Protein 2FNA (pdb70)

InterPro domains:
  IPR011579 ATPase domain [PF01637] (14-247)
  IPR027417 P-loop containing nucleoside triphosphate hydrolase [G3DSA:3.40.50.300] (1-207)
  IPR027417 P-loop containing nucleoside triphosphate hydrolase [SSF52540] (1-280)
  IPR036388 Winged helix-like DNA-binding domain superfamily [G3DSA:1.10.10.10] (284-356)
  IPR036390 Winged helix DNA-binding domain superfamily [SSF46785] (285-355)
  IPR048907 MCM, C-terminal domain [PF21100] (285-347)

Solvent-accessible surface area: 32063 Å² total

B-factor: mean 40.16, std 9.61, range [18.45, 91.67]

Foldseek 3Di:
DCLPQDQAQACVNHADPPVLLVLVLPLVALEAEEEEAPQLRRVNSVNNSCVVNVAAEFAQPLVVCLLDLADEPVNVQVSSQVRVLVRCVVQVCLQVLCPPFDQWDDPSGIDGVPGDVLSNLVSSLVRDPAAYEYEDEQVLSCVRHPVDDCQQSSLCCRVPVPSYHYYYHNFLSVCVSNVCVDPVTSCHPPDHSYRYRYFDDLVSLLVSLVVLCVVVVHDDDPSNVLCVQQNRRNSLSSQLSVVCSVPVDNVVSSVVSLVVLLVVLVVSVVSVCVVVVVCNVLLLQCLQCLVKDALVSSQVSSCVVVVDHDDPVVSVVSVVSCRRGQQWDCDDRIIHGNTNSSSVSSD/DQLPLDQAQACVNYADPVVLLVLVLPLVALEEEEEEAPQLRRVNSVNNSCVVNVAAEFAQALVVCLLPLADEPVNVQVSRQVRVLVSCVVQVCLQVLQVPFPQWDHVSGIHGDVGDPLSSQVSSLVSDPAAYEYEDEQVLSCVRHVVDQCQQSSLCCRPPPPRYHYYYHNFLSVCVSNVAVDPVTSCHPRDHHYRYRYFDDLVSQLVSLVVLCVVLVHDDDPSPVLCVLQNGRNSLSSQLSVVCSPPVDNVVSSVVSLVVLLVVLVVSVVSLCVVVVVCNVLLLQCLQQLVKDFLVSSQVRSCVVVVDHDDPVVSVVSVVSCRRGQQWDDDPGIIHGNTNSSSVSSD

Sequence (694 aa):
GLFDTSPKDNRKDFFDREKEIEKLKGLRAPITLVLGLRRTGKSSIIKIGINELNLPYIYLDLRKFEERNYISYKDFLLELQKEINKLVKRLPSLLKALKNIQGIVIGNEIKFNRLSFANLLESSFEQASKDNVIIVLDEAQELVKLRGVNLLPALAYAYDNLKRIKFISGSEGLLYDYLRRVEDPEESPLFGRAFSTVELKPFSREEAIEFLRRRGFQEADIDFKDYEVVYEKIGGIPGWLTYFGFIYLDNKNLDFAINNQTLEYAKKLILKEFENFLHGREIARKRYLNIRTLSKCGKWSDVKRALELEEGIEISDSEIYNYLTQLTKHSWIIKEGEKYCPSEPLISLAFSGLFDTSSPKDNRKDFFDREKEIEKLKGLRAPITLVLGLRRTGKSSIIKIGINELNLPYIYLDLRKFEERNYISYKDFLLELQKEINKLVKRLPSLLKALKNIQGIVIGNEIKFNRLSFANLLESFEQASKDNVIIVLDEAQELVKLRGVNLLPALAYAYDNLKRIKFISGSEGLLYDYLRVEDPESPLFGRAFSTVELKPFSREEAIEFLRRRGFQEADIDFKDYEVVYEKIGGIPGWLTYFGFIYLDNKNLDFAINQTLEYAKKLILKEFENFLHGREEIARKRYLNIRTLSKCGKWSDVKRALELEEGIEISDSEIYNYLTQLTKHSWIIKEGEKYCPSSEPLISLAFS

Structure (mmCIF, N/CA/C/O backbone):
data_2FNA
#
_entry.id   2FNA
#
_cell.length_a   55.360
_cell.length_b   108.350
_cell.length_c   70.570
_cell.angle_alpha   90.00
_cell.angle_beta   100.31
_cell.angle_gamma   90.00
#
_symmetry.space_group_name_H-M   'P 1 21 1'
#
loop_
_entity.id
_entity.type
_entity.pdbx_description
1 polymer 'Conserved hypothetical protein'
2 non-polymer 'MAGNESIUM ION'
3 non-polymer "ADENOSINE-5'-DIPHOSPHATE"
4 non-polymer 1,2-ETHANEDIOL
5 water water
#
loop_
_atom_site.group_PDB
_atom_site.id
_atom_site.type_symbol
_atom_site.label_atom_id
_atom_site.label_alt_id
_atom_site.label_comp_id
_atom_site.label_asym_id
_atom_site.label_entity_id
_atom_site.label_seq_id
_atom_site.pdbx_PDB_ins_code
_atom_site.Cartn_x
_atom_site.Cartn_y
_atom_site.Cartn_z
_atom_site.occupancy
_atom_site.B_iso_or_equiv
_atom_site.auth_seq_id
_atom_site.auth_comp_id
_atom_site.auth_asym_id
_atom_site.auth_atom_id
_atom_site.pdbx_PDB_model_num
ATOM 1 N N . GLY A 1 1 ? 17.721 61.174 59.112 1.00 42.74 0 GLY A N 1
ATOM 2 C CA . GLY A 1 1 ? 17.466 59.721 58.958 1.00 41.11 0 GLY A CA 1
ATOM 3 C C . GLY A 1 1 ? 18.624 59.029 58.291 1.00 39.74 0 GLY A C 1
ATOM 4 O O . GLY A 1 1 ? 19.682 59.611 58.113 1.00 36.36 0 GLY A O 1
ATOM 13 N N . LEU A 1 3 ? 19.443 55.289 55.490 1.00 33.75 2 LEU A N 1
ATOM 14 C CA . LEU A 1 3 ? 18.860 54.441 54.479 1.00 34.72 2 LEU A CA 1
ATOM 15 C C . LEU A 1 3 ? 18.002 53.294 55.052 1.00 32.14 2 LEU A C 1
ATOM 16 O O . LEU A 1 3 ? 17.026 52.878 54.452 1.00 34.77 2 LEU A O 1
ATOM 21 N N . PHE A 1 4 ? 18.379 52.793 56.215 1.00 31.36 3 PHE A N 1
ATOM 22 C CA . PHE A 1 4 ? 17.687 51.659 56.817 1.00 32.89 3 PHE A CA 1
ATOM 23 C C . PHE A 1 4 ? 16.650 52.011 57.893 1.00 34.35 3 PHE A C 1
ATOM 24 O O . PHE A 1 4 ? 16.211 51.126 58.608 1.00 32.61 3 PHE A O 1
ATOM 32 N N . ASP A 1 5 ? 16.237 53.277 58.023 1.00 33.60 4 ASP A N 1
ATOM 33 C CA . ASP A 1 5 ? 15.125 53.589 58.925 1.00 34.93 4 ASP A CA 1
ATOM 34 C C . ASP A 1 5 ? 13.875 52.728 58.579 1.00 34.94 4 ASP A C 1
ATOM 35 O O . ASP A 1 5 ? 13.443 52.636 57.417 1.00 35.13 4 ASP A O 1
ATOM 40 N N . THR A 1 6 ? 13.348 52.061 59.588 1.00 36.36 5 THR A N 1
ATOM 41 C CA . THR A 1 6 ? 12.193 51.207 59.449 1.00 40.96 5 THR A CA 1
ATOM 42 C C . THR A 1 6 ? 10.924 52.035 59.723 1.00 44.03 5 THR A C 1
ATOM 43 O O . THR A 1 6 ? 10.310 51.947 60.827 1.00 49.87 5 THR A O 1
ATOM 47 N N . SER A 1 7 ? 10.623 52.883 58.760 1.00 40.63 6 SER A N 1
ATOM 48 C CA . SER A 1 7 ? 9.368 53.621 58.617 1.00 41.70 6 SER A CA 1
ATOM 49 C C . SER A 1 7 ? 9.427 54.195 57.178 1.00 40.04 6 SER A C 1
ATOM 50 O O . SER A 1 7 ? 10.509 54.206 56.544 1.00 38.73 6 SER A O 1
ATOM 53 N N . PRO A 1 8 ? 8.274 54.583 56.609 1.00 37.21 7 PRO A N 1
ATOM 54 C CA . PRO A 1 8 ? 8.356 55.193 55.295 1.00 33.97 7 PRO A CA 1
ATOM 55 C C . PRO A 1 8 ? 9.257 56.440 55.260 1.00 33.49 7 PRO A C 1
ATOM 56 O O . PRO A 1 8 ? 9.199 57.277 56.148 1.00 30.40 7 PRO A O 1
ATOM 60 N N . LYS A 1 9 ? 10.091 56.546 54.227 1.00 33.53 8 LYS A N 1
ATOM 61 C CA . LYS A 1 9 ? 11.036 57.650 54.126 1.00 34.21 8 LYS A CA 1
ATOM 62 C C . LYS A 1 9 ? 10.256 58.868 53.706 1.00 35.71 8 LYS A C 1
ATOM 63 O O . LYS A 1 9 ? 9.250 58.737 53.011 1.00 35.49 8 LYS A O 1
ATOM 69 N N . ASP A 1 10 ? 10.700 60.045 54.140 1.00 35.10 9 ASP A N 1
ATOM 70 C CA . ASP A 1 10 ? 10.086 61.296 53.708 1.00 35.36 9 ASP A CA 1
ATOM 71 C C . ASP A 1 10 ? 11.076 62.246 53.016 1.00 34.72 9 ASP A C 1
ATOM 72 O O . ASP A 1 10 ? 10.692 63.338 52.617 1.00 36.55 9 ASP A O 1
ATOM 77 N N . ASN A 1 11 ? 12.333 61.822 52.875 1.00 34.41 10 ASN A N 1
ATOM 78 C CA . ASN A 1 11 ? 13.400 62.625 52.281 1.00 33.90 10 ASN A CA 1
ATOM 79 C C . ASN A 1 11 ? 14.133 61.741 51.311 1.00 34.85 10 ASN A C 1
ATOM 80 O O . ASN A 1 11 ? 14.446 60.594 51.640 1.00 36.43 10 ASN A O 1
ATOM 85 N N . ARG A 1 12 ? 14.395 62.270 50.115 1.00 35.35 11 ARG A N 1
ATOM 86 C CA . ARG A 1 12 ? 15.144 61.565 49.074 1.00 37.32 11 ARG A CA 1
ATOM 87 C C . ARG A 1 12 ? 16.581 61.195 49.495 1.00 36.07 11 ARG A C 1
ATOM 88 O O . ARG A 1 12 ? 17.160 60.229 48.989 1.00 37.94 11 ARG A O 1
ATOM 96 N N . LYS A 1 13 ? 17.160 61.973 50.398 1.00 35.51 12 LYS A N 1
ATOM 97 C CA . LYS A 1 13 ? 18.518 61.707 50.878 1.00 35.31 12 LYS A CA 1
ATOM 98 C C . LYS A 1 13 ? 18.590 60.383 51.641 1.00 38.18 12 LYS A C 1
ATOM 99 O O . LYS A 1 13 ? 19.662 59.808 51.772 1.00 39.54 12 LYS A O 1
ATOM 105 N N . ASP A 1 14 ? 17.438 59.898 52.099 1.00 37.46 13 ASP A N 1
ATOM 106 C CA . ASP A 1 14 ? 17.333 58.636 52.827 1.00 36.30 13 ASP A CA 1
ATOM 107 C C . ASP A 1 14 ? 16.809 57.482 51.956 1.00 35.21 13 ASP A C 1
ATOM 108 O O . ASP A 1 14 ? 16.510 56.419 52.470 1.00 31.41 13 ASP A O 1
ATOM 113 N N . PHE A 1 15 ? 16.723 57.672 50.641 1.00 36.65 14 PHE A N 1
ATOM 114 C CA . PHE A 1 15 ? 15.978 56.777 49.810 1.00 33.53 14 PHE A CA 1
ATOM 115 C C . PHE A 1 15 ? 16.802 56.358 48.610 1.00 32.16 14 PHE A C 1
ATOM 116 O O . PHE A 1 15 ? 17.305 57.191 47.888 1.00 34.36 14 PHE A O 1
ATOM 124 N N . PHE A 1 16 ? 16.940 55.052 48.400 1.00 33.09 15 PHE A N 1
ATOM 125 C CA . PHE A 1 16 ? 17.710 54.503 47.255 1.00 34.67 15 PHE A CA 1
ATOM 126 C C . PHE A 1 16 ? 16.976 54.589 45.909 1.00 35.04 15 PHE A C 1
ATOM 127 O O . PHE A 1 16 ? 15.930 53.966 45.737 1.00 31.32 15 PHE A O 1
ATOM 135 N N . ASP A 1 17 ? 17.568 55.322 44.961 1.00 34.75 16 ASP A N 1
ATOM 136 C CA . ASP A 1 17 ? 17.074 55.506 43.591 1.00 37.93 16 ASP A CA 1
ATOM 137 C C . ASP A 1 17 ? 15.574 55.710 43.480 1.00 37.35 16 ASP A C 1
ATOM 138 O O . ASP A 1 17 ? 15.051 56.631 44.110 1.00 37.49 16 ASP A O 1
ATOM 143 N N . ARG A 1 18 ? 14.903 54.867 42.679 1.00 35.57 17 ARG A N 1
ATOM 144 C CA . ARG A 1 18 ? 13.567 55.159 42.142 1.00 35.83 17 ARG A CA 1
ATOM 145 C C . ARG A 1 18 ? 13.398 56.588 41.608 1.00 34.74 17 ARG A C 1
ATOM 146 O O . ARG A 1 18 ? 12.324 57.166 41.728 1.00 33.97 17 ARG A O 1
ATOM 154 N N . GLU A 1 19 ? 14.434 57.153 40.995 1.00 33.27 18 GLU A N 1
ATOM 155 C CA . GLU A 1 19 ? 14.362 58.536 40.533 1.00 36.47 18 GLU A CA 1
ATOM 156 C C . GLU A 1 19 ? 13.342 58.768 39.422 1.00 34.40 18 GLU A C 1
ATOM 157 O O . GLU A 1 19 ? 12.661 59.777 39.427 1.00 32.68 18 GLU A O 1
ATOM 163 N N . LYS A 1 20 ? 13.236 57.842 38.467 1.00 36.34 19 LYS A N 1
ATOM 164 C CA . LYS A 1 20 ? 12.264 57.968 37.382 1.00 35.11 19 LYS A CA 1
ATOM 165 C C . LYS A 1 20 ? 10.845 57.929 37.944 1.00 36.50 19 LYS A C 1
ATOM 166 O O . LYS A 1 20 ? 9.973 58.663 37.491 1.00 36.77 19 LYS A O 1
ATOM 169 N N . GLU A 1 21 ? 10.621 57.055 38.930 1.00 34.94 20 GLU A N 1
ATOM 170 C CA . GLU A 1 21 ? 9.302 56.905 39.520 1.00 34.24 20 GLU A CA 1
ATOM 171 C C . GLU A 1 21 ? 8.883 58.157 40.279 1.00 33.78 20 GLU A C 1
ATOM 172 O O . GLU A 1 21 ? 7.754 58.595 40.148 1.00 34.03 20 GLU A O 1
ATOM 178 N N . ILE A 1 22 ? 9.784 58.725 41.068 1.00 33.06 21 ILE A N 1
ATOM 179 C CA . ILE A 1 22 ? 9.476 59.916 41.866 1.00 32.34 21 ILE A CA 1
ATOM 180 C C . ILE A 1 22 ? 9.219 61.087 40.936 1.00 32.70 21 ILE A C 1
ATOM 181 O O . ILE A 1 22 ? 8.338 61.894 41.184 1.00 33.92 21 ILE A O 1
ATOM 186 N N . GLU A 1 23 ? 9.995 61.198 39.870 1.00 32.38 22 GLU A N 1
ATOM 187 C CA . GLU A 1 23 ? 9.850 62.330 38.976 1.00 34.15 22 GLU A CA 1
ATOM 188 C C . GLU A 1 23 ? 8.507 62.254 38.247 1.00 33.98 22 GLU A C 1
ATOM 189 O O . GLU A 1 23 ? 7.844 63.256 38.059 1.00 32.33 22 GLU A O 1
ATOM 192 N N . LYS A 1 24 ? 8.122 61.056 37.823 1.00 33.81 23 LYS A N 1
ATOM 193 C CA . LYS A 1 24 ? 6.812 60.842 37.201 1.00 33.88 23 LYS A CA 1
ATOM 194 C C . LYS A 1 24 ? 5.639 61.158 38.142 1.00 32.31 23 LYS A C 1
ATOM 195 O O . LYS A 1 24 ? 4.677 61.828 37.756 1.00 31.77 23 LYS A O 1
ATOM 201 N N . LEU A 1 25 ? 5.707 60.631 39.359 1.00 29.16 24 LEU A N 1
ATOM 202 C CA . LEU A 1 25 ? 4.745 60.970 40.414 1.00 30.43 24 LEU A CA 1
ATOM 203 C C . LEU A 1 25 ? 4.592 62.470 40.622 1.00 29.15 24 LEU A C 1
ATOM 204 O O . LEU A 1 25 ? 3.490 63.006 40.607 1.00 31.74 24 LEU A O 1
ATOM 209 N N . LYS A 1 26 ? 5.713 63.149 40.824 1.00 32.90 25 LYS A N 1
ATOM 210 C CA . LYS A 1 26 ? 5.752 64.593 40.986 1.00 31.21 25 LYS A CA 1
ATOM 211 C C . LYS A 1 26 ? 5.202 65.390 39.802 1.00 32.88 25 LYS A C 1
ATOM 212 O O . LYS A 1 26 ? 4.795 66.536 39.982 1.00 28.62 25 LYS A O 1
ATOM 218 N N . GLY A 1 27 ? 5.216 64.798 38.600 1.00 33.14 26 GLY A N 1
ATOM 219 C CA . GLY A 1 27 ? 4.687 65.437 37.402 1.00 32.34 26 GLY A CA 1
ATOM 220 C C . GLY A 1 27 ? 3.184 65.647 37.443 1.00 32.26 26 GLY A C 1
ATOM 221 O O . GLY A 1 27 ? 2.666 66.518 36.745 1.00 30.69 26 GLY A O 1
ATOM 222 N N . LEU A 1 28 ? 2.485 64.859 38.263 1.00 32.03 27 LEU A N 1
ATOM 223 C CA . LEU A 1 28 ? 1.029 64.995 38.423 1.00 34.67 27 LEU A CA 1
ATOM 224 C C . LEU A 1 28 ? 0.405 65.142 37.021 1.00 34.40 27 LEU A C 1
ATOM 225 O O . LEU A 1 28 ? -0.324 66.077 36.740 1.00 32.43 27 LEU A O 1
ATOM 230 N N . ARG A 1 29 ? 0.760 64.184 36.165 1.00 35.20 28 ARG A N 1
ATOM 231 C CA . ARG A 1 29 ? 0.585 64.238 34.732 1.00 36.25 28 ARG A CA 1
ATOM 232 C C . ARG A 1 29 ? -0.846 64.017 34.245 1.00 34.45 28 ARG A C 1
ATOM 233 O O . ARG A 1 29 ? -1.148 64.287 33.093 1.00 36.51 28 ARG A O 1
ATOM 241 N N . ALA A 1 30 ? -1.702 63.483 35.111 1.00 32.48 29 ALA A N 1
ATOM 242 C CA . ALA A 1 30 ? -3.147 63.472 34.901 1.00 28.89 29 ALA A CA 1
ATOM 243 C C . ALA A 1 30 ? -3.796 63.873 36.240 1.00 31.24 29 ALA A C 1
ATOM 244 O O . ALA A 1 30 ? -3.131 63.911 37.272 1.00 32.14 29 ALA A O 1
ATOM 246 N N . PRO A 1 31 ? -5.081 64.222 36.227 1.00 29.60 30 PRO A N 1
ATOM 247 C CA . PRO A 1 31 ? -5.763 64.501 37.500 1.00 30.23 30 PRO A CA 1
ATOM 248 C C . PRO A 1 31 ? -5.694 63.383 38.546 1.00 30.98 30 PRO A C 1
ATOM 249 O O . PRO A 1 31 ? -5.784 63.659 39.761 1.00 31.80 30 PRO A O 1
ATOM 253 N N . ILE A 1 32 ? -5.562 62.142 38.066 1.00 31.03 31 ILE A N 1
ATOM 254 C CA . ILE A 1 32 ? -5.314 60.979 38.914 1.00 29.12 31 ILE A CA 1
ATOM 255 C C . ILE A 1 32 ? -3.991 60.307 38.568 1.00 28.13 31 ILE A C 1
ATOM 256 O O . ILE A 1 32 ? -3.697 59.954 37.398 1.00 28.61 31 ILE A O 1
ATOM 261 N N . THR A 1 33 ? -3.160 60.206 39.602 1.00 27.42 32 THR A N 1
ATOM 262 C CA . THR A 1 33 ? -1.914 59.464 39.557 1.00 29.60 32 THR A CA 1
ATOM 263 C C . THR A 1 33 ? -2.108 58.206 40.428 1.00 30.42 32 THR A C 1
ATOM 264 O O . THR A 1 33 ? -2.558 58.304 41.595 1.00 30.25 32 THR A O 1
ATOM 268 N N . LEU A 1 34 ? -1.850 57.039 39.821 1.00 31.09 33 LEU A N 1
ATOM 269 C CA . LEU A 1 34 ? -1.854 55.760 40.527 1.00 33.20 33 LEU A CA 1
ATOM 270 C C . LEU A 1 34 ? -0.423 55.379 40.897 1.00 31.85 33 LEU A C 1
ATOM 271 O O . LEU A 1 34 ? 0.503 55.465 40.088 1.00 30.12 33 LEU A O 1
ATOM 276 N N . VAL A 1 35 ? -0.251 54.990 42.151 1.00 33.16 34 VAL A N 1
ATOM 277 C CA . VAL A 1 35 ? 1.021 54.457 42.618 1.00 31.94 34 VAL A CA 1
ATOM 278 C C . VAL A 1 35 ? 0.775 52.994 42.946 1.00 31.88 34 VAL A C 1
ATOM 279 O O . VAL A 1 35 ? 0.024 52.666 43.867 1.00 30.80 34 VAL A O 1
ATOM 283 N N . LEU A 1 36 ? 1.421 52.127 42.184 1.00 31.64 35 LEU A N 1
ATOM 284 C CA . LEU A 1 36 ? 1.266 50.690 42.333 1.00 33.31 35 LEU A CA 1
ATOM 285 C C . LEU A 1 36 ? 2.532 50.006 42.862 1.00 33.68 35 LEU A C 1
ATOM 286 O O . LEU A 1 36 ? 3.625 50.566 42.853 1.00 30.93 35 LEU A O 1
ATOM 291 N N . GLY A 1 37 ? 2.359 48.763 43.309 1.00 35.11 36 GLY A N 1
ATOM 292 C CA . GLY A 1 37 ? 3.450 47.988 43.869 1.00 33.01 36 GLY A CA 1
ATOM 293 C C . GLY A 1 37 ? 2.962 47.138 45.019 1.00 30.77 36 GLY A C 1
ATOM 294 O O . GLY A 1 37 ? 2.028 47.513 45.708 1.00 32.77 36 GLY A O 1
ATOM 295 N N . LEU A 1 38 ? 3.577 45.970 45.203 1.00 30.63 37 LEU A N 1
ATOM 296 C CA . LEU A 1 38 ? 3.268 45.130 46.352 1.00 27.51 37 LEU A CA 1
ATOM 297 C C . LEU A 1 38 ? 3.553 45.873 47.628 1.00 29.95 37 LEU A C 1
ATOM 298 O O . LEU A 1 38 ? 4.320 46.859 47.654 1.00 32.39 37 LEU A O 1
ATOM 303 N N . ARG A 1 39 ? 2.965 45.403 48.712 1.00 28.05 38 ARG A N 1
ATOM 304 C CA . ARG A 1 39 ? 3.345 45.893 49.994 1.00 30.63 38 ARG A CA 1
ATOM 305 C C . ARG A 1 39 ? 4.852 45.961 50.142 1.00 30.52 38 ARG A C 1
ATOM 306 O O . ARG A 1 39 ? 5.587 45.097 49.673 1.00 31.11 38 ARG A O 1
ATOM 314 N N . ARG A 1 40 ? 5.288 47.028 50.795 1.00 32.99 39 ARG A N 1
ATOM 315 C CA . ARG A 1 40 ? 6.689 47.231 51.191 1.00 31.90 39 ARG A CA 1
ATOM 316 C C . ARG A 1 40 ? 7.635 47.502 50.054 1.00 33.53 39 ARG A C 1
ATOM 317 O O . ARG A 1 40 ? 8.848 47.296 50.194 1.00 32.70 39 ARG A O 1
ATOM 325 N N . THR A 1 41 ? 7.102 48.044 48.957 1.00 34.79 40 THR A N 1
ATOM 326 C CA . THR A 1 41 ? 7.918 48.399 47.792 1.00 32.88 40 THR A CA 1
ATOM 327 C C . THR A 1 41 ? 8.290 49.900 47.746 1.00 33.45 40 THR A C 1
ATOM 328 O O . THR A 1 41 ? 9.051 50.317 46.889 1.00 36.77 40 THR A O 1
ATOM 332 N N . GLY A 1 42 ? 7.770 50.688 48.679 1.00 36.88 41 GLY A N 1
ATOM 333 C CA . GLY A 1 42 ? 8.141 52.086 48.824 1.00 35.34 41 GLY A CA 1
ATOM 334 C C . GLY A 1 42 ? 7.096 53.074 48.369 1.00 36.80 41 GLY A C 1
ATOM 335 O O . GLY A 1 42 ? 7.419 54.256 48.165 1.00 34.95 41 GLY A O 1
ATOM 336 N N . LYS A 1 43 ? 5.846 52.620 48.217 1.00 34.74 42 LYS A N 1
ATOM 337 C CA . LYS A 1 43 ? 4.796 53.487 47.665 1.00 33.38 42 LYS A CA 1
ATOM 338 C C . LYS A 1 43 ? 4.573 54.681 48.591 1.00 29.71 42 LYS A C 1
ATOM 339 O O . LYS A 1 43 ? 4.643 55.813 48.150 1.00 31.54 42 LYS A O 1
ATOM 345 N N . SER A 1 44 ? 4.325 54.438 49.878 1.00 32.73 43 SER A N 1
ATOM 346 C CA . SER A 1 44 ? 4.073 55.555 50.798 1.00 31.66 43 SER A CA 1
ATOM 347 C C . SER A 1 44 ? 5.298 56.481 50.864 1.00 31.57 43 SER A C 1
ATOM 348 O O . SER A 1 44 ? 5.153 57.706 50.926 1.00 29.33 43 SER A O 1
ATOM 351 N N . SER A 1 45 ? 6.499 55.900 50.815 1.00 31.13 44 SER A N 1
ATOM 352 C CA . SER A 1 45 ? 7.755 56.671 50.769 1.00 31.30 44 SER A CA 1
ATOM 353 C C . SER A 1 45 ? 7.858 57.662 49.593 1.00 32.69 44 SER A C 1
ATOM 354 O O . SER A 1 45 ? 8.180 58.870 49.788 1.00 30.29 44 SER A O 1
ATOM 357 N N . ILE A 1 46 ? 7.631 57.198 48.368 1.00 30.23 45 ILE A N 1
ATOM 358 C CA . ILE A 1 46 ? 7.789 58.122 47.237 1.00 30.55 45 ILE A CA 1
ATOM 359 C C . ILE A 1 46 ? 6.714 59.188 47.221 1.00 29.24 45 ILE A C 1
ATOM 360 O O . ILE A 1 46 ? 6.952 60.281 46.738 1.00 33.12 45 ILE A O 1
ATOM 365 N N . ILE A 1 47 ? 5.540 58.859 47.762 1.00 30.78 46 ILE A N 1
ATOM 366 C CA . ILE A 1 47 ? 4.436 59.802 47.903 1.00 32.12 46 ILE A CA 1
ATOM 367 C C . ILE A 1 47 ? 4.823 60.897 48.886 1.00 34.62 46 ILE A C 1
ATOM 368 O O . ILE A 1 47 ? 4.657 62.091 48.591 1.00 32.78 46 ILE A O 1
ATOM 373 N N . LYS A 1 48 ? 5.337 60.492 50.048 1.00 32.93 47 LYS A N 1
ATOM 374 C CA . LYS A 1 48 ? 5.849 61.452 51.040 1.00 31.97 47 LYS A CA 1
ATOM 375 C C . LYS A 1 48 ? 7.019 62.293 50.510 1.00 30.07 47 LYS A C 1
ATOM 376 O O . LYS A 1 48 ? 7.031 63.503 50.656 1.00 30.17 47 LYS A O 1
ATOM 382 N N . ILE A 1 49 ? 7.988 61.652 49.865 1.00 29.06 48 ILE A N 1
ATOM 383 C CA . ILE A 1 49 ? 9.098 62.362 49.259 1.00 28.85 48 ILE A CA 1
ATOM 384 C C . ILE A 1 49 ? 8.552 63.343 48.235 1.00 29.56 48 ILE A C 1
ATOM 385 O O . ILE A 1 49 ? 8.920 64.511 48.254 1.00 31.31 48 ILE A O 1
ATOM 390 N N . GLY A 1 50 ? 7.649 62.856 47.358 1.00 31.05 49 GLY A N 1
ATOM 391 C CA . GLY A 1 50 ? 7.051 63.655 46.283 1.00 30.95 49 GLY A CA 1
ATOM 392 C C . GLY A 1 50 ? 6.335 64.895 46.798 1.00 32.04 49 GLY A C 1
ATOM 393 O O . GLY A 1 50 ? 6.577 65.972 46.311 1.00 28.57 49 GLY A O 1
ATOM 394 N N . ILE A 1 51 ? 5.444 64.742 47.780 1.00 33.11 50 ILE A N 1
ATOM 395 C CA . ILE A 1 51 ? 4.684 65.888 48.300 1.00 37.02 50 ILE A CA 1
ATOM 396 C C . ILE A 1 51 ? 5.539 66.834 49.107 1.00 36.38 50 ILE A C 1
ATOM 397 O O . ILE A 1 51 ? 5.300 68.037 49.081 1.00 39.74 50 ILE A O 1
ATOM 402 N N . ASN A 1 52 ? 6.536 66.313 49.829 1.00 36.99 51 ASN A N 1
ATOM 403 C CA . ASN A 1 52 ? 7.526 67.185 50.496 1.00 34.44 51 ASN A CA 1
ATOM 404 C C . ASN A 1 52 ? 8.300 68.043 49.503 1.00 32.99 51 ASN A C 1
ATOM 405 O O . ASN A 1 52 ? 8.469 69.229 49.733 1.00 28.89 51 ASN A O 1
ATOM 410 N N . GLU A 1 53 ? 8.780 67.439 48.411 1.00 30.39 52 GLU A N 1
ATOM 411 C CA . GLU A 1 53 ? 9.536 68.198 47.413 1.00 30.10 52 GLU A CA 1
ATOM 412 C C . GLU A 1 53 ? 8.685 69.204 46.609 1.00 29.86 52 GLU A C 1
ATOM 413 O O . GLU A 1 53 ? 9.157 70.286 46.257 1.00 30.00 52 GLU A O 1
ATOM 419 N N . LEU A 1 54 ? 7.448 68.845 46.297 1.00 32.18 53 LEU A N 1
ATOM 420 C CA . LEU A 1 54 ? 6.542 69.737 45.557 1.00 32.89 53 LEU A CA 1
ATOM 421 C C . LEU A 1 54 ? 6.161 70.959 46.364 1.00 31.59 53 LEU A C 1
ATOM 422 O O . LEU A 1 54 ? 5.897 72.007 45.787 1.00 26.94 53 LEU A O 1
ATOM 427 N N . ASN A 1 55 ? 6.101 70.841 47.694 1.00 30.42 54 ASN A N 1
ATOM 428 C CA . ASN A 1 55 ? 5.766 72.026 48.507 1.00 28.45 54 ASN A CA 1
ATOM 429 C C . ASN A 1 55 ? 4.416 72.601 48.055 1.00 28.64 54 ASN A C 1
ATOM 430 O O . ASN A 1 55 ? 4.235 73.812 47.828 1.00 25.93 54 ASN A O 1
ATOM 435 N N . LEU A 1 56 ? 3.453 71.706 47.917 1.00 27.86 55 LEU A N 1
ATOM 436 C CA . LEU A 1 56 ? 2.083 72.085 47.596 1.00 29.64 55 LEU A CA 1
ATOM 437 C C . LEU A 1 56 ? 1.186 71.653 48.746 1.00 31.20 55 LEU A C 1
ATOM 438 O O . LEU A 1 56 ? 1.451 70.632 49.379 1.00 30.93 55 LEU A O 1
ATOM 443 N N . PRO A 1 57 ? 0.091 72.401 48.977 1.00 31.65 56 PRO A N 1
ATOM 444 C CA . PRO A 1 57 ? -0.872 72.003 49.985 1.00 31.87 56 PRO A CA 1
ATOM 445 C C . PRO A 1 57 ? -1.393 70.604 49.672 1.00 33.54 56 PRO A C 1
ATOM 446 O O . PRO A 1 57 ? -1.469 70.203 48.508 1.00 31.43 56 PRO A O 1
ATOM 450 N N . TYR A 1 58 ? -1.725 69.856 50.705 1.00 34.16 57 TYR A N 1
ATOM 451 C CA . TYR A 1 58 ? -2.177 68.501 50.505 1.00 34.14 57 TYR A CA 1
ATOM 452 C C . TYR A 1 58 ? -3.022 68.022 51.678 1.00 35.78 57 TYR A C 1
ATOM 453 O O . TYR A 1 58 ? -2.995 68.602 52.791 1.00 34.27 57 TYR A O 1
ATOM 462 N N . ILE A 1 59 ? -3.807 66.989 51.367 1.00 35.65 58 ILE A N 1
ATOM 463 C CA . ILE A 1 59 ? -4.614 66.222 52.293 1.00 37.09 58 ILE A CA 1
ATOM 464 C C . ILE A 1 59 ? -4.085 64.792 52.172 1.00 35.97 58 ILE A C 1
ATOM 465 O O . ILE A 1 59 ? -4.010 64.265 51.078 1.00 36.78 58 ILE A O 1
ATOM 470 N N . TYR A 1 60 ? -3.693 64.177 53.277 1.00 35.28 59 TYR A N 1
ATOM 471 C CA . TYR A 1 60 ? -3.150 62.829 53.230 1.00 37.77 59 TYR A CA 1
ATOM 472 C C . TYR A 1 60 ? -4.037 61.844 53.956 1.00 39.27 59 TYR A C 1
ATOM 473 O O . TYR A 1 60 ? -4.045 61.823 55.175 1.00 40.06 59 TYR A O 1
ATOM 482 N N . LEU A 1 61 ? -4.777 61.019 53.219 1.00 40.63 60 LEU A N 1
ATOM 483 C CA . LEU A 1 61 ? -5.599 59.975 53.846 1.00 40.12 60 LEU A CA 1
ATOM 484 C C . LEU A 1 61 ? -4.856 58.638 53.902 1.00 38.23 60 LEU A C 1
ATOM 485 O O . LEU A 1 61 ? -4.669 57.970 52.881 1.00 37.25 60 LEU A O 1
ATOM 490 N N . ASP A 1 62 ? -4.424 58.282 55.114 1.00 37.56 61 ASP A N 1
ATOM 491 C CA . ASP A 1 62 ? -3.736 57.031 55.393 1.00 39.34 61 ASP A CA 1
ATOM 492 C C . ASP A 1 62 ? -4.769 55.932 55.724 1.00 37.61 61 ASP A C 1
ATOM 493 O O . ASP A 1 62 ? -5.271 55.831 56.838 1.00 41.64 61 ASP A O 1
ATOM 498 N N . LEU A 1 63 ? -5.142 55.157 54.721 1.00 34.83 62 LEU A N 1
ATOM 499 C CA . LEU A 1 63 ? -6.327 54.293 54.804 1.00 34.09 62 LEU A CA 1
ATOM 500 C C . LEU A 1 63 ? -5.949 52.927 55.302 1.00 33.73 62 LEU A C 1
ATOM 501 O O . LEU A 1 63 ? -6.801 52.101 55.565 1.00 33.60 62 LEU A O 1
ATOM 506 N N . ARG A 1 64 ? -4.642 52.690 55.419 1.00 33.56 63 ARG A N 1
ATOM 507 C CA . ARG A 1 64 ? -4.113 51.493 56.050 1.00 37.50 63 ARG A CA 1
ATOM 508 C C . ARG A 1 64 ? -4.676 51.318 57.445 1.00 37.06 63 ARG A C 1
ATOM 509 O O . ARG A 1 64 ? -4.771 50.205 57.924 1.00 38.14 63 ARG A O 1
ATOM 514 N N . LYS A 1 65 ? -4.997 52.405 58.134 1.00 38.38 64 LYS A N 1
ATOM 515 C CA . LYS A 1 65 ? -5.634 52.252 59.434 1.00 39.80 64 LYS A CA 1
ATOM 516 C C . LYS A 1 65 ? -6.995 51.551 59.424 1.00 40.79 64 LYS A C 1
ATOM 517 O O . LYS A 1 65 ? -7.538 51.276 60.494 1.00 38.60 64 LYS A O 1
ATOM 523 N N . PHE A 1 66 ? -7.558 51.286 58.236 1.00 39.28 65 PHE A N 1
ATOM 524 C CA . PHE A 1 66 ? -8.792 50.542 58.131 1.00 39.08 65 PHE A CA 1
ATOM 525 C C . PHE A 1 66 ? -8.578 49.107 57.681 1.00 39.00 65 PHE A C 1
ATOM 526 O O . PHE A 1 66 ? -9.550 48.395 57.497 1.00 37.36 65 PHE A O 1
ATOM 534 N N . GLU A 1 67 ? -7.324 48.680 57.507 1.00 37.76 66 GLU A N 1
ATOM 535 C CA . GLU A 1 67 ? -7.048 47.384 56.885 1.00 41.38 66 GLU A CA 1
ATOM 536 C C . GLU A 1 67 ? -7.592 46.200 57.682 1.00 38.31 66 GLU A C 1
ATOM 537 O O . GLU A 1 67 ? -7.938 45.174 57.093 1.00 36.53 66 GLU A O 1
ATOM 543 N N . GLU A 1 68 ? -7.691 46.353 59.001 1.00 35.25 67 GLU A N 1
ATOM 544 C CA . GLU A 1 68 ? -8.209 45.271 59.874 1.00 39.13 67 GLU A CA 1
ATOM 545 C C . GLU A 1 68 ? -9.728 45.203 59.976 1.00 39.33 67 GLU A C 1
ATOM 546 O O . GLU A 1 68 ? -10.259 44.264 60.561 1.00 42.46 67 GLU A O 1
ATOM 552 N N . ARG A 1 69 ? -10.423 46.166 59.373 1.00 41.47 68 ARG A N 1
ATOM 553 C CA . ARG A 1 69 ? -11.887 46.176 59.319 1.00 41.87 68 ARG A CA 1
ATOM 554 C C . ARG A 1 69 ? -12.424 45.657 58.010 1.00 40.73 68 ARG A C 1
ATOM 555 O O . ARG A 1 69 ? -11.760 45.729 56.983 1.00 41.92 68 ARG A O 1
ATOM 563 N N . ASN A 1 70 ? -13.662 45.187 58.052 1.00 39.20 69 ASN A N 1
ATOM 564 C CA . ASN A 1 70 ? -14.373 44.712 56.868 1.00 40.88 69 ASN A CA 1
ATOM 565 C C . ASN A 1 70 ? -15.301 45.783 56.291 1.00 38.49 69 ASN A C 1
ATOM 566 O O . ASN A 1 70 ? -15.824 45.646 55.172 1.00 35.99 69 ASN A O 1
ATOM 571 N N . TYR A 1 71 ? -15.519 46.833 57.081 1.00 35.45 70 TYR A N 1
ATOM 572 C CA . TYR A 1 71 ? -16.457 47.868 56.752 1.00 35.14 70 TYR A CA 1
ATOM 573 C C . TYR A 1 71 ? -15.911 49.165 57.320 1.00 34.66 70 TYR A C 1
ATOM 574 O O . TYR A 1 71 ? -15.320 49.155 58.383 1.00 33.67 70 TYR A O 1
ATOM 583 N N . ILE A 1 72 ? -16.038 50.257 56.557 1.00 34.10 71 ILE A N 1
ATOM 584 C CA . ILE A 1 72 ? -15.708 51.607 57.020 1.00 31.96 71 ILE A CA 1
ATOM 585 C C . ILE A 1 72 ? -16.976 52.420 56.963 1.00 31.99 71 ILE A C 1
ATOM 586 O O . ILE A 1 72 ? -17.664 52.441 55.935 1.00 32.26 71 ILE A O 1
ATOM 591 N N . SER A 1 73 ? -17.306 53.088 58.065 1.00 32.27 72 SER A N 1
ATOM 592 C CA . SER A 1 73 ? -18.520 53.876 58.105 1.00 33.19 72 SER A CA 1
ATOM 593 C C . SER A 1 73 ? -18.275 55.273 57.562 1.00 35.09 72 SER A C 1
ATOM 594 O O . SER A 1 73 ? -17.135 55.738 57.475 1.00 32.37 72 SER A O 1
ATOM 597 N N . TYR A 1 74 ? -19.372 55.922 57.202 1.00 34.72 73 TYR A N 1
ATOM 598 C CA . TYR A 1 74 ? -19.351 57.280 56.703 1.00 39.06 73 TYR A CA 1
ATOM 599 C C . TYR A 1 74 ? -18.793 58.216 57.775 1.00 38.57 73 TYR A C 1
ATOM 600 O O . TYR A 1 74 ? -18.006 59.117 57.473 1.00 37.96 73 TYR A O 1
ATOM 609 N N . LYS A 1 75 ? -19.189 57.946 59.016 1.00 36.83 74 LYS A N 1
ATOM 610 C CA . LYS A 1 75 ? -18.774 58.679 60.210 1.00 36.29 74 LYS A CA 1
ATOM 611 C C . LYS A 1 75 ? -17.276 58.556 60.402 1.00 37.63 74 LYS A C 1
ATOM 612 O O . LYS A 1 75 ? -16.608 59.561 60.617 1.00 39.91 74 LYS A O 1
ATOM 615 N N . ASP A 1 76 ? -16.734 57.341 60.272 1.00 38.54 75 ASP A N 1
ATOM 616 C CA . ASP A 1 76 ? -15.311 57.116 60.496 1.00 40.13 75 ASP A CA 1
ATOM 617 C C . ASP A 1 76 ? -14.452 57.679 59.368 1.00 41.30 75 ASP A C 1
ATOM 618 O O . ASP A 1 76 ? -13.304 58.078 59.610 1.00 40.32 75 ASP A O 1
ATOM 623 N N . PHE A 1 77 ? -15.001 57.708 58.154 1.00 40.42 76 PHE A N 1
ATOM 624 C CA . PHE A 1 77 ? -14.339 58.364 57.032 1.00 39.93 76 PHE A CA 1
ATOM 625 C C . PHE A 1 77 ? -14.274 59.883 57.231 1.00 40.12 76 PHE A C 1
ATOM 626 O O . PHE A 1 77 ? -13.225 60.497 57.008 1.00 42.76 76 PHE A O 1
ATOM 634 N N . LEU A 1 78 ? -15.388 60.476 57.632 1.00 42.34 77 LEU A N 1
ATOM 635 C CA . LEU A 1 78 ? -15.444 61.925 57.885 1.00 44.79 77 LEU A CA 1
ATOM 636 C C . LEU A 1 78 ? -14.509 62.424 58.983 1.00 45.31 77 LEU A C 1
ATOM 637 O O . LEU A 1 78 ? -14.028 63.556 58.900 1.00 45.99 77 LEU A O 1
ATOM 642 N N . LEU A 1 79 ? -14.288 61.610 60.018 1.00 45.89 78 LEU A N 1
ATOM 643 C CA . LEU A 1 79 ? -13.383 61.984 61.115 1.00 44.06 78 LEU A CA 1
ATOM 644 C C . LEU A 1 79 ? -11.941 62.037 60.624 1.00 42.08 78 LEU A C 1
ATOM 645 O O . LEU A 1 79 ? -11.188 62.883 61.074 1.00 41.93 78 LEU A O 1
ATOM 647 N N . GLU A 1 80 ? -11.563 61.163 59.688 1.00 41.19 79 GLU A N 1
ATOM 648 C CA . GLU A 1 80 ? -10.214 61.200 59.123 1.00 42.76 79 GLU A CA 1
ATOM 649 C C . GLU A 1 80 ? -10.002 62.403 58.199 1.00 43.04 79 GLU A C 1
ATOM 650 O O . GLU A 1 80 ? -8.943 63.028 58.215 1.00 40.86 79 GLU A O 1
ATOM 656 N N . LEU A 1 81 ? -11.004 62.671 57.369 1.00 43.78 80 LEU A N 1
ATOM 657 C CA . LEU A 1 81 ? -11.009 63.818 56.478 1.00 44.20 80 LEU A CA 1
ATOM 658 C C . LEU A 1 81 ? -10.983 65.129 57.291 1.00 44.10 80 LEU A C 1
ATOM 659 O O . LEU A 1 81 ? -10.266 66.080 56.968 1.00 44.93 80 LEU A O 1
ATOM 664 N N . GLN A 1 82 ? -11.763 65.158 58.356 1.00 40.75 81 GLN A N 1
ATOM 665 C CA . GLN A 1 82 ? -11.836 66.314 59.248 1.00 42.85 81 GLN A CA 1
ATOM 666 C C . GLN A 1 82 ? -10.467 66.661 59.812 1.00 40.86 81 GLN A C 1
ATOM 667 O O . GLN A 1 82 ? -10.056 67.817 59.767 1.00 41.44 81 GLN A O 1
ATOM 673 N N . LYS A 1 83 ? -9.750 65.651 60.291 1.00 41.89 82 LYS A N 1
ATOM 674 C CA . LYS A 1 83 ? -8.393 65.831 60.804 1.00 43.10 82 LYS A CA 1
ATOM 675 C C . LYS A 1 83 ? -7.469 66.435 59.750 1.00 43.98 82 LYS A C 1
ATOM 676 O O . LYS A 1 83 ? -6.745 67.378 60.030 1.00 46.64 82 LYS A O 1
ATOM 680 N N . GLU A 1 84 ? -7.499 65.899 58.534 1.00 41.97 83 GLU A N 1
ATOM 681 C CA . GLU A 1 84 ? -6.629 66.397 57.481 1.00 43.24 83 GLU A CA 1
ATOM 682 C C . GLU A 1 84 ? -6.964 67.821 57.070 1.00 42.26 83 GLU A C 1
ATOM 683 O O . GLU A 1 84 ? -6.063 68.621 56.817 1.00 43.88 83 GLU A O 1
ATOM 689 N N . ILE A 1 85 ? -8.253 68.132 56.995 1.00 42.67 84 ILE A N 1
ATOM 690 C CA . ILE A 1 85 ? -8.709 69.462 56.598 1.00 42.52 84 ILE A CA 1
ATOM 691 C C . ILE A 1 85 ? -8.181 70.483 57.606 1.00 42.91 84 ILE A C 1
ATOM 692 O O . ILE A 1 85 ? -7.717 71.561 57.219 1.00 45.18 84 ILE A O 1
ATOM 697 N N . ASN A 1 86 ? -8.200 70.124 58.884 1.00 42.07 85 ASN A N 1
ATOM 698 C CA . ASN A 1 86 ? -7.718 71.019 59.935 1.00 42.99 85 ASN A CA 1
ATOM 699 C C . ASN A 1 86 ? -6.214 71.358 59.795 1.00 43.40 85 ASN A C 1
ATOM 700 O O . ASN A 1 86 ? -5.782 72.471 60.133 1.00 41.23 85 ASN A O 1
ATOM 705 N N . LYS A 1 87 ? -5.435 70.406 59.279 1.00 41.09 86 LYS A N 1
ATOM 706 C CA . LYS A 1 87 ? -4.040 70.652 58.922 1.00 42.04 86 LYS A CA 1
ATOM 707 C C . LYS A 1 87 ? -3.930 71.593 57.701 1.00 44.12 86 LYS A C 1
ATOM 708 O O . LYS A 1 87 ? -3.029 72.455 57.630 1.00 42.44 86 LYS A O 1
ATOM 714 N N . LEU A 1 88 ? -4.858 71.428 56.754 1.00 45.34 87 LEU A N 1
ATOM 715 C CA . LEU A 1 88 ? -4.854 72.192 55.507 1.00 44.99 87 LEU A CA 1
ATOM 716 C C . LEU A 1 88 ? -5.273 73.656 55.678 1.00 47.75 87 LEU A C 1
ATOM 717 O O . LEU A 1 88 ? -4.711 74.533 55.013 1.00 46.17 87 LEU A O 1
ATOM 722 N N . VAL A 1 89 ? -6.253 73.922 56.543 1.00 49.26 88 VAL A N 1
ATOM 723 C CA . VAL A 1 89 ? -6.657 75.311 56.838 1.00 50.69 88 VAL A CA 1
ATOM 724 C C . VAL A 1 89 ? -5.479 76.147 57.371 1.00 50.90 88 VAL A C 1
ATOM 725 O O . VAL A 1 89 ? -5.319 77.296 57.003 1.00 50.55 88 VAL A O 1
ATOM 729 N N . LYS A 1 90 ? -4.637 75.537 58.198 1.00 52.13 89 LYS A N 1
ATOM 730 C CA . LYS A 1 90 ? -3.413 76.173 58.641 1.00 53.24 89 LYS A CA 1
ATOM 731 C C . LYS A 1 90 ? -2.542 76.610 57.465 1.00 54.51 89 LYS A C 1
ATOM 732 O O . LYS A 1 90 ? -1.940 77.678 57.529 1.00 56.79 89 LYS A O 1
ATOM 738 N N . ARG A 1 91 ? -2.458 75.802 56.403 1.00 53.86 90 ARG A N 1
ATOM 739 C CA . ARG A 1 91 ? -1.743 76.219 55.185 1.00 53.40 90 ARG A CA 1
ATOM 740 C C . ARG A 1 91 ? -2.572 77.128 54.279 1.00 51.15 90 ARG A C 1
ATOM 741 O O . ARG A 1 91 ? -2.008 77.966 53.576 1.00 50.35 90 ARG A O 1
ATOM 749 N N . LEU A 1 92 ? -3.890 76.951 54.258 1.00 50.10 91 LEU A N 1
ATOM 750 C CA . LEU A 1 92 ? -4.753 77.742 53.373 1.00 49.50 91 LEU A CA 1
ATOM 751 C C . LEU A 1 92 ? -5.712 78.640 54.161 1.00 48.93 91 LEU A C 1
ATOM 752 O O . LEU A 1 92 ? -6.894 78.338 54.268 1.00 47.38 91 LEU A O 1
ATOM 757 N N . PRO A 1 93 ? -5.202 79.773 54.693 1.00 51.27 92 PRO A N 1
ATOM 758 C CA . PRO A 1 93 ? -6.017 80.767 55.396 1.00 51.61 92 PRO A CA 1
ATOM 759 C C . PRO A 1 93 ? -7.450 81.008 54.873 1.00 51.47 92 PRO A C 1
ATOM 760 O O . PRO A 1 93 ? -8.363 81.156 55.687 1.00 54.99 92 PRO A O 1
ATOM 764 N N . SER A 1 94 ? -7.644 81.059 53.553 1.00 49.85 93 SER A N 1
ATOM 765 C CA . SER A 1 94 ? -8.970 81.364 52.975 1.00 49.87 93 SER A CA 1
ATOM 766 C C . SER A 1 94 ? -9.878 80.138 52.851 1.00 49.86 93 SER A C 1
ATOM 767 O O . SER A 1 94 ? -10.987 80.235 52.312 1.00 50.75 93 SER A O 1
ATOM 770 N N . LEU A 1 95 ? -9.409 78.988 53.326 1.00 47.97 94 LEU A N 1
ATOM 771 C CA . LEU A 1 95 ? -10.208 77.768 53.254 1.00 47.22 94 LEU A CA 1
ATOM 772 C C . LEU A 1 95 ? -11.316 77.783 54.297 1.00 47.38 94 LEU A C 1
ATOM 773 O O . LEU A 1 95 ? -12.460 77.476 53.986 1.00 47.60 94 LEU A O 1
ATOM 778 N N . LEU A 1 96 ? -10.973 78.151 55.529 1.00 48.57 95 LEU A N 1
ATOM 779 C CA . LEU A 1 96 ? -11.957 78.229 56.610 1.00 49.10 95 LEU A CA 1
ATOM 780 C C . LEU A 1 96 ? -13.171 79.053 56.180 1.00 49.00 95 LEU A C 1
ATOM 781 O O . LEU A 1 96 ? -14.309 78.687 56.472 1.00 50.58 95 LEU A O 1
ATOM 786 N N . LYS A 1 97 ? -12.922 80.142 55.453 1.00 48.21 96 LYS A N 1
ATOM 787 C CA . LYS A 1 97 ? -13.983 80.944 54.835 1.00 48.59 96 LYS A CA 1
ATOM 788 C C . LYS A 1 97 ? -14.748 80.186 53.742 1.00 47.87 96 LYS A C 1
ATOM 789 O O . LYS A 1 97 ? -15.968 80.281 53.662 1.00 46.16 96 LYS A O 1
ATOM 795 N N . ALA A 1 98 ? -14.018 79.467 52.889 1.00 49.68 97 ALA A N 1
ATOM 796 C CA . ALA A 1 98 ? -14.619 78.685 51.788 1.00 51.19 97 ALA A CA 1
ATOM 797 C C . ALA A 1 98 ? -15.413 77.445 52.259 1.00 51.31 97 ALA A C 1
ATOM 798 O O . ALA A 1 98 ? -16.320 76.987 51.552 1.00 53.13 97 ALA A O 1
ATOM 800 N N . LEU A 1 99 ? -15.079 76.914 53.439 1.00 50.04 98 LEU A N 1
ATOM 801 C CA . LEU A 1 99 ? -15.825 75.791 54.037 1.00 50.28 98 LEU A CA 1
ATOM 802 C C . LEU A 1 99 ? -17.041 76.247 54.851 1.00 51.35 98 LEU A C 1
ATOM 803 O O . LEU A 1 99 ? -17.859 75.424 55.269 1.00 50.21 98 LEU A O 1
ATOM 808 N N . LYS A 1 100 ? -17.153 77.551 55.088 1.00 52.65 99 LYS A N 1
ATOM 809 C CA . LYS A 1 100 ? -18.227 78.092 55.925 1.00 53.83 99 LYS A CA 1
ATOM 810 C C . LYS A 1 100 ? -19.616 77.753 55.364 1.00 54.23 99 LYS A C 1
ATOM 811 O O . LYS A 1 100 ? -20.519 77.378 56.124 1.00 55.21 99 LYS A O 1
ATOM 815 N N . ASN A 1 101 ? -19.784 77.865 54.046 1.00 54.64 100 ASN A N 1
ATOM 816 C CA . ASN A 1 101 ? -21.086 77.615 53.413 1.00 56.68 100 ASN A CA 1
ATOM 817 C C . ASN A 1 101 ? -21.294 76.164 52.935 1.00 58.59 100 ASN A C 1
ATOM 818 O O . ASN A 1 101 ? -22.243 75.886 52.192 1.00 58.90 100 ASN A O 1
ATOM 820 N N . ILE A 1 102 ? -20.427 75.240 53.351 1.00 59.65 101 ILE A N 1
ATOM 821 C CA . ILE A 1 102 ? -20.677 73.817 53.085 1.00 61.03 101 ILE A CA 1
ATOM 822 C C . ILE A 1 102 ? -21.777 73.347 54.052 1.00 61.79 101 ILE A C 1
ATOM 823 O O . ILE A 1 102 ? -21.702 73.601 55.258 1.00 61.27 101 ILE A O 1
ATOM 828 N N . GLN A 1 103 ? -22.793 72.672 53.514 1.00 62.90 102 GLN A N 1
ATOM 829 C CA . GLN A 1 103 ? -24.001 72.318 54.278 1.00 63.87 102 GLN A CA 1
ATOM 830 C C . GLN A 1 103 ? -23.721 71.665 55.640 1.00 63.35 102 GLN A C 1
ATOM 831 O O . GLN A 1 103 ? -24.170 72.171 56.673 1.00 65.24 102 GLN A O 1
ATOM 837 N N . GLY A 1 104 ? -22.988 70.557 55.645 1.00 61.51 103 GLY A N 1
ATOM 838 C CA . GLY A 1 104 ? -22.756 69.817 56.886 1.00 61.66 103 GLY A CA 1
ATOM 839 C C . GLY A 1 104 ? -21.532 70.195 57.713 1.00 61.19 103 GLY A C 1
ATOM 840 O O . GLY A 1 104 ? -21.026 69.362 58.460 1.00 59.74 103 GLY A O 1
ATOM 841 N N . ILE A 1 105 ? -21.055 71.437 57.601 1.00 60.86 104 ILE A N 1
ATOM 842 C CA . ILE A 1 105 ? -19.823 71.849 58.285 1.00 60.29 104 ILE A CA 1
ATOM 843 C C . ILE A 1 105 ? -20.117 72.912 59.323 1.00 58.78 104 ILE A C 1
ATOM 844 O O . ILE A 1 105 ? -20.929 73.802 59.092 1.00 58.78 104 ILE A O 1
ATOM 849 N N . VAL A 1 106 ? -19.455 72.787 60.473 1.00 58.42 105 VAL A N 1
ATOM 850 C CA . VAL A 1 106 ? -19.560 73.740 61.578 1.00 58.35 105 VAL A CA 1
ATOM 851 C C . VAL A 1 106 ? -18.146 74.189 61.964 1.00 59.15 105 VAL A C 1
ATOM 852 O O . VAL A 1 106 ? -17.247 73.356 62.097 1.00 57.15 105 VAL A O 1
ATOM 856 N N . ILE A 1 107 ? -17.971 75.498 62.161 1.00 60.37 106 ILE A N 1
ATOM 857 C CA . ILE A 1 107 ? -16.661 76.096 62.431 1.00 61.05 106 ILE A CA 1
ATOM 858 C C . ILE A 1 107 ? -16.551 76.571 63.878 1.00 62.04 106 ILE A C 1
ATOM 859 O O . ILE A 1 107 ? -17.421 77.298 64.360 1.00 61.15 106 ILE A O 1
ATOM 869 N N . GLY A 1 109 ? -12.821 77.038 66.467 1.00 64.23 108 GLY A N 1
ATOM 870 C CA . GLY A 1 109 ? -12.876 78.417 65.951 1.00 62.96 108 GLY A CA 1
ATOM 871 C C . GLY A 1 109 ? -11.997 78.541 64.719 1.00 61.93 108 GLY A C 1
ATOM 872 O O . GLY A 1 109 ? -12.401 79.131 63.709 1.00 61.35 108 GLY A O 1
ATOM 873 N N . ASN A 1 110 ? -10.787 77.989 64.808 1.00 61.10 109 ASN A N 1
ATOM 874 C CA . ASN A 1 110 ? -9.933 77.811 63.636 1.00 61.46 109 ASN A CA 1
ATOM 875 C C . ASN A 1 110 ? -9.944 76.362 63.123 1.00 59.89 109 ASN A C 1
ATOM 876 O O . ASN A 1 110 ? -9.022 75.918 62.426 1.00 59.70 109 ASN A O 1
ATOM 881 N N . GLU A 1 111 ? -11.009 75.641 63.459 1.00 58.41 110 GLU A N 1
ATOM 882 C CA . GLU A 1 111 ? -11.168 74.247 63.082 1.00 56.97 110 GLU A CA 1
ATOM 883 C C . GLU A 1 111 ? -12.585 73.989 62.604 1.00 55.06 110 GLU A C 1
ATOM 884 O O . GLU A 1 111 ? -13.474 74.802 62.827 1.00 52.29 110 GLU A O 1
ATOM 890 N N . ILE A 1 112 ? -12.780 72.843 61.950 1.00 54.92 111 ILE A N 1
ATOM 891 C CA . ILE A 1 112 ? -14.101 72.424 61.482 1.00 54.18 111 ILE A CA 1
ATOM 892 C C . ILE A 1 112 ? -14.552 71.125 62.144 1.00 53.58 111 ILE A C 1
ATOM 893 O O . ILE A 1 112 ? -13.738 70.335 62.620 1.00 52.42 111 ILE A O 1
ATOM 898 N N . LYS A 1 113 ? -15.865 70.934 62.161 1.00 54.82 112 LYS A N 1
ATOM 899 C CA . LYS A 1 113 ? -16.509 69.688 62.584 1.00 56.45 112 LYS A CA 1
ATOM 900 C C . LYS A 1 113 ? -17.636 69.382 61.598 1.00 56.97 112 LYS A C 1
ATOM 901 O O . LYS A 1 113 ? -18.435 70.256 61.278 1.00 57.00 112 LYS A O 1
ATOM 904 N N . PHE A 1 114 ? -17.704 68.154 61.103 1.00 57.49 113 PHE A N 1
ATOM 905 C CA . PHE A 1 114 ? -18.879 67.747 60.351 1.00 59.05 113 PHE A CA 1
ATOM 906 C C . PHE A 1 114 ? -19.990 67.410 61.347 1.00 61.57 113 PHE A C 1
ATOM 907 O O . PHE A 1 114 ? -19.715 66.797 62.380 1.00 62.92 113 PHE A O 1
ATOM 915 N N . ASN A 1 115 ? -21.222 67.851 61.060 1.00 63.30 114 ASN A N 1
ATOM 916 C CA . ASN A 1 115 ? -22.387 67.604 61.928 1.00 63.63 114 ASN A CA 1
ATOM 917 C C . ASN A 1 115 ? -23.348 66.571 61.339 1.00 63.47 114 ASN A C 1
ATOM 918 O O . ASN A 1 115 ? -22.941 65.671 60.597 1.00 63.88 114 ASN A O 1
ATOM 920 N N . ARG A 1 121 ? -25.884 63.435 53.613 1.00 53.61 120 ARG A N 1
ATOM 921 C CA . ARG A 1 121 ? -24.428 63.338 53.525 1.00 53.73 120 ARG A CA 1
ATOM 922 C C . ARG A 1 121 ? -23.813 64.615 52.938 1.00 53.80 120 ARG A C 1
ATOM 923 O O . ARG A 1 121 ? -24.492 65.433 52.320 1.00 53.39 120 ARG A O 1
ATOM 931 N N . LEU A 1 122 ? -22.500 64.728 53.121 1.00 53.57 121 LEU A N 1
ATOM 932 C CA . LEU A 1 122 ? -21.676 65.820 52.601 1.00 51.71 121 LEU A CA 1
ATOM 933 C C . LEU A 1 122 ? -21.395 65.637 51.105 1.00 48.57 121 LEU A C 1
ATOM 934 O O . LEU A 1 122 ? -21.308 64.513 50.606 1.00 49.15 121 LEU A O 1
ATOM 939 N N . SER A 1 123 ? -21.268 66.755 50.391 1.00 46.35 122 SER A N 1
ATOM 940 C CA . SER A 1 123 ? -20.892 66.733 48.981 1.00 44.14 122 SER A CA 1
ATOM 941 C C . SER A 1 123 ? -19.370 66.797 48.877 1.00 42.59 122 SER A C 1
ATOM 942 O O . SER A 1 123 ? -18.761 67.877 49.021 1.00 40.30 122 SER A O 1
ATOM 945 N N . PHE A 1 124 ? -18.769 65.641 48.627 1.00 39.19 123 PHE A N 1
ATOM 946 C CA . PHE A 1 124 ? -17.323 65.543 48.445 1.00 39.34 123 PHE A CA 1
ATOM 947 C C . PHE A 1 124 ? -16.890 66.439 47.278 1.00 37.91 123 PHE A C 1
ATOM 948 O O . PHE A 1 124 ? -15.867 67.108 47.387 1.00 39.37 123 PHE A O 1
ATOM 956 N N . ALA A 1 125 ? -17.700 66.517 46.212 1.00 35.83 124 ALA A N 1
ATOM 957 C CA . ALA A 1 125 ? -17.377 67.351 45.044 1.00 34.37 124 ALA A CA 1
ATOM 958 C C . ALA A 1 125 ? -17.324 68.857 45.373 1.00 36.20 124 ALA A C 1
ATOM 959 O O . ALA A 1 125 ? -16.425 69.575 44.883 1.00 37.11 124 ALA A O 1
ATOM 961 N N . ASN A 1 126 ? -18.249 69.335 46.209 1.00 36.83 125 ASN A N 1
ATOM 962 C CA . ASN A 1 126 ? -18.228 70.751 46.658 1.00 36.03 125 ASN A CA 1
ATOM 963 C C . ASN A 1 126 ? -17.081 71.026 47.613 1.00 36.74 125 ASN A C 1
ATOM 964 O O . ASN A 1 126 ? -16.520 72.127 47.640 1.00 38.45 125 ASN A O 1
ATOM 969 N N . LEU A 1 127 ? -16.730 70.015 48.397 1.00 37.02 126 LEU A N 1
ATOM 970 C CA . LEU A 1 127 ? -15.608 70.100 49.308 1.00 36.59 126 LEU A CA 1
ATOM 971 C C . LEU A 1 127 ? -14.296 70.310 48.537 1.00 34.91 126 LEU A C 1
ATOM 972 O O . LEU A 1 127 ? -13.518 71.219 48.857 1.00 35.19 126 LEU A O 1
ATOM 977 N N . LEU A 1 128 ? -14.076 69.482 47.520 1.00 37.23 127 LEU A N 1
ATOM 978 C CA . LEU A 1 128 ? -12.883 69.552 46.665 1.00 38.45 127 LEU A CA 1
ATOM 979 C C . LEU A 1 128 ? -12.821 70.888 45.947 1.00 39.44 127 LEU A C 1
ATOM 980 O O . LEU A 1 128 ? -11.750 71.501 45.812 1.00 40.21 127 LEU A O 1
ATOM 985 N N . GLU A 1 129 ? -13.984 71.317 45.476 1.00 41.17 128 GLU A N 1
ATOM 986 C CA . GLU A 1 129 ? -14.126 72.577 44.776 1.00 44.07 128 GLU A CA 1
ATOM 987 C C . GLU A 1 129 ? -13.745 73.765 45.661 1.00 42.83 128 GLU A C 1
ATOM 988 O O . GLU A 1 129 ? -13.250 74.778 45.161 1.00 46.27 128 GLU A O 1
ATOM 994 N N . SER A 1 130 ? -13.946 73.631 46.973 1.00 41.01 129 SER A N 1
ATOM 995 C CA A SER A 1 130 ? -13.595 74.702 47.926 0.50 39.02 129 SER A CA 1
ATOM 996 C CA B SER A 1 130 ? -13.604 74.685 47.939 0.50 38.82 129 SER A CA 1
ATOM 997 C C . SER A 1 130 ? -12.101 74.738 48.251 1.00 38.43 129 SER A C 1
ATOM 998 O O . SER A 1 130 ? -11.555 75.798 48.557 1.00 37.06 129 SER A O 1
ATOM 1003 N N . PHE A 1 131 ? -11.442 73.577 48.207 1.00 39.46 130 PHE A N 1
ATOM 1004 C CA . PHE A 1 131 ? -9.994 73.515 48.307 1.00 39.72 130 PHE A CA 1
ATOM 1005 C C . PHE A 1 131 ? -9.420 74.273 47.132 1.00 40.86 130 PHE A C 1
ATOM 1006 O O . PHE A 1 131 ? -8.498 75.078 47.295 1.00 41.47 130 PHE A O 1
ATOM 1014 N N . GLU A 1 132 ? -9.978 74.005 45.949 1.00 42.71 131 GLU A N 1
ATOM 1015 C CA . GLU A 1 132 ? -9.556 74.674 44.714 1.00 42.76 131 GLU A CA 1
ATOM 1016 C C . GLU A 1 132 ? -9.818 76.172 44.770 1.00 44.12 131 GLU A C 1
ATOM 1017 O O . GLU A 1 132 ? -8.970 76.945 44.339 1.00 45.53 131 GLU A O 1
ATOM 1023 N N . GLN A 1 133 ? -10.964 76.591 45.312 1.00 43.97 132 GLN A N 1
ATOM 1024 C CA . GLN A 1 133 ? -11.235 78.031 45.516 1.00 44.01 132 GLN A CA 1
ATOM 1025 C C . GLN A 1 133 ? -10.224 78.721 46.436 1.00 41.70 132 GLN A C 1
ATOM 1026 O O . GLN A 1 133 ? -9.877 79.887 46.228 1.00 42.18 132 GLN A O 1
ATOM 1032 N N . ALA A 1 134 ? -9.764 77.988 47.449 1.00 38.20 133 ALA A N 1
ATOM 1033 C CA . ALA A 1 134 ? -8.892 78.516 48.489 1.00 39.28 133 ALA A CA 1
ATOM 1034 C C . ALA A 1 134 ? -7.383 78.533 48.115 1.00 39.73 133 ALA A C 1
ATOM 1035 O O . ALA A 1 134 ? -6.558 79.054 48.871 1.00 40.18 133 ALA A O 1
ATOM 1037 N N . SER A 1 135 ? -7.034 77.981 46.955 1.00 39.56 134 SER A N 1
ATOM 1038 C CA . SER A 1 135 ? -5.641 77.725 46.605 1.00 41.30 134 SER A CA 1
ATOM 1039 C C . SER A 1 135 ? -5.340 78.289 45.215 1.00 40.36 134 SER A C 1
ATOM 1040 O O . SER A 1 135 ? -6.107 78.073 44.280 1.00 43.62 134 SER A O 1
ATOM 1043 N N . LYS A 1 136 ? -4.228 79.008 45.092 1.00 36.38 135 LYS A N 1
ATOM 1044 C CA . LYS A 1 136 ? -3.722 79.456 43.789 1.00 36.05 135 LYS A CA 1
ATOM 1045 C C . LYS A 1 136 ? -2.974 78.311 43.117 1.00 34.65 135 LYS A C 1
ATOM 1046 O O . LYS A 1 136 ? -2.879 78.245 41.892 1.00 37.34 135 LYS A O 1
ATOM 1048 N N . ASP A 1 137 ? -2.477 77.396 43.934 1.00 32.63 136 ASP A N 1
ATOM 1049 C CA . ASP A 1 137 ? -1.645 76.280 43.483 1.00 34.59 136 ASP A CA 1
ATOM 1050 C C . ASP A 1 137 ? -2.447 74.974 43.447 1.00 34.49 136 ASP A C 1
ATOM 1051 O O . ASP A 1 137 ? -3.559 74.919 43.965 1.00 37.86 136 ASP A O 1
ATOM 1056 N N . ASN A 1 138 ? -1.889 73.941 42.816 1.00 32.89 137 ASN A N 1
ATOM 1057 C CA . ASN A 1 138 ? -2.461 72.593 42.869 1.00 32.54 137 ASN A CA 1
ATOM 1058 C C . ASN A 1 138 ? -2.560 72.125 44.324 1.00 31.50 137 ASN A C 1
ATOM 1059 O O . ASN A 1 138 ? -1.679 72.407 45.137 1.00 28.51 137 ASN A O 1
ATOM 1064 N N . VAL A 1 139 ? -3.646 71.433 44.651 1.00 29.45 138 VAL A N 1
ATOM 1065 C CA . VAL A 1 139 ? -3.801 70.810 45.970 1.00 28.86 138 VAL A CA 1
ATOM 1066 C C . VAL A 1 139 ? -3.832 69.321 45.699 1.00 28.42 138 VAL A C 1
ATOM 1067 O O . VAL A 1 139 ? -4.538 68.876 44.808 1.00 29.63 138 VAL A O 1
ATOM 1071 N N . ILE A 1 140 ? -3.057 68.579 46.472 1.00 30.55 139 ILE A N 1
ATOM 1072 C CA . ILE A 1 140 ? -2.890 67.165 46.272 1.00 30.97 139 ILE A CA 1
ATOM 1073 C C . ILE A 1 140 ? -3.755 66.450 47.276 1.00 30.49 139 ILE A C 1
ATOM 1074 O O . ILE A 1 140 ? -3.749 66.774 48.476 1.00 32.20 139 ILE A O 1
ATOM 1079 N N . ILE A 1 141 ? -4.513 65.486 46.777 1.00 28.58 140 ILE A N 1
ATOM 1080 C CA . ILE A 1 141 ? -5.344 64.651 47.605 1.00 31.53 140 ILE A CA 1
ATOM 1081 C C . ILE A 1 141 ? -4.769 63.250 47.518 1.00 31.30 140 ILE A C 1
ATOM 1082 O O . ILE A 1 141 ? -4.781 62.623 46.447 1.00 27.99 140 ILE A O 1
ATOM 1087 N N . VAL A 1 142 ? -4.242 62.785 48.646 1.00 31.47 141 VAL A N 1
ATOM 1088 C CA . VAL A 1 142 ? -3.620 61.485 48.724 1.00 33.07 141 VAL A CA 1
ATOM 1089 C C . VAL A 1 142 ? -4.569 60.522 49.364 1.00 33.26 141 VAL A C 1
ATOM 1090 O O . VAL A 1 142 ? -5.052 60.749 50.494 1.00 32.85 141 VAL A O 1
ATOM 1094 N N . LEU A 1 143 ? -4.803 59.431 48.642 1.00 33.00 142 LEU A N 1
ATOM 1095 C CA . LEU A 1 143 ? -5.555 58.303 49.136 1.00 34.71 142 LEU A CA 1
ATOM 1096 C C . LEU A 1 143 ? -4.597 57.150 49.148 1.00 34.06 142 LEU A C 1
ATOM 1097 O O . LEU A 1 143 ? -4.446 56.452 48.156 1.00 29.34 142 LEU A O 1
ATOM 1102 N N . ASP A 1 144 ? -3.916 56.983 50.274 1.00 33.81 143 ASP A N 1
ATOM 1103 C CA . ASP A 1 144 ? -2.879 55.987 50.386 1.00 36.14 143 ASP A CA 1
ATOM 1104 C C . ASP A 1 144 ? -3.531 54.674 50.826 1.00 36.30 143 ASP A C 1
ATOM 1105 O O . ASP A 1 144 ? -4.029 54.547 51.941 1.00 36.61 143 ASP A O 1
ATOM 1110 N N . GLU A 1 145 ? -3.490 53.717 49.913 1.00 35.81 144 GLU A N 1
ATOM 1111 C CA . GLU A 1 145 ? -4.249 52.453 49.960 1.00 35.26 144 GLU A CA 1
ATOM 1112 C C . GLU A 1 145 ? -5.745 52.675 49.667 1.00 34.17 144 GLU A C 1
ATOM 1113 O O . GLU A 1 145 ? -6.613 52.262 50.424 1.00 34.81 144 GLU A O 1
ATOM 1119 N N . ALA A 1 146 ? -6.012 53.322 48.539 1.00 33.86 145 ALA A N 1
ATOM 1120 C CA . ALA A 1 146 ? -7.346 53.744 48.155 1.00 31.85 145 ALA A CA 1
ATOM 1121 C C . ALA A 1 146 ? -8.332 52.602 47.989 1.00 31.68 145 ALA A C 1
ATOM 1122 O O . ALA A 1 146 ? -9.520 52.809 48.206 1.00 33.07 145 ALA A O 1
ATOM 1124 N N . GLN A 1 147 ? -7.846 51.411 47.593 1.00 32.88 146 GLN A N 1
ATOM 1125 C CA . GLN A 1 147 ? -8.689 50.226 47.471 1.00 32.78 146 GLN A CA 1
ATOM 1126 C C . GLN A 1 147 ? -9.436 49.859 48.795 1.00 34.40 146 GLN A C 1
ATOM 1127 O O . GLN A 1 147 ? -10.414 49.162 48.762 1.00 35.12 146 GLN A O 1
ATOM 1133 N N . GLU A 1 148 ? -8.947 50.336 49.944 1.00 35.64 147 GLU A N 1
ATOM 1134 C CA . GLU A 1 148 ? -9.647 50.206 51.214 1.00 33.58 147 GLU A CA 1
ATOM 1135 C C . GLU A 1 148 ? -11.067 50.819 51.187 1.00 34.38 147 GLU A C 1
ATOM 1136 O O . GLU A 1 148 ? -11.934 50.423 51.943 1.00 30.98 147 GLU A O 1
ATOM 1142 N N . LEU A 1 149 ? -11.269 51.815 50.339 1.00 33.27 148 LEU A N 1
ATOM 1143 C CA . LEU A 1 149 ? -12.562 52.506 50.181 1.00 32.92 148 LEU A CA 1
ATOM 1144 C C . LEU A 1 149 ? -13.651 51.639 49.598 1.00 29.79 148 LEU A C 1
ATOM 1145 O O . LEU A 1 149 ? -14.827 51.998 49.621 1.00 30.08 148 LEU A O 1
ATOM 1150 N N . VAL A 1 150 ? -13.274 50.490 49.064 1.00 30.23 149 VAL A N 1
ATOM 1151 C CA . VAL A 1 150 ? -14.246 49.464 48.724 1.00 29.87 149 VAL A CA 1
ATOM 1152 C C . VAL A 1 150 ? -15.125 49.121 49.936 1.00 33.16 149 VAL A C 1
ATOM 1153 O O . VAL A 1 150 ? -16.328 48.830 49.816 1.00 30.32 149 VAL A O 1
ATOM 1157 N N . LYS A 1 151 ? -14.486 49.124 51.093 1.00 29.97 150 LYS A N 1
ATOM 1158 C CA . LYS A 1 151 ? -15.153 48.856 52.382 1.00 32.26 150 LYS A CA 1
ATOM 1159 C C . LYS A 1 151 ? -16.052 49.994 52.829 1.00 32.04 150 LYS A C 1
ATOM 1160 O O . LYS A 1 151 ? -16.880 49.820 53.713 1.00 36.37 150 LYS A O 1
ATOM 1166 N N . LEU A 1 152 ? -15.887 51.170 52.235 1.00 34.65 151 LEU A N 1
ATOM 1167 C CA . LEU A 1 152 ? -16.756 52.304 52.534 1.00 33.12 151 LEU A CA 1
ATOM 1168 C C . LEU A 1 152 ? -18.079 52.227 51.701 1.00 34.60 151 LEU A C 1
ATOM 1169 O O . LEU A 1 152 ? -18.340 53.041 50.798 1.00 31.30 151 LEU A O 1
ATOM 1174 N N . ARG A 1 153 ? -18.913 51.259 52.065 1.00 35.85 152 ARG A N 1
ATOM 1175 C CA . ARG A 1 153 ? -20.008 50.777 51.233 1.00 36.82 152 ARG A CA 1
ATOM 1176 C C . ARG A 1 153 ? -21.142 51.746 51.113 1.00 37.94 152 ARG A C 1
ATOM 1177 O O . ARG A 1 153 ? -21.905 51.683 50.148 1.00 42.41 152 ARG A O 1
ATOM 1185 N N . GLY A 1 154 ? -21.288 52.614 52.106 1.00 36.63 153 GLY A N 1
ATOM 1186 C CA . GLY A 1 154 ? -22.386 53.557 52.131 1.00 36.91 153 GLY A CA 1
ATOM 1187 C C . GLY A 1 154 ? -22.127 54.905 51.496 1.00 35.80 153 GLY A C 1
ATOM 1188 O O . GLY A 1 154 ? -22.959 55.797 51.590 1.00 35.53 153 GLY A O 1
ATOM 1189 N N . VAL A 1 155 ? -20.971 55.055 50.852 1.00 36.88 154 VAL A N 1
ATOM 1190 C CA . VAL A 1 155 ? -20.635 56.264 50.129 1.00 36.83 154 VAL A CA 1
ATOM 1191 C C . VAL A 1 155 ? -20.088 55.854 48.762 1.00 37.03 154 VAL A C 1
ATOM 1192 O O . VAL A 1 155 ? -19.238 54.984 48.683 1.00 38.83 154 VAL A O 1
ATOM 1196 N N . ASN A 1 156 ? -20.546 56.518 47.706 1.00 36.40 155 ASN A N 1
ATOM 1197 C CA . ASN A 1 156 ? -19.935 56.409 46.386 1.00 35.07 155 ASN A CA 1
ATOM 1198 C C . ASN A 1 156 ? -19.198 57.692 45.989 1.00 35.49 155 ASN A C 1
ATOM 1199 O O . ASN A 1 156 ? -19.825 58.677 45.599 1.00 34.82 155 ASN A O 1
ATOM 1204 N N . LEU A 1 157 ? -17.861 57.656 46.064 1.00 33.57 156 LEU A N 1
ATOM 1205 C CA . LEU A 1 157 ? -17.041 58.818 45.758 1.00 33.14 156 LEU A CA 1
ATOM 1206 C C . LEU A 1 157 ? -16.730 58.979 44.282 1.00 32.56 156 LEU A C 1
ATOM 1207 O O . LEU A 1 157 ? -16.177 59.999 43.883 1.00 34.60 156 LEU A O 1
ATOM 1212 N N . LEU A 1 158 ? -17.104 58.007 43.456 1.00 31.59 157 LEU A N 1
ATOM 1213 C CA . LEU A 1 158 ? -16.669 58.020 42.073 1.00 32.31 157 LEU A CA 1
ATOM 1214 C C . LEU A 1 158 ? -17.186 59.212 41.282 1.00 30.69 157 LEU A C 1
ATOM 1215 O O . LEU A 1 158 ? -16.427 59.792 40.532 1.00 32.81 157 LEU A O 1
ATOM 1220 N N . PRO A 1 159 ? -18.490 59.548 41.398 1.00 32.29 158 PRO A N 1
ATOM 1221 C CA . PRO A 1 159 ? -18.969 60.708 40.645 1.00 33.06 158 PRO A CA 1
ATOM 1222 C C . PRO A 1 159 ? -18.229 62.003 41.005 1.00 32.31 158 PRO A C 1
ATOM 1223 O O . PRO A 1 159 ? -17.942 62.800 40.137 1.00 32.89 158 PRO A O 1
ATOM 1227 N N . ALA A 1 160 ? -17.906 62.178 42.276 1.00 33.83 159 ALA A N 1
ATOM 1228 C CA . ALA A 1 160 ? -17.103 63.319 42.732 1.00 36.65 159 ALA A CA 1
ATOM 1229 C C . ALA A 1 160 ? -15.671 63.301 42.176 1.00 33.11 159 ALA A C 1
ATOM 1230 O O . ALA A 1 160 ? -15.144 64.315 41.751 1.00 31.92 159 ALA A O 1
ATOM 1232 N N . LEU A 1 161 ? -15.052 62.132 42.175 1.00 32.97 160 LEU A N 1
ATOM 1233 C CA . LEU A 1 161 ? -13.723 61.982 41.571 1.00 34.48 160 LEU A CA 1
ATOM 1234 C C . LEU A 1 161 ? -13.723 62.323 40.099 1.00 34.80 160 LEU A C 1
ATOM 1235 O O . LEU A 1 161 ? -12.773 62.934 39.621 1.00 35.98 160 LEU A O 1
ATOM 1240 N N . ALA A 1 162 ? -14.785 61.912 39.384 1.00 34.97 161 ALA A N 1
ATOM 1241 C CA . ALA A 1 162 ? -14.920 62.189 37.950 1.00 34.11 161 ALA A CA 1
ATOM 1242 C C . ALA A 1 162 ? -15.176 63.676 37.707 1.00 31.38 161 ALA A C 1
ATOM 1243 O O . ALA A 1 162 ? -14.634 64.264 36.783 1.00 35.11 161 ALA A O 1
ATOM 1245 N N . TYR A 1 163 ? -16.007 64.273 38.546 1.00 31.86 162 TYR A N 1
ATOM 1246 C CA . TYR A 1 163 ? -16.264 65.704 38.481 1.00 30.37 162 TYR A CA 1
ATOM 1247 C C . TYR A 1 163 ? -14.959 66.534 38.605 1.00 32.03 162 TYR A C 1
ATOM 1248 O O . TYR A 1 163 ? -14.724 67.476 37.844 1.00 33.91 162 TYR A O 1
ATOM 1257 N N . ALA A 1 164 ? -14.137 66.178 39.583 1.00 32.22 163 ALA A N 1
ATOM 1258 C CA . ALA A 1 164 ? -12.843 66.784 39.785 1.00 32.10 163 ALA A CA 1
ATOM 1259 C C . ALA A 1 164 ? -11.930 66.556 38.590 1.00 32.31 163 ALA A C 1
ATOM 1260 O O . ALA A 1 164 ? -11.329 67.499 38.058 1.00 36.09 163 ALA A O 1
ATOM 1262 N N . TYR A 1 165 ? -11.826 65.298 38.178 1.00 33.84 164 TYR A N 1
ATOM 1263 C CA . TYR A 1 165 ? -11.029 64.917 37.011 1.00 34.44 164 TYR A CA 1
ATOM 1264 C C . TYR A 1 165 ? -11.372 65.787 35.813 1.00 35.73 164 TYR A C 1
ATOM 1265 O O . TYR A 1 165 ? -10.480 66.375 35.186 1.00 35.81 164 TYR A O 1
ATOM 1274 N N . ASP A 1 166 ? -12.662 65.875 35.483 1.00 37.11 165 ASP A N 1
ATOM 1275 C CA . ASP A 1 166 ? -13.085 66.650 34.308 1.00 39.65 165 ASP A CA 1
ATOM 1276 C C . ASP A 1 166 ? -13.078 68.180 34.521 1.00 39.80 165 ASP A C 1
ATOM 1277 O O . ASP A 1 166 ? -12.825 68.924 33.571 1.00 38.50 165 ASP A O 1
ATOM 1282 N N . ASN A 1 167 ? -13.314 68.644 35.756 1.00 39.96 166 ASN A N 1
ATOM 1283 C CA . ASN A 1 167 ? -13.597 70.084 36.002 1.00 36.78 166 ASN A CA 1
ATOM 1284 C C . ASN A 1 167 ? -12.733 70.857 37.015 1.00 36.37 166 ASN A C 1
ATOM 1285 O O . ASN A 1 167 ? -12.698 72.089 36.968 1.00 36.80 166 ASN A O 1
ATOM 1290 N N . LEU A 1 168 ? -12.090 70.159 37.946 1.00 36.77 167 LEU A N 1
ATOM 1291 C CA . LEU A 1 168 ? -11.282 70.806 38.997 1.00 34.64 167 LEU A CA 1
ATOM 1292 C C . LEU A 1 168 ? -9.825 70.634 38.607 1.00 34.81 167 LEU A C 1
ATOM 1293 O O . LEU A 1 168 ? -9.201 69.591 38.847 1.00 32.88 167 LEU A O 1
ATOM 1298 N N . LYS A 1 169 ? -9.309 71.675 37.955 1.00 35.77 168 LYS A N 1
ATOM 1299 C CA . LYS A 1 169 ? -7.991 71.646 37.316 1.00 36.30 168 LYS A CA 1
ATOM 1300 C C . LYS A 1 169 ? -6.840 71.884 38.264 1.00 33.98 168 LYS A C 1
ATOM 1301 O O . LYS A 1 169 ? -5.702 71.633 37.894 1.00 35.29 168 LYS A O 1
ATOM 1307 N N . ARG A 1 170 ? -7.130 72.354 39.477 1.00 34.14 169 ARG A N 1
ATOM 1308 C CA . ARG A 1 170 ? -6.116 72.456 40.540 1.00 34.45 169 ARG A CA 1
ATOM 1309 C C . ARG A 1 170 ? -6.210 71.361 41.593 1.00 32.31 169 ARG A C 1
ATOM 1310 O O . ARG A 1 170 ? -5.573 71.476 42.626 1.00 33.78 169 ARG A O 1
ATOM 1318 N N . ILE A 1 171 ? -6.996 70.323 41.347 1.00 29.18 170 ILE A N 1
ATOM 1319 C CA . ILE A 1 171 ? -7.089 69.176 42.265 1.00 29.87 170 ILE A CA 1
ATOM 1320 C C . ILE A 1 171 ? -6.377 68.017 41.589 1.00 31.40 170 ILE A C 1
ATOM 1321 O O . ILE A 1 171 ? -6.729 67.641 40.461 1.00 31.23 170 ILE A O 1
ATOM 1326 N N . LYS A 1 172 ? -5.330 67.513 42.254 1.00 29.90 171 LYS A N 1
ATOM 1327 C CA . LYS A 1 172 ? -4.513 66.410 41.766 1.00 26.91 171 LYS A CA 1
ATOM 1328 C C . LYS A 1 172 ? -4.512 65.270 42.770 1.00 28.04 171 LYS A C 1
ATOM 1329 O O . LYS A 1 172 ? -4.047 65.439 43.894 1.00 29.38 171 LYS A O 1
ATOM 1335 N N . PHE A 1 173 ? -5.050 64.112 42.379 1.00 27.11 172 PHE A N 1
ATOM 1336 C CA . PHE A 1 173 ? -5.115 62.962 43.257 1.00 27.77 172 PHE A CA 1
ATOM 1337 C C . PHE A 1 173 ? -3.909 62.076 43.099 1.00 31.27 172 PHE A C 1
ATOM 1338 O O . PHE A 1 173 ? -3.415 61.829 41.965 1.00 32.88 172 PHE A O 1
ATOM 1346 N N . ILE A 1 174 ? -3.471 61.525 44.226 1.00 29.71 173 ILE A N 1
ATOM 1347 C CA . ILE A 1 174 ? -2.517 60.450 44.203 1.00 30.77 173 ILE A CA 1
ATOM 1348 C C . ILE A 1 174 ? -3.147 59.281 44.940 1.00 31.68 173 ILE A C 1
ATOM 1349 O O . ILE A 1 174 ? -3.469 59.388 46.128 1.00 33.45 173 ILE A O 1
ATOM 1362 N N . SER A 1 176 ? -2.714 55.216 45.852 1.00 31.86 175 SER A N 1
ATOM 1363 C CA . SER A 1 176 ? -1.814 54.084 45.869 1.00 33.80 175 SER A CA 1
ATOM 1364 C C . SER A 1 176 ? -2.571 52.813 46.199 1.00 31.57 175 SER A C 1
ATOM 1365 O O . SER A 1 176 ? -3.636 52.863 46.813 1.00 30.24 175 SER A O 1
ATOM 1368 N N . GLY A 1 177 ? -2.045 51.676 45.769 1.00 30.40 176 GLY A N 1
ATOM 1369 C CA . GLY A 1 177 ? -2.613 50.416 46.215 1.00 28.85 176 GLY A CA 1
ATOM 1370 C C . GLY A 1 177 ? -1.675 49.257 46.169 1.00 30.75 176 GLY A C 1
ATOM 1371 O O . GLY A 1 177 ? -1.052 48.985 45.135 1.00 30.48 176 GLY A O 1
ATOM 1372 N N . SER A 1 178 ? -1.610 48.526 47.273 1.00 29.24 177 SER A N 1
ATOM 1373 C CA . SER A 1 178 ? -0.794 47.330 47.353 1.00 32.14 177 SER A CA 1
ATOM 1374 C C . SER A 1 178 ? -1.467 46.132 46.713 1.00 33.93 177 SER A C 1
ATOM 1375 O O . SER A 1 178 ? -0.819 45.126 46.508 1.00 34.65 177 SER A O 1
ATOM 1378 N N . GLU A 1 179 ? -2.777 46.238 46.449 1.00 35.15 178 GLU A N 1
ATOM 1379 C CA . GLU A 1 179 ? -3.600 45.160 45.916 1.00 35.15 178 GLU A CA 1
ATOM 1380 C C . GLU A 1 179 ? -4.094 45.699 44.566 1.00 34.87 178 GLU A C 1
ATOM 1381 O O . GLU A 1 179 ? -5.144 46.336 44.478 1.00 34.59 178 GLU A O 1
ATOM 1395 N N . GLY A 1 181 ? -5.323 44.663 41.566 1.00 29.47 180 GLY A N 1
ATOM 1396 C CA . GLY A 1 181 ? -6.601 44.323 40.971 1.00 31.71 180 GLY A CA 1
ATOM 1397 C C . GLY A 1 181 ? -7.742 44.963 41.736 1.00 30.34 180 GLY A C 1
ATOM 1398 O O . GLY A 1 181 ? -8.696 45.414 41.125 1.00 31.92 180 GLY A O 1
ATOM 1399 N N . LEU A 1 182 ? -7.656 44.987 43.069 1.00 30.02 181 LEU A N 1
ATOM 1400 C CA . LEU A 1 182 ? -8.724 45.540 43.889 1.00 32.26 181 LEU A CA 1
ATOM 1401 C C . LEU A 1 182 ? -8.826 47.041 43.691 1.00 33.84 181 LEU A C 1
ATOM 1402 O O . LEU A 1 182 ? -9.925 47.577 43.674 1.00 32.69 181 LEU A O 1
ATOM 1407 N N . LEU A 1 183 ? -7.681 47.705 43.520 1.00 34.07 182 LEU A N 1
ATOM 1408 C CA . LEU A 1 183 ? -7.651 49.157 43.199 1.00 31.59 182 LEU A CA 1
ATOM 1409 C C . LEU A 1 183 ? -8.342 49.487 41.875 1.00 29.99 182 LEU A C 1
ATOM 1410 O O . LEU A 1 183 ? -9.185 50.390 41.801 1.00 28.88 182 LEU A O 1
ATOM 1415 N N . TYR A 1 184 ? -8.011 48.734 40.824 1.00 30.36 183 TYR A N 1
ATOM 1416 C CA . TYR A 1 184 ? -8.716 48.894 39.547 1.00 30.22 183 TYR A CA 1
ATOM 1417 C C . TYR A 1 184 ? -10.231 48.616 39.645 1.00 29.73 183 TYR A C 1
ATOM 1418 O O . TYR A 1 184 ? -11.039 49.343 39.060 1.00 28.53 183 TYR A O 1
ATOM 1427 N N . ASP A 1 185 ? -10.609 47.553 40.361 1.00 29.36 184 ASP A N 1
ATOM 1428 C CA . ASP A 1 185 ? -11.998 47.223 40.616 1.00 26.22 184 ASP A CA 1
ATOM 1429 C C . ASP A 1 185 ? -12.689 48.366 41.356 1.00 28.77 184 ASP A C 1
ATOM 1430 O O . ASP A 1 185 ? -13.818 48.733 41.030 1.00 30.79 184 ASP A O 1
ATOM 1435 N N . TYR A 1 186 ? -12.011 48.924 42.346 1.00 28.94 185 TYR A N 1
ATOM 1436 C CA . TYR A 1 186 ? -12.575 50.070 43.096 1.00 28.19 185 TYR A CA 1
ATOM 1437 C C . TYR A 1 186 ? -12.976 51.264 42.187 1.00 28.05 185 TYR A C 1
ATOM 1438 O O . TYR A 1 186 ? -14.027 51.878 42.368 1.00 30.62 185 TYR A O 1
ATOM 1447 N N . LEU A 1 187 ? -12.119 51.561 41.227 1.00 29.56 186 LEU A N 1
ATOM 1448 C CA . LEU A 1 187 ? -12.254 52.683 40.306 1.00 30.52 186 LEU A CA 1
ATOM 1449 C C . LEU A 1 187 ? -13.145 52.308 39.095 1.00 30.21 186 LEU A C 1
ATOM 1450 O O . LEU A 1 187 ? -13.449 53.174 38.261 1.00 30.33 186 LEU A O 1
ATOM 1455 N N . ARG A 1 188 ? -13.564 51.029 39.064 1.00 29.09 187 ARG A N 1
ATOM 1456 C CA A ARG A 1 188 ? -14.522 50.490 38.105 0.50 28.31 187 ARG A CA 1
ATOM 1457 C CA B ARG A 1 188 ? -14.518 50.482 38.100 0.50 28.17 187 ARG A CA 1
ATOM 1458 C C . ARG A 1 188 ? -14.063 50.724 36.662 1.00 25.31 187 ARG A C 1
ATOM 1459 O O . ARG A 1 188 ? -14.858 51.007 35.788 1.00 24.30 187 ARG A O 1
ATOM 1474 N N . VAL A 1 189 ? -12.765 50.578 36.439 1.00 25.61 188 VAL A N 1
ATOM 1475 C CA . VAL A 1 189 ? -12.137 50.741 35.126 1.00 29.78 188 VAL A CA 1
ATOM 1476 C C . VAL A 1 189 ? -12.719 49.840 34.062 1.00 29.44 188 VAL A C 1
ATOM 1477 O O . VAL A 1 189 ? -12.628 50.147 32.857 1.00 29.96 188 VAL A O 1
ATOM 1481 N N . GLU A 1 190 ? -13.330 48.738 34.503 1.00 30.43 189 GLU A N 1
ATOM 1482 C CA . GLU A 1 190 ? -13.968 47.750 33.615 1.00 28.94 189 GLU A CA 1
ATOM 1483 C C . GLU A 1 190 ? -15.409 48.053 33.206 1.00 28.41 189 GLU A C 1
ATOM 1484 O O . GLU A 1 190 ? -15.994 47.328 32.434 1.00 28.76 189 GLU A O 1
ATOM 1490 N N . ASP A 1 191 ? -15.999 49.097 33.751 1.00 27.58 190 ASP A N 1
ATOM 1491 C CA . ASP A 1 191 ? -17.423 49.339 33.611 1.00 27.96 190 ASP A CA 1
ATOM 1492 C C . ASP A 1 191 ? -17.665 50.576 32.753 1.00 28.28 190 ASP A C 1
ATOM 1493 O O . ASP A 1 191 ? -17.392 51.687 33.188 1.00 29.02 190 ASP A O 1
ATOM 1498 N N . PRO A 1 192 ? -18.169 50.382 31.524 1.00 30.50 191 PRO A N 1
ATOM 1499 C CA . PRO A 1 192 ? -18.376 51.520 30.630 1.00 32.52 191 PRO A CA 1
ATOM 1500 C C . PRO A 1 192 ? -19.285 52.615 31.179 1.00 33.30 191 PRO A C 1
ATOM 1501 O O . PRO A 1 192 ? -19.197 53.742 30.716 1.00 36.67 191 PRO A O 1
ATOM 1505 N N . GLU A 1 193 ? -20.164 52.295 32.124 1.00 34.81 192 GLU A N 1
ATOM 1506 C CA A GLU A 1 193 ? -21.112 53.280 32.642 0.50 37.53 192 GLU A CA 1
ATOM 1507 C CA B GLU A 1 193 ? -21.105 53.289 32.630 0.50 36.74 192 GLU A CA 1
ATOM 1508 C C . GLU A 1 193 ? -20.616 53.976 33.916 1.00 37.31 192 GLU A C 1
ATOM 1509 O O . GLU A 1 193 ? -21.294 54.850 34.461 1.00 41.22 192 GLU A O 1
ATOM 1520 N N . SER A 1 194 ? -19.422 53.608 34.374 1.00 33.51 193 SER A N 1
ATOM 1521 C CA . SER A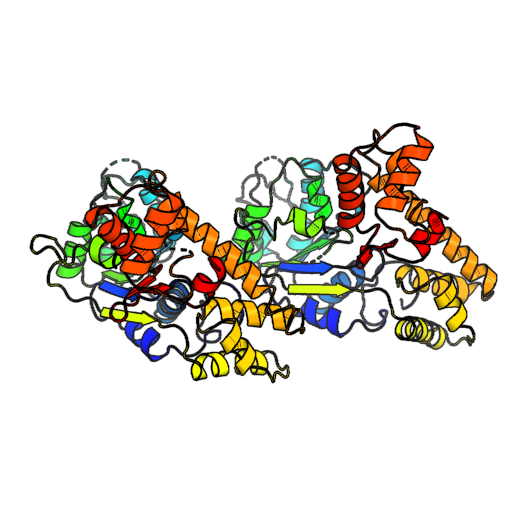 1 194 ? -18.851 54.203 35.555 1.00 32.08 193 SER A CA 1
ATOM 1522 C C . SER A 1 194 ? -18.219 55.568 35.273 1.00 30.40 193 SER A C 1
ATOM 1523 O O . SER A 1 194 ? -17.772 55.847 34.145 1.00 28.45 193 SER A O 1
ATOM 1526 N N . PRO A 1 195 ? -18.207 56.441 36.293 1.00 29.83 194 PRO A N 1
ATOM 1527 C CA . PRO A 1 195 ? -17.759 57.831 36.160 1.00 29.84 194 PRO A CA 1
ATOM 1528 C C . PRO A 1 195 ? -16.337 58.038 35.660 1.00 30.20 194 PRO A C 1
ATOM 1529 O O . PRO A 1 195 ? -16.107 58.998 34.966 1.00 30.52 194 PRO A O 1
ATOM 1533 N N . LEU A 1 196 ? -15.402 57.158 36.021 1.00 30.19 195 LEU A N 1
ATOM 1534 C CA . LEU A 1 196 ? -14.014 57.271 35.564 1.00 28.85 195 LEU A CA 1
ATOM 1535 C C . LEU A 1 196 ? -13.676 56.411 34.338 1.00 28.97 195 LEU A C 1
ATOM 1536 O O . LEU A 1 196 ? -12.532 56.409 33.914 1.00 32.13 195 LEU A O 1
ATOM 1541 N N . PHE A 1 197 ? -14.656 55.737 33.735 1.00 27.98 196 PHE A N 1
ATOM 1542 C CA . PHE A 1 197 ? -14.372 54.918 32.575 1.00 26.12 196 PHE A CA 1
ATOM 1543 C C . PHE A 1 197 ? -13.720 55.726 31.447 1.00 24.83 196 PHE A C 1
ATOM 1544 O O . PHE A 1 197 ? -14.197 56.796 31.113 1.00 26.98 196 PHE A O 1
ATOM 1552 N N . GLY A 1 198 ? -12.644 55.195 30.858 1.00 26.90 197 GLY A N 1
ATOM 1553 C CA . GLY A 1 198 ? -12.065 55.780 29.652 1.00 26.23 197 GLY A CA 1
ATOM 1554 C C . GLY A 1 198 ? -11.105 56.928 29.905 1.00 27.86 197 GLY A C 1
ATOM 1555 O O . GLY A 1 198 ? -10.548 57.488 28.963 1.00 29.62 197 GLY A O 1
ATOM 1556 N N . ARG A 1 199 ? -10.889 57.258 31.183 1.00 28.99 198 ARG A N 1
ATOM 1557 C CA . ARG A 1 199 ? -10.008 58.350 31.578 1.00 30.04 198 ARG A CA 1
ATOM 1558 C C . ARG A 1 199 ? -8.648 57.810 31.943 1.00 29.50 198 ARG A C 1
ATOM 1559 O O . ARG A 1 199 ? -8.555 56.827 32.649 1.00 32.42 198 ARG A O 1
ATOM 1567 N N . ALA A 1 200 ? -7.581 58.432 31.469 1.00 30.84 199 ALA A N 1
ATOM 1568 C CA . ALA A 1 200 ? -6.257 57.868 31.700 1.00 34.98 199 ALA A CA 1
ATOM 1569 C C . ALA A 1 200 ? -5.703 58.305 33.058 1.00 34.49 199 ALA A C 1
ATOM 1570 O O . ALA A 1 200 ? -5.935 59.428 33.503 1.00 33.09 199 ALA A O 1
ATOM 1572 N N . PHE A 1 201 ? -5.039 57.365 33.735 1.00 34.44 200 PHE A N 1
ATOM 1573 C CA . PHE A 1 201 ? -4.327 57.636 34.968 1.00 33.38 200 PHE A CA 1
ATOM 1574 C C . PHE A 1 201 ? -2.838 57.614 34.699 1.00 35.43 200 PHE A C 1
ATOM 1575 O O . PHE A 1 201 ? -2.355 56.718 34.007 1.00 38.31 200 PHE A O 1
ATOM 1583 N N . SER A 1 202 ? -2.113 58.598 35.229 1.00 34.00 201 SER A N 1
ATOM 1584 C CA . SER A 1 202 ? -0.656 58.568 35.243 1.00 33.27 201 SER A CA 1
ATOM 1585 C C . SER A 1 202 ? -0.263 57.530 36.292 1.00 32.93 201 SER A C 1
ATOM 1586 O O . SER A 1 202 ? -0.623 57.658 37.489 1.00 35.02 201 SER A O 1
ATOM 1589 N N . THR A 1 203 ? 0.460 56.504 35.846 1.00 31.89 202 THR A N 1
ATOM 1590 C CA . THR A 1 203 ? 0.707 55.308 36.680 1.00 33.61 202 THR A CA 1
ATOM 1591 C C . THR A 1 203 ? 2.210 55.101 36.889 1.00 34.01 202 THR A C 1
ATOM 1592 O O . THR A 1 203 ? 3.004 55.156 35.925 1.00 35.01 202 THR A O 1
ATOM 1596 N N . VAL A 1 204 ? 2.584 54.946 38.151 1.00 32.18 203 VAL A N 1
ATOM 1597 C CA . VAL A 1 204 ? 3.939 54.620 38.597 1.00 30.82 203 VAL A CA 1
ATOM 1598 C C . VAL A 1 204 ? 3.872 53.288 39.363 1.00 31.04 203 VAL A C 1
ATOM 1599 O O . VAL A 1 204 ? 3.010 53.112 40.226 1.00 33.95 203 VAL A O 1
ATOM 1603 N N . GLU A 1 205 ? 4.711 52.322 39.013 1.00 32.73 204 GLU A N 1
ATOM 1604 C CA . GLU A 1 205 ? 4.735 51.036 39.709 1.00 31.02 204 GLU A CA 1
ATOM 1605 C C . GLU A 1 205 ? 6.112 50.808 40.363 1.00 33.25 204 GLU A C 1
ATOM 1606 O O . GLU A 1 205 ? 7.131 50.952 39.716 1.00 34.21 204 GLU A O 1
ATOM 1612 N N . LEU A 1 206 ? 6.123 50.393 41.626 1.00 33.83 205 LEU A N 1
ATOM 1613 C CA . LEU A 1 206 ? 7.358 50.006 42.294 1.00 33.32 205 LEU A CA 1
ATOM 1614 C C . LEU A 1 206 ? 7.503 48.493 42.365 1.00 33.79 205 LEU A C 1
ATOM 1615 O O . LEU A 1 206 ? 6.688 47.800 42.992 1.00 34.47 205 LEU A O 1
ATOM 1620 N N . LYS A 1 207 ? 8.525 47.989 41.694 1.00 32.73 206 LYS A N 1
ATOM 1621 C CA . LYS A 1 207 ? 8.755 46.551 41.652 1.00 36.63 206 LYS A CA 1
ATOM 1622 C C . LYS A 1 207 ? 9.750 46.237 42.750 1.00 34.74 206 LYS A C 1
ATOM 1623 O O . LYS A 1 207 ? 10.475 47.119 43.189 1.00 36.94 206 LYS A O 1
ATOM 1629 N N . PRO A 1 208 ? 9.756 44.990 43.234 1.00 35.88 207 PRO A N 1
ATOM 1630 C CA . PRO A 1 208 ? 10.833 44.529 44.082 1.00 35.57 207 PRO A CA 1
ATOM 1631 C C . PRO A 1 208 ? 12.169 44.838 43.444 1.00 35.13 207 PRO A C 1
ATOM 1632 O O . PRO A 1 208 ? 12.279 44.863 42.198 1.00 35.90 207 PRO A O 1
ATOM 1636 N N . PHE A 1 209 ? 13.195 45.012 44.258 1.00 32.59 208 PHE A N 1
ATOM 1637 C CA . PHE A 1 209 ? 14.548 45.064 43.717 1.00 32.77 208 PHE A CA 1
ATOM 1638 C C . PHE A 1 209 ? 14.944 43.775 42.998 1.00 33.12 208 PHE A C 1
ATOM 1639 O O . PHE A 1 209 ? 14.656 42.659 43.467 1.00 33.42 208 PHE A O 1
ATOM 1647 N N . SER A 1 210 ? 15.604 43.932 41.841 1.00 33.52 209 SER A N 1
ATOM 1648 C CA . SER A 1 210 ? 16.344 42.847 41.241 1.00 35.65 209 SER A CA 1
ATOM 1649 C C . SER A 1 210 ? 17.548 42.513 42.138 1.00 36.29 209 SER A C 1
ATOM 1650 O O . SER A 1 210 ? 17.822 43.202 43.138 1.00 35.39 209 SER A O 1
ATOM 1653 N N . ARG A 1 211 ? 18.284 41.467 41.768 1.00 37.60 210 ARG A N 1
ATOM 1654 C CA . ARG A 1 211 ? 19.459 41.033 42.524 1.00 37.77 210 ARG A CA 1
ATOM 1655 C C . ARG A 1 211 ? 20.457 42.151 42.650 1.00 37.24 210 ARG A C 1
ATOM 1656 O O . ARG A 1 211 ? 21.014 42.399 43.727 1.00 38.45 210 ARG A O 1
ATOM 1664 N N . GLU A 1 212 ? 20.670 42.819 41.527 1.00 37.51 211 GLU A N 1
ATOM 1665 C CA . GLU A 1 212 ? 21.678 43.853 41.393 1.00 37.99 211 GLU A CA 1
ATOM 1666 C C . GLU A 1 212 ? 21.269 45.127 42.119 1.00 35.58 211 GLU A C 1
ATOM 1667 O O . GLU A 1 212 ? 22.105 45.772 42.725 1.00 37.81 211 GLU A O 1
ATOM 1673 N N . GLU A 1 213 ? 19.986 45.464 42.098 1.00 35.05 212 GLU A N 1
ATOM 1674 C CA . GLU A 1 213 ? 19.463 46.605 42.875 1.00 35.03 212 GLU A CA 1
ATOM 1675 C C . GLU A 1 213 ? 19.490 46.364 44.378 1.00 34.58 212 GLU A C 1
ATOM 1676 O O . GLU A 1 213 ? 19.845 47.243 45.153 1.00 33.78 212 GLU A O 1
ATOM 1682 N N . ALA A 1 214 ? 19.111 45.160 44.779 1.00 34.44 213 ALA A N 1
ATOM 1683 C CA . ALA A 1 214 ? 19.076 44.795 46.169 1.00 34.41 213 ALA A CA 1
ATOM 1684 C C . ALA A 1 214 ? 20.465 44.905 46.774 1.00 36.38 213 ALA A C 1
ATOM 1685 O O . ALA A 1 214 ? 20.650 45.488 47.849 1.00 36.70 213 ALA A O 1
ATOM 1687 N N . ILE A 1 215 ? 21.438 44.358 46.061 1.00 39.16 214 ILE A N 1
ATOM 1688 C CA . ILE A 1 215 ? 22.845 44.387 46.449 1.00 38.70 214 ILE A CA 1
ATOM 1689 C C . ILE A 1 215 ? 23.340 45.832 46.524 1.00 37.99 214 ILE A C 1
ATOM 1690 O O . ILE A 1 215 ? 24.000 46.214 47.482 1.00 37.92 214 ILE A O 1
ATOM 1695 N N . GLU A 1 216 ? 23.030 46.631 45.506 1.00 39.13 215 GLU A N 1
ATOM 1696 C CA . GLU A 1 216 ? 23.424 48.029 45.512 1.00 35.95 215 GLU A CA 1
ATOM 1697 C C . GLU A 1 216 ? 22.762 48.823 46.650 1.00 32.50 215 GLU A C 1
ATOM 1698 O O . GLU A 1 216 ? 23.365 49.737 47.178 1.00 35.41 215 GLU A O 1
ATOM 1704 N N . PHE A 1 217 ? 21.533 48.469 47.027 1.00 33.18 216 PHE A N 1
ATOM 1705 C CA . PHE A 1 217 ? 20.808 49.126 48.135 1.00 32.52 216 PHE A CA 1
ATOM 1706 C C . PHE A 1 217 ? 21.526 48.900 49.465 1.00 32.14 216 PHE A C 1
ATOM 1707 O O . PHE A 1 217 ? 21.762 49.826 50.251 1.00 29.71 216 PHE A O 1
ATOM 1715 N N . LEU A 1 218 ? 21.874 47.649 49.713 1.00 32.72 217 LEU A N 1
ATOM 1716 C CA . LEU A 1 218 ? 22.564 47.269 50.947 1.00 34.69 217 LEU A CA 1
ATOM 1717 C C . LEU A 1 218 ? 23.948 47.887 50.997 1.00 34.73 217 LEU A C 1
ATOM 1718 O O . LEU A 1 218 ? 24.333 48.447 52.019 1.00 36.84 217 LEU A O 1
ATOM 1723 N N . ARG A 1 219 ? 24.674 47.745 49.881 1.00 35.60 218 ARG A N 1
ATOM 1724 C CA A ARG A 1 219 ? 26.008 48.339 49.716 0.50 37.03 218 ARG A CA 1
ATOM 1725 C CA B ARG A 1 219 ? 26.007 48.324 49.713 0.50 38.16 218 ARG A CA 1
ATOM 1726 C C . ARG A 1 219 ? 25.970 49.809 50.076 1.00 36.46 218 ARG A C 1
ATOM 1727 O O . ARG A 1 219 ? 26.788 50.298 50.832 1.00 37.75 218 ARG A O 1
ATOM 1742 N N . ARG A 1 220 ? 24.997 50.524 49.538 1.00 38.48 219 ARG A N 1
ATOM 1743 C CA . ARG A 1 220 ? 24.872 51.937 49.840 1.00 38.00 219 ARG A CA 1
ATOM 1744 C C . ARG A 1 220 ? 24.606 52.220 51.326 1.00 36.13 219 ARG A C 1
ATOM 1745 O O . ARG A 1 220 ? 25.157 53.158 51.878 1.00 37.87 219 ARG A O 1
ATOM 1753 N N . GLY A 1 221 ? 23.789 51.411 51.991 1.00 34.75 220 GLY A N 1
ATOM 1754 C CA . GLY A 1 221 ? 23.456 51.686 53.389 1.00 33.05 220 GLY A CA 1
ATOM 1755 C C . GLY A 1 221 ? 24.589 51.354 54.334 1.00 34.11 220 GLY A C 1
ATOM 1756 O O . GLY A 1 221 ? 24.775 52.006 55.378 1.00 32.34 220 GLY A O 1
ATOM 1757 N N . PHE A 1 222 ? 25.357 50.327 53.984 1.00 36.68 221 PHE A N 1
ATOM 1758 C CA . PHE A 1 222 ? 26.561 49.971 54.774 1.00 34.32 221 PHE A CA 1
ATOM 1759 C C . PHE A 1 222 ? 27.726 50.941 54.599 1.00 35.98 221 PHE A C 1
ATOM 1760 O O . PHE A 1 222 ? 28.407 51.324 55.588 1.00 35.27 221 PHE A O 1
ATOM 1768 N N . GLN A 1 223 ? 27.962 51.350 53.356 1.00 36.50 222 GLN A N 1
ATOM 1769 C CA . GLN A 1 223 ? 28.939 52.390 53.065 1.00 40.54 222 GLN A CA 1
ATOM 1770 C C . GLN A 1 223 ? 28.606 53.683 53.825 1.00 39.79 222 GLN A C 1
ATOM 1771 O O . GLN A 1 223 ? 29.465 54.271 54.496 1.00 39.30 222 GLN A O 1
ATOM 1777 N N . GLU A 1 224 ? 27.341 54.050 53.823 1.00 40.62 223 GLU A N 1
ATOM 1778 C CA . GLU A 1 224 ? 26.860 55.178 54.612 1.00 42.46 223 GLU A CA 1
ATOM 1779 C C . GLU A 1 224 ? 27.020 55.035 56.136 1.00 40.10 223 GLU A C 1
ATOM 1780 O O . GLU A 1 224 ? 27.362 56.013 56.807 1.00 39.39 223 GLU A O 1
ATOM 1786 N N . ALA A 1 225 ? 26.764 53.847 56.697 1.00 38.01 224 ALA A N 1
ATOM 1787 C CA . ALA A 1 225 ? 27.047 53.596 58.127 1.00 37.61 224 ALA A CA 1
ATOM 1788 C C . ALA A 1 225 ? 28.549 53.526 58.430 1.00 36.20 224 ALA A C 1
ATOM 1789 O O . ALA A 1 225 ? 28.966 53.622 59.585 1.00 35.16 224 ALA A O 1
ATOM 1791 N N . ASP A 1 226 ? 29.344 53.358 57.371 1.00 34.90 225 ASP A N 1
ATOM 1792 C CA . ASP A 1 226 ? 30.789 53.227 57.450 1.00 31.10 225 ASP A CA 1
ATOM 1793 C C . ASP A 1 226 ? 31.233 51.922 58.092 1.00 29.18 225 ASP A C 1
ATOM 1794 O O . ASP A 1 226 ? 32.138 51.922 58.917 1.00 29.44 225 ASP A O 1
ATOM 1799 N N . ILE A 1 227 ? 30.609 50.821 57.691 1.00 29.82 226 ILE A N 1
ATOM 1800 C CA . ILE A 1 227 ? 30.948 49.498 58.198 1.00 33.33 226 ILE A CA 1
ATOM 1801 C C . ILE A 1 227 ? 31.195 48.576 57.026 1.00 33.96 226 ILE A C 1
ATOM 1802 O O . ILE A 1 227 ? 30.660 48.809 55.947 1.00 35.31 226 ILE A O 1
ATOM 1807 N N . ASP A 1 228 ? 32.005 47.537 57.232 1.00 34.63 227 ASP A N 1
ATOM 1808 C CA . ASP A 1 228 ? 32.314 46.587 56.157 1.00 34.25 227 ASP A CA 1
ATOM 1809 C C . ASP A 1 228 ? 31.130 45.637 55.999 1.00 35.10 227 ASP A C 1
ATOM 1810 O O . ASP A 1 228 ? 30.377 45.410 56.941 1.00 39.04 227 ASP A O 1
ATOM 1815 N N . PHE A 1 229 ? 30.922 45.133 54.793 1.00 33.87 228 PHE A N 1
ATOM 1816 C CA . PHE A 1 229 ? 29.994 44.043 54.580 1.00 33.96 228 PHE A CA 1
ATOM 1817 C C . PHE A 1 229 ? 30.441 43.262 53.351 1.00 33.53 228 PHE A C 1
ATOM 1818 O O . PHE A 1 229 ? 30.910 43.847 52.403 1.00 33.74 228 PHE A O 1
ATOM 1826 N N . LYS A 1 230 ? 30.320 41.940 53.396 1.00 37.29 229 LYS A N 1
ATOM 1827 C CA . LYS A 1 230 ? 30.767 41.064 52.299 1.00 39.98 229 LYS A CA 1
ATOM 1828 C C . LYS A 1 230 ? 29.665 40.174 51.688 1.00 40.06 229 LYS A C 1
ATOM 1829 O O . LYS A 1 230 ? 29.635 39.947 50.458 1.00 42.17 229 LYS A O 1
ATOM 1832 N N . ASP A 1 231 ? 28.733 39.735 52.530 1.00 38.90 230 ASP A N 1
ATOM 1833 C CA . ASP A 1 231 ? 27.774 38.677 52.188 1.00 38.57 230 ASP A CA 1
ATOM 1834 C C . ASP A 1 231 ? 26.477 39.128 51.485 1.00 37.12 230 ASP A C 1
ATOM 1835 O O . ASP A 1 231 ? 25.390 38.686 51.843 1.00 38.45 230 ASP A O 1
ATOM 1840 N N . TYR A 1 232 ? 26.582 39.990 50.486 1.00 36.47 231 TYR A N 1
ATOM 1841 C CA . TYR A 1 232 ? 25.399 40.518 49.840 1.00 36.28 231 TYR A CA 1
ATOM 1842 C C . TYR A 1 232 ? 24.556 39.434 49.155 1.00 36.99 231 TYR A C 1
ATOM 1843 O O . TYR A 1 232 ? 23.341 39.522 49.151 1.00 34.04 231 TYR A O 1
ATOM 1852 N N . GLU A 1 233 ? 25.199 38.417 48.582 1.00 37.20 232 GLU A N 1
ATOM 1853 C CA . GLU A 1 233 ? 24.479 37.419 47.785 1.00 39.28 232 GLU A CA 1
ATOM 1854 C C . GLU A 1 233 ? 23.616 36.528 48.647 1.00 35.96 232 GLU A C 1
ATOM 1855 O O . GLU A 1 233 ? 22.491 36.206 48.268 1.00 38.82 232 GLU A O 1
ATOM 1861 N N . VAL A 1 234 ? 24.128 36.120 49.799 1.00 36.39 233 VAL A N 1
ATOM 1862 C CA . VAL A 1 234 ? 23.335 35.305 50.695 1.00 39.06 233 VAL A CA 1
ATOM 1863 C C . VAL A 1 234 ? 22.144 36.096 51.239 1.00 39.40 233 VAL A C 1
ATOM 1864 O O . VAL A 1 234 ? 21.082 35.524 51.469 1.00 38.39 233 VAL A O 1
ATOM 1868 N N . VAL A 1 235 ? 22.319 37.402 51.439 1.00 38.89 234 VAL A N 1
ATOM 1869 C CA . VAL A 1 235 ? 21.218 38.211 51.938 1.00 37.67 234 VAL A CA 1
ATOM 1870 C C . VAL A 1 235 ? 20.119 38.207 50.879 1.00 36.33 234 VAL A C 1
ATOM 1871 O O . VAL A 1 235 ? 18.990 37.918 51.198 1.00 37.06 234 VAL A O 1
ATOM 1875 N N . TYR A 1 236 ? 20.448 38.502 49.618 1.00 38.61 235 TYR A N 1
ATOM 1876 C CA . TYR A 1 236 ? 19.445 38.447 48.547 1.00 36.90 235 TYR A CA 1
ATOM 1877 C C . TYR A 1 236 ? 18.788 37.056 48.414 1.00 37.72 235 TYR A C 1
ATOM 1878 O O . TYR A 1 236 ? 17.567 36.947 48.232 1.00 37.10 235 TYR A O 1
ATOM 1887 N N . GLU A 1 237 ? 19.591 36.003 48.484 1.00 39.11 236 GLU A N 1
ATOM 1888 C CA . GLU A 1 237 ? 19.061 34.646 48.347 1.00 42.61 236 GLU A CA 1
ATOM 1889 C C . GLU A 1 237 ? 18.050 34.336 49.443 1.00 40.81 236 GLU A C 1
ATOM 1890 O O . GLU A 1 237 ? 17.046 33.703 49.172 1.00 42.30 236 GLU A O 1
ATOM 1896 N N . LYS A 1 238 ? 18.299 34.818 50.663 1.00 39.86 237 LYS A N 1
ATOM 1897 C CA . LYS A 1 238 ? 17.475 34.472 51.831 1.00 39.99 237 LYS A CA 1
ATOM 1898 C C . LYS A 1 238 ? 16.261 35.395 52.032 1.00 38.85 237 LYS A C 1
ATOM 1899 O O . LYS A 1 238 ? 15.188 34.947 52.440 1.00 37.36 237 LYS A O 1
ATOM 1905 N N . ILE A 1 239 ? 16.447 36.688 51.775 1.00 37.31 238 ILE A N 1
ATOM 1906 C CA . ILE A 1 239 ? 15.440 37.706 52.077 1.00 36.25 238 ILE A CA 1
ATOM 1907 C C . ILE A 1 239 ? 14.624 38.061 50.835 1.00 37.36 238 ILE A C 1
ATOM 1908 O O . ILE A 1 239 ? 13.431 38.364 50.932 1.00 36.04 238 ILE A O 1
ATOM 1913 N N . GLY A 1 240 ? 15.292 38.084 49.683 1.00 38.76 239 GLY A N 1
ATOM 1914 C CA . GLY A 1 240 ? 14.665 38.449 48.416 1.00 37.86 239 GLY A CA 1
ATOM 1915 C C . GLY A 1 240 ? 14.713 39.948 48.185 1.00 37.85 239 GLY A C 1
ATOM 1916 O O . GLY A 1 240 ? 15.466 40.669 48.851 1.00 40.17 239 GLY A O 1
ATOM 1917 N N . GLY A 1 241 ? 13.912 40.408 47.223 1.00 36.78 240 GLY A N 1
ATOM 1918 C CA . GLY A 1 241 ? 14.004 41.779 46.717 1.00 34.63 240 GLY A CA 1
ATOM 1919 C C . GLY A 1 241 ? 13.062 42.816 47.301 1.00 32.48 240 GLY A C 1
ATOM 1920 O O . GLY A 1 241 ? 13.146 43.994 46.954 1.00 33.45 240 GLY A O 1
ATOM 1921 N N . ILE A 1 242 ? 12.139 42.428 48.165 1.00 34.29 241 ILE A N 1
ATOM 1922 C CA . ILE A 1 242 ? 11.200 43.420 48.709 1.00 32.67 241 ILE A CA 1
ATOM 1923 C C . ILE A 1 242 ? 11.951 44.474 49.519 1.00 34.31 241 ILE A C 1
ATOM 1924 O O . ILE A 1 242 ? 12.633 44.136 50.488 1.00 33.07 241 ILE A O 1
ATOM 1929 N N . PRO A 1 243 ? 11.865 45.764 49.107 1.00 30.82 242 PRO A N 1
ATOM 1930 C CA . PRO A 1 243 ? 12.671 46.770 49.807 1.00 31.58 242 PRO A CA 1
ATOM 1931 C C . PRO A 1 243 ? 12.492 46.830 51.317 1.00 32.56 242 PRO A C 1
ATOM 1932 O O . PRO A 1 243 ? 13.478 47.023 52.043 1.00 32.44 242 PRO A O 1
ATOM 1936 N N . GLY A 1 244 ? 11.251 46.717 51.771 1.00 30.03 243 GLY A N 1
ATOM 1937 C CA . GLY A 1 244 ? 10.927 46.773 53.189 1.00 31.44 243 GLY A CA 1
ATOM 1938 C C . GLY A 1 244 ? 11.642 45.719 54.004 1.00 31.07 243 GLY A C 1
ATOM 1939 O O . GLY A 1 244 ? 12.072 45.989 55.136 1.00 29.58 243 GLY A O 1
ATOM 1940 N N . TRP A 1 245 ? 11.789 44.506 53.458 1.00 30.43 244 TRP A N 1
ATOM 1941 C CA . TRP A 1 245 ? 12.458 43.453 54.218 1.00 30.25 244 TRP A CA 1
ATOM 1942 C C . TRP A 1 245 ? 13.986 43.678 54.233 1.00 30.43 244 TRP A C 1
ATOM 1943 O O . TRP A 1 245 ? 14.666 43.415 55.239 1.00 26.17 244 TRP A O 1
ATOM 1954 N N . LEU A 1 246 ? 14.522 44.152 53.117 1.00 31.68 245 LEU A N 1
ATOM 1955 C CA . LEU A 1 246 ? 15.954 44.447 53.016 1.00 32.25 245 LEU A CA 1
ATOM 1956 C C . LEU A 1 246 ? 16.347 45.592 53.951 1.00 32.51 245 LEU A C 1
ATOM 1957 O O . LEU A 1 246 ? 17.438 45.591 54.539 1.00 29.30 245 LEU A O 1
ATOM 1962 N N . THR A 1 247 ? 15.451 46.573 54.059 1.00 34.59 246 THR A N 1
ATOM 1963 C CA . THR A 1 247 ? 15.600 47.701 54.983 1.00 32.31 246 THR A CA 1
ATOM 1964 C C . THR A 1 247 ? 15.676 47.258 56.448 1.00 34.52 246 THR A C 1
ATOM 1965 O O . THR A 1 247 ? 16.536 47.724 57.174 1.00 32.69 246 THR A O 1
ATOM 1969 N N . TYR A 1 248 ? 14.728 46.423 56.877 1.00 29.63 247 TYR A N 1
ATOM 1970 C CA . TYR A 1 248 ? 14.710 45.873 58.220 1.00 33.10 247 TYR A CA 1
ATOM 1971 C C . TYR A 1 248 ? 16.002 45.089 58.497 1.00 31.12 247 TYR A C 1
ATOM 1972 O O . TYR A 1 248 ? 16.641 45.341 59.465 1.00 27.64 247 TYR A O 1
ATOM 1981 N N . PHE A 1 249 ? 16.387 44.178 57.595 1.00 31.96 248 PHE A N 1
ATOM 1982 C CA . PHE A 1 249 ? 17.657 43.468 57.692 1.00 30.75 248 PHE A CA 1
ATOM 1983 C C . PHE A 1 249 ? 18.815 44.420 57.894 1.00 27.29 248 PHE A C 1
ATOM 1984 O O . PHE A 1 249 ? 19.651 44.208 58.738 1.00 28.57 248 PHE A O 1
ATOM 1992 N N . GLY A 1 250 ? 18.884 45.469 57.073 1.00 30.10 249 GLY A N 1
ATOM 1993 C CA . GLY A 1 250 ? 19.981 46.410 57.162 1.00 29.87 249 GLY A CA 1
ATOM 1994 C C . GLY A 1 250 ? 19.989 47.067 58.519 1.00 30.07 249 GLY A C 1
ATOM 1995 O O . GLY A 1 250 ? 21.028 47.225 59.125 1.00 30.93 249 GLY A O 1
ATOM 1996 N N . PHE A 1 251 ? 18.810 47.405 59.023 1.00 29.85 250 PHE A N 1
ATOM 1997 C CA . PHE A 1 251 ? 18.714 48.034 60.319 1.00 28.27 250 PHE A CA 1
ATOM 1998 C C . PHE A 1 251 ? 19.218 47.074 61.410 1.00 27.11 250 PHE A C 1
ATOM 1999 O O . PHE A 1 251 ? 20.050 47.456 62.238 1.00 28.40 250 PHE A O 1
ATOM 2007 N N . ILE A 1 252 ? 18.712 45.841 61.404 1.00 26.62 251 ILE A N 1
ATOM 2008 C CA . ILE A 1 252 ? 19.087 44.866 62.412 1.00 26.81 251 ILE A CA 1
ATOM 2009 C C . ILE A 1 252 ? 20.562 44.542 62.347 1.00 25.06 251 ILE A C 1
ATOM 2010 O O . ILE A 1 252 ? 21.227 44.446 63.384 1.00 25.84 251 ILE A O 1
ATOM 2015 N N . TYR A 1 253 ? 21.096 44.343 61.140 1.00 24.27 252 TYR A N 1
ATOM 2016 C CA . TYR A 1 253 ? 22.527 44.038 61.037 1.00 25.36 252 TYR A CA 1
ATOM 2017 C C . TYR A 1 253 ? 23.388 45.179 61.572 1.00 24.82 252 TYR A C 1
ATOM 2018 O O . TYR A 1 253 ? 24.400 44.956 62.188 1.00 26.78 252 TYR A O 1
ATOM 2027 N N . LEU A 1 254 ? 22.996 46.416 61.319 1.00 26.68 253 LEU A N 1
ATOM 2028 C CA . LEU A 1 254 ? 23.734 47.547 61.869 1.00 27.40 253 LEU A CA 1
ATOM 2029 C C . LEU A 1 254 ? 23.667 47.553 63.378 1.00 28.06 253 LEU A C 1
ATOM 2030 O O . LEU A 1 254 ? 24.606 47.921 64.075 1.00 28.40 253 LEU A O 1
ATOM 2035 N N . ASP A 1 255 ? 22.552 47.091 63.894 1.00 29.06 254 ASP A N 1
ATOM 2036 C CA . ASP A 1 255 ? 22.341 47.140 65.310 1.00 29.43 254 ASP A CA 1
ATOM 2037 C C . ASP A 1 255 ? 23.090 46.043 66.027 1.00 31.11 254 ASP A C 1
ATOM 2038 O O . ASP A 1 255 ? 23.505 46.226 67.153 1.00 30.40 254 ASP A O 1
ATOM 2043 N N . ASN A 1 256 ? 23.246 44.895 65.382 1.00 32.27 255 ASN A N 1
ATOM 2044 C CA . ASN A 1 256 ? 23.834 43.779 66.055 1.00 36.41 255 ASN A CA 1
ATOM 2045 C C . ASN A 1 256 ? 25.116 43.171 65.400 1.00 37.15 255 ASN A C 1
ATOM 2046 O O . ASN A 1 256 ? 25.899 42.537 66.086 1.00 38.72 255 ASN A O 1
ATOM 2051 N N . LYS A 1 257 ? 25.327 43.367 64.103 1.00 36.04 256 LYS A N 1
ATOM 2052 C CA . LYS A 1 257 ? 26.531 42.893 63.379 1.00 36.96 256 LYS A CA 1
ATOM 2053 C C . LYS A 1 257 ? 26.729 41.374 63.366 1.00 36.60 256 LYS A C 1
ATOM 2054 O O . LYS A 1 257 ? 27.853 40.899 63.226 1.00 36.99 256 LYS A O 1
ATOM 2060 N N . ASN A 1 258 ? 25.653 40.616 63.518 1.00 33.86 257 ASN A N 1
ATOM 2061 C CA . ASN A 1 258 ? 25.694 39.173 63.374 1.00 34.93 257 ASN A CA 1
ATOM 2062 C C . ASN A 1 258 ? 24.807 38.833 62.200 1.00 34.60 257 ASN A C 1
ATOM 2063 O O . ASN A 1 258 ? 23.615 39.092 62.217 1.00 32.58 257 ASN A O 1
ATOM 2068 N N . LEU A 1 259 ? 25.401 38.256 61.172 1.00 35.09 258 LEU A N 1
ATOM 2069 C CA . LEU A 1 259 ? 24.691 37.986 59.947 1.00 34.58 258 LEU A CA 1
ATOM 2070 C C . LEU A 1 259 ? 23.525 37.036 60.146 1.00 34.50 258 LEU A C 1
ATOM 2071 O O . LEU A 1 259 ? 22.446 37.297 59.639 1.00 33.52 258 LEU A O 1
ATOM 2076 N N . ASP A 1 260 ? 23.723 35.940 60.870 1.00 36.05 259 ASP A N 1
ATOM 2077 C CA . ASP A 1 260 ? 22.677 34.926 60.998 1.00 37.88 259 ASP A CA 1
ATOM 2078 C C . ASP A 1 260 ? 21.554 35.412 61.867 1.00 37.86 259 ASP A C 1
ATOM 2079 O O . ASP A 1 260 ? 20.388 35.083 61.631 1.00 34.83 259 ASP A O 1
ATOM 2084 N N . PHE A 1 261 ? 21.912 36.135 62.926 1.00 37.51 260 PHE A N 1
ATOM 2085 C CA . PHE A 1 261 ? 20.915 36.765 63.771 1.00 36.42 260 PHE A CA 1
ATOM 2086 C C . PHE A 1 261 ? 20.069 37.759 62.978 1.00 33.71 260 PHE A C 1
ATOM 2087 O O . PHE A 1 261 ? 18.850 37.703 63.063 1.00 35.92 260 PHE A O 1
ATOM 2095 N N . ALA A 1 262 ? 20.695 38.648 62.211 1.00 32.82 261 ALA A N 1
ATOM 2096 C CA . ALA A 1 262 ? 19.955 39.656 61.423 1.00 33.59 261 ALA A CA 1
ATOM 2097 C C . ALA A 1 262 ? 19.037 39.051 60.358 1.00 32.53 261 ALA A C 1
ATOM 2098 O O . ALA A 1 262 ? 17.930 39.546 60.138 1.00 32.39 261 ALA A O 1
ATOM 2100 N N . ILE A 1 263 ? 19.494 37.998 59.696 1.00 33.56 262 ILE A N 1
ATOM 2101 C CA . ILE A 1 263 ? 18.638 37.257 58.761 1.00 33.76 262 ILE A CA 1
ATOM 2102 C C . ILE A 1 263 ? 17.470 36.574 59.437 1.00 34.01 262 ILE A C 1
ATOM 2103 O O . ILE A 1 263 ? 16.338 36.692 58.947 1.00 32.52 262 ILE A O 1
ATOM 2108 N N . ASN A 1 264 ? 17.741 35.841 60.531 1.00 33.17 263 ASN A N 1
ATOM 2109 C CA A ASN A 1 264 ? 16.702 35.096 61.206 0.50 33.32 263 ASN A CA 1
ATOM 2110 C CA B ASN A 1 264 ? 16.711 35.093 61.250 0.50 33.56 263 ASN A CA 1
ATOM 2111 C C . ASN A 1 264 ? 15.674 36.043 61.807 1.00 34.23 263 ASN A C 1
ATOM 2112 O O . ASN A 1 264 ? 14.480 35.784 61.742 1.00 33.51 263 ASN A O 1
ATOM 2121 N N . GLN A 1 265 ? 16.135 37.139 62.394 1.00 33.51 264 GLN A N 1
ATOM 2122 C CA . GLN A 1 265 ? 15.201 38.118 62.941 1.00 34.86 264 GLN A CA 1
ATOM 2123 C C . GLN A 1 265 ? 14.299 38.729 61.854 1.00 31.35 264 GLN A C 1
ATOM 2124 O O . GLN A 1 265 ? 13.090 38.968 62.077 1.00 31.29 264 GLN A O 1
ATOM 2130 N N . THR A 1 266 ? 14.866 38.963 60.677 1.00 33.54 265 THR A N 1
ATOM 2131 C CA . THR A 1 266 ? 14.092 39.524 59.546 1.00 32.62 265 THR A CA 1
ATOM 2132 C C . THR A 1 266 ? 13.052 38.536 59.058 1.00 31.16 265 THR A C 1
ATOM 2133 O O . THR A 1 266 ? 11.873 38.879 58.880 1.00 33.23 265 THR A O 1
ATOM 2137 N N . LEU A 1 267 ? 13.500 37.311 58.831 1.00 29.66 266 LEU A N 1
ATOM 2138 C CA . LEU A 1 267 ? 12.587 36.212 58.513 1.00 29.48 266 LEU A CA 1
ATOM 2139 C C . LEU A 1 267 ? 11.468 36.040 59.517 1.00 29.20 266 LEU A C 1
ATOM 2140 O O . LEU A 1 267 ? 10.313 35.909 59.124 1.00 29.89 266 LEU A O 1
ATOM 2145 N N . GLU A 1 268 ? 11.769 36.073 60.814 1.00 30.73 267 GLU A N 1
ATOM 2146 C CA . GLU A 1 268 ? 10.706 35.856 61.808 1.00 32.07 267 GLU A CA 1
ATOM 2147 C C . GLU A 1 268 ? 9.727 37.031 61.862 1.00 31.00 267 GLU A C 1
ATOM 2148 O O . GLU A 1 268 ? 8.513 36.825 62.005 1.00 30.41 267 GLU A O 1
ATOM 2154 N N . TYR A 1 269 ? 10.247 38.259 61.733 1.00 30.30 268 TYR A N 1
ATOM 2155 C CA . TYR A 1 269 ? 9.428 39.458 61.661 1.00 31.63 268 TYR A CA 1
ATOM 2156 C C . TYR A 1 269 ? 8.544 39.449 60.408 1.00 33.72 268 TYR A C 1
ATOM 2157 O O . TYR A 1 269 ? 7.337 39.732 60.494 1.00 35.03 268 TYR A O 1
ATOM 2166 N N . ALA A 1 270 ? 9.130 39.133 59.248 1.00 34.31 269 ALA A N 1
ATOM 2167 C CA . ALA A 1 270 ? 8.359 38.980 58.006 1.00 32.03 269 ALA A CA 1
ATOM 2168 C C . ALA A 1 270 ? 7.235 37.977 58.152 1.00 30.54 269 ALA A C 1
ATOM 2169 O O . ALA A 1 270 ? 6.090 38.279 57.835 1.00 32.02 269 ALA A O 1
ATOM 2171 N N . LYS A 1 271 ? 7.536 36.797 58.682 1.00 33.36 270 LYS A N 1
ATOM 2172 C CA . LYS A 1 271 ? 6.520 35.737 58.795 1.00 35.05 270 LYS A CA 1
ATOM 2173 C C . LYS A 1 271 ? 5.344 36.179 59.653 1.00 32.26 270 LYS A C 1
ATOM 2174 O O . LYS A 1 271 ? 4.199 35.944 59.313 1.00 33.78 270 LYS A O 1
ATOM 2180 N N . LYS A 1 272 ? 5.638 36.825 60.767 1.00 32.62 271 LYS A N 1
ATOM 2181 C CA . LYS A 1 272 ? 4.602 37.331 61.680 1.00 32.09 271 LYS A CA 1
ATOM 2182 C C . LYS A 1 272 ? 3.738 38.371 60.983 1.00 32.35 271 LYS A C 1
ATOM 2183 O O . LYS A 1 272 ? 2.493 38.311 61.003 1.00 32.02 271 LYS A O 1
ATOM 2187 N N . LEU A 1 273 ? 4.397 39.332 60.349 1.00 30.95 272 LEU A N 1
ATOM 2188 C CA . LEU A 1 273 ? 3.660 40.359 59.643 1.00 30.86 272 LEU A CA 1
ATOM 2189 C C . LEU A 1 273 ? 2.848 39.804 58.478 1.00 30.10 272 LEU A C 1
ATOM 2190 O O . LEU A 1 273 ? 1.680 40.099 58.354 1.00 32.25 272 LEU A O 1
ATOM 2195 N N . ILE A 1 274 ? 3.434 38.947 57.653 1.00 32.90 273 ILE A N 1
ATOM 2196 C CA . ILE A 1 274 ? 2.686 38.345 56.548 1.00 32.76 273 ILE A CA 1
ATOM 2197 C C . ILE A 1 274 ? 1.443 37.578 57.008 1.00 34.85 273 ILE A C 1
ATOM 2198 O O . ILE A 1 274 ? 0.376 37.712 56.423 1.00 33.08 273 ILE A O 1
ATOM 2203 N N . LEU A 1 275 ? 1.575 36.777 58.053 1.00 35.19 274 LEU A N 1
ATOM 2204 C CA . LEU A 1 275 ? 0.449 35.962 58.538 1.00 36.15 274 LEU A CA 1
ATOM 2205 C C . LEU A 1 275 ? -0.648 36.816 59.209 1.00 34.99 274 LEU A C 1
ATOM 2206 O O . LEU A 1 275 ? -1.829 36.464 59.168 1.00 36.24 274 LEU A O 1
ATOM 2211 N N . LYS A 1 276 ? -0.262 37.943 59.802 1.00 33.28 275 LYS A N 1
ATOM 2212 C CA . LYS A 1 276 ? -1.239 38.882 60.315 1.00 35.21 275 LYS A CA 1
ATOM 2213 C C . LYS A 1 276 ? -2.028 39.520 59.159 1.00 36.18 275 LYS A C 1
ATOM 2214 O O . LYS A 1 276 ? -3.246 39.696 59.235 1.00 36.31 275 LYS A O 1
ATOM 2220 N N . GLU A 1 277 ? -1.309 39.878 58.099 1.00 35.68 276 GLU A N 1
ATOM 2221 C CA . GLU A 1 277 ? -1.923 40.394 56.876 1.00 36.10 276 GLU A CA 1
ATOM 2222 C C . GLU A 1 277 ? -2.815 39.337 56.200 1.00 35.26 276 GLU A C 1
ATOM 2223 O O . GLU A 1 277 ? -3.824 39.665 55.567 1.00 35.90 276 GLU A O 1
ATOM 2229 N N . PHE A 1 278 ? -2.457 38.070 56.306 1.00 33.72 277 PHE A N 1
ATOM 2230 C CA . PHE A 1 278 ? -3.346 37.062 55.778 1.00 34.13 277 PHE A CA 1
ATOM 2231 C C . PHE A 1 278 ? -4.629 36.988 56.596 1.00 36.86 277 PHE A C 1
ATOM 2232 O O . PHE A 1 278 ? -5.686 36.727 56.052 1.00 38.11 277 PHE A O 1
ATOM 2240 N N . GLU A 1 279 ? -4.533 37.210 57.902 1.00 40.91 278 GLU A N 1
ATOM 2241 C CA . GLU A 1 279 ? -5.725 37.259 58.767 1.00 39.92 278 GLU A CA 1
ATOM 2242 C C . GLU A 1 279 ? -6.631 38.409 58.371 1.00 38.85 278 GLU A C 1
ATOM 2243 O O . GLU A 1 279 ? -7.834 38.235 58.353 1.00 39.35 278 GLU A O 1
ATOM 2249 N N . ASN A 1 280 ? -6.061 39.569 58.049 1.00 38.12 279 ASN A N 1
ATOM 2250 C CA . ASN A 1 280 ? -6.842 40.662 57.465 1.00 39.38 279 ASN A CA 1
ATOM 2251 C C . ASN A 1 280 ? -7.551 40.250 56.173 1.00 40.02 279 ASN A C 1
ATOM 2252 O O . ASN A 1 280 ? -8.725 40.569 55.982 1.00 40.27 279 ASN A O 1
ATOM 2257 N N . PHE A 1 281 ? -6.837 39.552 55.293 1.00 38.16 280 PHE A N 1
ATOM 2258 C CA . PHE A 1 281 ? -7.456 38.978 54.104 1.00 38.56 280 PHE A CA 1
ATOM 2259 C C . PHE A 1 281 ? -8.609 38.030 54.419 1.00 39.29 280 PHE A C 1
ATOM 2260 O O . PHE A 1 281 ? -9.598 38.030 53.714 1.00 40.92 280 PHE A O 1
ATOM 2268 N N . LEU A 1 282 ? -8.479 37.216 55.456 1.00 39.89 281 LEU A N 1
ATOM 2269 C CA . LEU A 1 282 ? -9.474 36.178 55.757 1.00 40.95 281 LEU A CA 1
ATOM 2270 C C . LEU A 1 282 ? -10.692 36.718 56.533 1.00 41.41 281 LEU A C 1
ATOM 2271 O O . LEU A 1 282 ? -11.659 35.988 56.778 1.00 42.67 281 LEU A O 1
ATOM 2276 N N . HIS A 1 283 ? -10.601 37.976 56.944 1.00 43.81 282 HIS A N 1
ATOM 2277 C CA . HIS A 1 283 ? -11.671 38.679 57.608 1.00 44.87 282 HIS A CA 1
ATOM 2278 C C . HIS A 1 283 ? -12.815 38.788 56.608 1.00 46.78 282 HIS A C 1
ATOM 2279 O O . HIS A 1 283 ? -12.630 39.273 55.481 1.00 48.07 282 HIS A O 1
ATOM 2286 N N . GLY A 1 284 ? -13.981 38.291 57.006 1.00 47.29 283 GLY A N 1
ATOM 2287 C CA . GLY A 1 284 ? -15.136 38.215 56.109 1.00 50.25 283 GLY A CA 1
ATOM 2288 C C . GLY A 1 284 ? -15.185 36.998 55.184 1.00 51.03 283 GLY A C 1
ATOM 2289 O O . GLY A 1 284 ? -16.120 36.871 54.393 1.00 51.12 283 GLY A O 1
ATOM 2290 N N . ARG A 1 285 ? -14.184 36.116 55.269 1.00 50.60 284 ARG A N 1
ATOM 2291 C CA . ARG A 1 285 ? -14.151 34.877 54.480 1.00 48.85 284 ARG A CA 1
ATOM 2292 C C . ARG A 1 285 ? -14.005 33.695 55.400 1.00 50.49 284 ARG A C 1
ATOM 2293 O O . ARG A 1 285 ? -13.363 32.721 55.033 1.00 48.85 284 ARG A O 1
ATOM 2301 N N . GLU A 1 286 ? -14.586 33.772 56.595 1.00 52.36 285 GLU A N 1
ATOM 2302 C CA . GLU A 1 286 ? -14.367 32.734 57.603 1.00 54.65 285 GLU A CA 1
ATOM 2303 C C . GLU A 1 286 ? -14.870 31.359 57.143 1.00 52.88 285 GLU A C 1
ATOM 2304 O O . GLU A 1 286 ? -14.333 30.331 57.560 1.00 52.25 285 GLU A O 1
ATOM 2310 N N . ILE A 1 287 ? -15.876 31.347 56.271 1.00 52.11 286 ILE A N 1
ATOM 2311 C CA . ILE A 1 287 ? -16.356 30.100 55.666 1.00 51.27 286 ILE A CA 1
ATOM 2312 C C . ILE A 1 287 ? -15.245 29.367 54.867 1.00 49.98 286 ILE A C 1
ATOM 2313 O O . ILE A 1 287 ? -15.067 28.145 55.022 1.00 45.80 286 ILE A O 1
ATOM 2318 N N . ALA A 1 288 ? -14.470 30.104 54.061 1.00 47.99 287 ALA A N 1
ATOM 2319 C CA . ALA A 1 288 ? -13.461 29.477 53.175 1.00 46.85 287 ALA A CA 1
ATOM 2320 C C . ALA A 1 288 ? -12.037 29.544 53.753 1.00 46.81 287 ALA A C 1
ATOM 2321 O O . ALA A 1 288 ? -11.045 29.360 53.041 1.00 46.72 287 ALA A O 1
ATOM 2323 N N . ARG A 1 289 ? -11.958 29.754 55.060 1.00 45.13 288 ARG A N 1
ATOM 2324 C CA . ARG A 1 289 ? -10.716 30.065 55.726 1.00 45.46 288 ARG A CA 1
ATOM 2325 C C . ARG A 1 289 ? -9.674 28.938 55.661 1.00 44.27 288 ARG A C 1
ATOM 2326 O O . ARG A 1 289 ? -8.542 29.157 55.258 1.00 41.43 288 ARG A O 1
ATOM 2334 N N . LYS A 1 290 ? -10.055 27.751 56.104 1.00 43.12 289 LYS A N 1
ATOM 2335 C CA . LYS A 1 290 ? -9.195 26.564 55.999 1.00 44.11 289 LYS A CA 1
ATOM 2336 C C . LYS A 1 290 ? -8.763 26.283 54.555 1.00 41.69 289 LYS A C 1
ATOM 2337 O O . LYS A 1 290 ? -7.636 25.867 54.308 1.00 42.17 289 LYS A O 1
ATOM 2341 N N . ARG A 1 291 ? -9.656 26.540 53.613 1.00 38.62 290 ARG A N 1
ATOM 2342 C CA . ARG A 1 291 ? -9.366 26.338 52.208 1.00 38.57 290 ARG A CA 1
ATOM 2343 C C . ARG A 1 291 ? -8.286 27.292 51.717 1.00 38.01 290 ARG A C 1
ATOM 2344 O O . ARG A 1 291 ? -7.360 26.883 51.033 1.00 35.23 290 ARG A O 1
ATOM 2352 N N . TYR A 1 292 ? -8.416 28.572 52.053 1.00 39.64 291 TYR A N 1
ATOM 2353 C CA . TYR A 1 292 ? -7.377 29.553 51.714 1.00 39.03 291 TYR A CA 1
ATOM 2354 C C . TYR A 1 292 ? -5.997 29.176 52.301 1.00 39.84 291 TYR A C 1
ATOM 2355 O O . TYR A 1 292 ? -4.995 29.216 51.592 1.00 39.27 291 TYR A O 1
ATOM 2364 N N . LEU A 1 293 ? -5.944 28.807 53.583 1.00 39.70 292 LEU A N 1
ATOM 2365 C CA . LEU A 1 293 ? -4.694 28.343 54.201 1.00 40.30 292 LEU A CA 1
ATOM 2366 C C . LEU A 1 293 ? -4.103 27.179 53.402 1.00 39.11 292 LEU A C 1
ATOM 2367 O O . LEU A 1 293 ? -2.889 27.111 53.179 1.00 38.10 292 LEU A O 1
ATOM 2372 N N . ASN A 1 294 ? -4.970 26.268 52.978 1.00 37.40 293 ASN A N 1
ATOM 2373 C CA . ASN A 1 294 ? -4.547 25.103 52.222 1.00 37.63 293 ASN A CA 1
ATOM 2374 C C . ASN A 1 294 ? -3.953 25.504 50.871 1.00 36.26 293 ASN A C 1
ATOM 2375 O O . ASN A 1 294 ? -2.903 25.001 50.473 1.00 36.30 293 ASN A O 1
ATOM 2380 N N . ILE A 1 295 ? -4.638 26.396 50.166 1.00 36.02 294 ILE A N 1
ATOM 2381 C CA . ILE A 1 295 ? -4.174 26.893 48.862 1.00 35.77 294 ILE A CA 1
ATOM 2382 C C . ILE A 1 295 ? -2.786 27.519 48.958 1.00 36.51 294 ILE A C 1
ATOM 2383 O O . ILE A 1 295 ? -1.947 27.297 48.082 1.00 35.28 294 ILE A O 1
ATOM 2396 N N . ARG A 1 297 ? -0.354 27.203 51.358 1.00 36.15 296 ARG A N 1
ATOM 2397 C CA . ARG A 1 297 ? 0.613 26.159 51.644 1.00 37.69 296 ARG A CA 1
ATOM 2398 C C . ARG A 1 297 ? 0.906 25.360 50.381 1.00 37.18 296 ARG A C 1
ATOM 2399 O O . ARG A 1 297 ? 2.060 25.063 50.077 1.00 38.71 296 ARG A O 1
ATOM 2407 N N . THR A 1 298 ? -0.139 25.032 49.636 1.00 37.34 297 THR A N 1
ATOM 2408 C CA . THR A 1 298 ? 0.015 24.274 48.390 1.00 37.48 297 THR A CA 1
ATOM 2409 C C . THR A 1 298 ? 0.857 25.041 47.377 1.00 38.57 297 THR A C 1
ATOM 2410 O O . THR A 1 298 ? 1.724 24.465 46.709 1.00 38.47 297 THR A O 1
ATOM 2414 N N . LEU A 1 299 ? 0.614 26.341 47.275 1.00 38.83 298 LEU A N 1
ATOM 2415 C CA . LEU A 1 299 ? 1.298 27.163 46.285 1.00 40.79 298 LEU A CA 1
ATOM 2416 C C . LEU A 1 299 ? 2.629 27.751 46.767 1.00 42.60 298 LEU A C 1
ATOM 2417 O O . LEU A 1 299 ? 3.258 28.484 46.022 1.00 44.76 298 LEU A O 1
ATOM 2422 N N . SER A 1 300 ? 3.060 27.429 47.987 1.00 43.76 299 SER A N 1
ATOM 2423 C CA . SER A 1 300 ? 4.316 27.950 48.538 1.00 45.62 299 SER A CA 1
ATOM 2424 C C . SER A 1 300 ? 5.515 27.728 47.605 1.00 45.47 299 SER A C 1
ATOM 2425 O O . SER A 1 300 ? 6.280 28.649 47.352 1.00 44.81 299 SER A O 1
ATOM 2428 N N . LYS A 1 301 ? 5.674 26.507 47.100 1.00 46.09 300 LYS A N 1
ATOM 2429 C CA . LYS A 1 301 ? 6.744 26.201 46.125 1.00 46.42 300 LYS A CA 1
ATOM 2430 C C . LYS A 1 301 ? 6.196 26.288 44.704 1.00 46.14 300 LYS A C 1
ATOM 2431 O O . LYS A 1 301 ? 6.777 25.728 43.779 1.00 47.92 300 LYS A O 1
ATOM 2434 N N . CYS A 1 302 ? 5.081 27.010 44.553 1.00 44.85 301 CYS A N 1
ATOM 2435 C CA . CYS A 1 302 ? 4.305 27.145 43.314 1.00 43.30 301 CYS A CA 1
ATOM 2436 C C . CYS A 1 302 ? 3.599 25.864 42.944 1.00 43.15 301 CYS A C 1
ATOM 2437 O O . CYS A 1 302 ? 3.946 24.787 43.430 1.00 43.50 301 CYS A O 1
ATOM 2440 N N . GLY A 1 303 ? 2.597 26.000 42.088 1.00 42.98 302 GLY A N 1
ATOM 2441 C CA . GLY A 1 303 ? 1.814 24.857 41.631 1.00 43.08 302 GLY A CA 1
ATOM 2442 C C . GLY A 1 303 ? 0.779 25.234 40.588 1.00 42.88 302 GLY A C 1
ATOM 2443 O O . GLY A 1 303 ? 0.558 26.418 40.307 1.00 40.57 302 GLY A O 1
ATOM 2444 N N . LYS A 1 304 ? 0.147 24.215 40.009 1.00 42.49 303 LYS A N 1
ATOM 2445 C CA . LYS A 1 304 ? -0.904 24.423 39.012 1.00 43.77 303 LYS A CA 1
ATOM 2446 C C . LYS A 1 304 ? -2.273 24.191 39.650 1.00 43.78 303 LYS A C 1
ATOM 2447 O O . LYS A 1 304 ? -2.365 23.694 40.777 1.00 43.02 303 LYS A O 1
ATOM 2453 N N . TRP A 1 305 ? -3.323 24.580 38.929 1.00 43.39 304 TRP A N 1
ATOM 2454 C CA . TRP A 1 305 ? -4.718 24.293 39.288 1.00 42.27 304 TRP A CA 1
ATOM 2455 C C . TRP A 1 305 ? -4.924 22.884 39.823 1.00 41.20 304 TRP A C 1
ATOM 2456 O O . TRP A 1 305 ? -5.555 22.702 40.865 1.00 41.26 304 TRP A O 1
ATOM 2467 N N . SER A 1 306 ? -4.423 21.890 39.083 1.00 38.48 305 SER A N 1
ATOM 2468 C CA . SER A 1 306 ? -4.524 20.492 39.492 1.00 36.66 305 SER A CA 1
ATOM 2469 C C . SER A 1 306 ? -3.975 20.283 40.905 1.00 36.36 305 SER A C 1
ATOM 2470 O O . SER A 1 306 ? -4.580 19.557 41.693 1.00 29.72 305 SER A O 1
ATOM 2473 N N . ASP A 1 307 ? -2.858 20.947 41.235 1.00 36.41 306 ASP A N 1
ATOM 2474 C CA . ASP A 1 307 ? -2.248 20.810 42.564 1.00 37.71 306 ASP A CA 1
ATOM 2475 C C . ASP A 1 307 ? -3.148 21.429 43.651 1.00 37.92 306 ASP A C 1
ATOM 2476 O O . ASP A 1 307 ? -3.299 20.880 44.748 1.00 37.98 306 ASP A O 1
ATOM 2481 N N . VAL A 1 308 ? -3.730 22.583 43.336 1.00 41.20 307 VAL A N 1
ATOM 2482 C CA . VAL A 1 308 ? -4.666 23.278 44.235 1.00 39.30 307 VAL A CA 1
ATOM 2483 C C . VAL A 1 308 ? -5.908 22.373 44.455 1.00 38.86 307 VAL A C 1
ATOM 2484 O O . VAL A 1 308 ? -6.297 22.074 45.592 1.00 38.01 307 VAL A O 1
ATOM 2488 N N . LYS A 1 309 ? -6.498 21.919 43.360 1.00 38.81 308 LYS A N 1
ATOM 2489 C CA . LYS A 1 309 ? -7.649 21.015 43.431 1.00 38.44 308 LYS A CA 1
ATOM 2490 C C . LYS A 1 309 ? -7.334 19.799 44.291 1.00 38.46 308 LYS A C 1
ATOM 2491 O O . LYS A 1 309 ? -8.080 19.472 45.218 1.00 38.20 308 LYS A O 1
ATOM 2497 N N . ARG A 1 310 ? -6.223 19.137 43.978 1.00 39.29 309 ARG A N 1
ATOM 2498 C CA . ARG A 1 310 ? -5.866 17.870 44.619 1.00 40.63 309 ARG A CA 1
ATOM 2499 C C . ARG A 1 310 ? -5.722 18.052 46.132 1.00 38.90 309 ARG A C 1
ATOM 2500 O O . ARG A 1 310 ? -6.285 17.275 46.918 1.00 36.84 309 ARG A O 1
ATOM 2508 N N . ALA A 1 311 ? -4.983 19.090 46.524 1.00 37.73 310 ALA A N 1
ATOM 2509 C CA . ALA A 1 311 ? -4.729 19.391 47.939 1.00 39.02 310 ALA A CA 1
ATOM 2510 C C . ALA A 1 311 ? -5.994 19.758 48.719 1.00 39.48 310 ALA A C 1
ATOM 2511 O O . ALA A 1 311 ? -6.105 19.444 49.901 1.00 39.78 310 ALA A O 1
ATOM 2513 N N . LEU A 1 312 ? -6.934 20.435 48.072 1.00 41.95 311 LEU A N 1
ATOM 2514 C CA . LEU A 1 312 ? -8.179 20.809 48.745 1.00 43.66 311 LEU A CA 1
ATOM 2515 C C . LEU A 1 312 ? -9.031 19.573 48.969 1.00 45.47 311 LEU A C 1
ATOM 2516 O O . LEU A 1 312 ? -9.531 19.335 50.072 1.00 47.39 311 LEU A O 1
ATOM 2521 N N . GLU A 1 313 ? -9.177 18.779 47.914 1.00 45.07 312 GLU A N 1
ATOM 2522 C CA . GLU A 1 313 ? -9.956 17.558 47.974 1.00 44.78 312 GLU A CA 1
ATOM 2523 C C . GLU A 1 313 ? -9.304 16.542 48.901 1.00 45.10 312 GLU A C 1
ATOM 2524 O O . GLU A 1 313 ? -10.002 15.832 49.613 1.00 46.54 312 GLU A O 1
ATOM 2530 N N . LEU A 1 314 ? -7.977 16.489 48.917 1.00 44.66 313 LEU A N 1
ATOM 2531 C CA . LEU A 1 314 ? -7.268 15.596 49.840 1.00 46.07 313 LEU A CA 1
ATOM 2532 C C . LEU A 1 314 ? -7.591 15.934 51.299 1.00 46.93 313 LEU A C 1
ATOM 2533 O O . LEU A 1 314 ? -7.809 15.032 52.113 1.00 48.77 313 LEU A O 1
ATOM 2538 N N . GLU A 1 315 ? -7.626 17.226 51.625 1.00 48.15 314 GLU A N 1
ATOM 2539 C CA . GLU A 1 315 ? -7.864 17.657 53.005 1.00 48.81 314 GLU A CA 1
ATOM 2540 C C . GLU A 1 315 ? -9.308 17.429 53.456 1.00 49.61 314 GLU A C 1
ATOM 2541 O O . GLU A 1 315 ? -9.542 17.022 54.599 1.00 48.95 314 GLU A O 1
ATOM 2547 N N . GLU A 1 316 ? -10.262 17.692 52.561 1.00 51.14 315 GLU A N 1
ATOM 2548 C CA . GLU A 1 316 ? -11.688 17.650 52.903 1.00 52.84 315 GLU A CA 1
ATOM 2549 C C . GLU A 1 316 ? -12.397 16.366 52.457 1.00 53.49 315 GLU A C 1
ATOM 2550 O O . GLU A 1 316 ? -13.494 16.062 52.941 1.00 53.27 315 GLU A O 1
ATOM 2556 N N . GLY A 1 317 ? -11.779 15.617 51.542 1.00 53.60 316 GLY A N 1
ATOM 2557 C CA . GLY A 1 317 ? -12.329 14.337 51.068 1.00 52.88 316 GLY A CA 1
ATOM 2558 C C . GLY A 1 317 ? -13.359 14.484 49.958 1.00 52.61 316 GLY A C 1
ATOM 2559 O O . GLY A 1 317 ? -13.475 13.610 49.098 1.00 50.89 316 GLY A O 1
ATOM 2560 N N . ILE A 1 318 ? -14.103 15.593 49.979 1.00 52.02 317 ILE A N 1
ATOM 2561 C CA . ILE A 1 318 ? -15.184 15.839 49.027 1.00 51.43 317 ILE A CA 1
ATOM 2562 C C . ILE A 1 318 ? -14.618 16.305 47.697 1.00 50.25 317 ILE A C 1
ATOM 2563 O O . ILE A 1 318 ? -13.488 16.799 47.644 1.00 50.20 317 ILE A O 1
ATOM 2565 N N . GLU A 1 319 ? -15.395 16.136 46.628 1.00 48.16 318 GLU A N 1
ATOM 2566 C CA . GLU A 1 319 ? -15.084 16.776 45.358 1.00 48.65 318 GLU A CA 1
ATOM 2567 C C . GLU A 1 319 ? -15.390 18.260 45.525 1.00 48.98 318 GLU A C 1
ATOM 2568 O O . GLU A 1 319 ? -16.312 18.626 46.260 1.00 49.32 318 GLU A O 1
ATOM 2570 N N . ILE A 1 320 ? -14.604 19.105 44.868 1.00 49.52 319 ILE A N 1
ATOM 2571 C CA . ILE A 1 320 ? -14.780 20.569 44.941 1.00 49.51 319 ILE A CA 1
ATOM 2572 C C . ILE A 1 320 ? -14.901 21.140 43.520 1.00 49.06 319 ILE A C 1
ATOM 2573 O O . ILE A 1 320 ? -14.151 20.760 42.620 1.00 49.28 319 ILE A O 1
ATOM 2578 N N . SER A 1 321 ? -15.858 22.042 43.320 1.00 49.86 320 SER A N 1
ATOM 2579 C CA . SER A 1 321 ? -16.191 22.503 41.975 1.00 50.17 320 SER A CA 1
ATOM 2580 C C . SER A 1 321 ? -15.104 23.395 41.422 1.00 52.85 320 SER A C 1
ATOM 2581 O O . SER A 1 321 ? -14.257 23.909 42.173 1.00 56.12 320 SER A O 1
ATOM 2584 N N . ASP A 1 322 ? -15.132 23.588 40.109 1.00 53.11 321 ASP A N 1
ATOM 2585 C CA . ASP A 1 322 ? -14.212 24.520 39.455 1.00 53.06 321 ASP A CA 1
ATOM 2586 C C . ASP A 1 322 ? -14.587 25.981 39.704 1.00 51.00 321 ASP A C 1
ATOM 2587 O O . ASP A 1 322 ? -13.735 26.851 39.580 1.00 51.51 321 ASP A O 1
ATOM 2592 N N . SER A 1 323 ? -15.849 26.240 40.047 1.00 49.60 322 SER A N 1
ATOM 2593 C CA . SER A 1 323 ? -16.329 27.600 40.332 1.00 49.91 322 SER A CA 1
ATOM 2594 C C . SER A 1 323 ? -15.767 28.104 41.645 1.00 48.16 322 SER A C 1
ATOM 2595 O O . SER A 1 323 ? -15.359 29.264 41.750 1.00 47.56 322 SER A O 1
ATOM 2598 N N . GLU A 1 324 ? -15.791 27.233 42.651 1.00 45.79 323 GLU A N 1
ATOM 2599 C CA . GLU A 1 324 ? -15.248 27.553 43.960 1.00 45.82 323 GLU A CA 1
ATOM 2600 C C . GLU A 1 324 ? -13.745 27.824 43.844 1.00 44.69 323 GLU A C 1
ATOM 2601 O O . GLU A 1 324 ? -13.263 28.866 44.310 1.00 41.74 323 GLU A O 1
ATOM 2607 N N . ILE A 1 325 ? -13.037 26.898 43.192 1.00 43.94 324 ILE A N 1
ATOM 2608 C CA . ILE A 1 325 ? -11.582 26.993 42.988 1.00 45.73 324 ILE A CA 1
ATOM 2609 C C . ILE A 1 325 ? -11.184 28.299 42.276 1.00 44.28 324 ILE A C 1
ATOM 2610 O O . ILE A 1 325 ? -10.265 28.976 42.694 1.00 43.58 324 ILE A O 1
ATOM 2615 N N . TYR A 1 326 ? -11.880 28.610 41.190 1.00 45.86 325 TYR A N 1
ATOM 2616 C CA . TYR A 1 326 ? -11.661 29.821 40.423 1.00 48.49 325 TYR A CA 1
ATOM 2617 C C . TYR A 1 326 ? -11.806 31.061 41.301 1.00 48.61 325 TYR A C 1
ATOM 2618 O O . TYR A 1 326 ? -10.989 31.984 41.232 1.00 48.46 325 TYR A O 1
ATOM 2627 N N . ASN A 1 327 ? -12.857 31.080 42.119 1.00 47.20 326 ASN A N 1
ATOM 2628 C CA . ASN A 1 327 ? -13.133 32.222 42.993 1.00 45.29 326 ASN A CA 1
ATOM 2629 C C . ASN A 1 327 ? -12.045 32.418 44.055 1.00 42.31 326 ASN A C 1
ATOM 2630 O O . ASN A 1 327 ? -11.659 33.550 44.332 1.00 38.70 326 ASN A O 1
ATOM 2635 N N . TYR A 1 328 ? -11.559 31.327 44.648 1.00 41.15 327 TYR A N 1
ATOM 2636 C CA . TYR A 1 328 ? -10.484 31.417 45.649 1.00 40.42 327 TYR A CA 1
ATOM 2637 C C . TYR A 1 328 ? -9.181 31.969 45.035 1.00 38.58 327 TYR A C 1
ATOM 2638 O O . TYR A 1 328 ? -8.536 32.860 45.593 1.00 38.88 327 TYR A O 1
ATOM 2647 N N . LEU A 1 329 ? -8.787 31.444 43.883 1.00 36.84 328 LEU A N 1
ATOM 2648 C CA . LEU A 1 329 ? -7.586 31.936 43.213 1.00 36.36 328 LEU A CA 1
ATOM 2649 C C . LEU A 1 329 ? -7.752 33.355 42.702 1.00 36.83 328 LEU A C 1
ATOM 2650 O O . LEU A 1 329 ? -6.818 34.132 42.762 1.00 37.33 328 LEU A O 1
ATOM 2655 N N . THR A 1 330 ? -8.929 33.701 42.204 1.00 39.02 329 THR A N 1
ATOM 2656 C CA . THR A 1 330 ? -9.210 35.078 41.756 1.00 39.15 329 THR A CA 1
ATOM 2657 C C . THR A 1 330 ? -9.100 36.093 42.887 1.00 38.01 329 THR A C 1
ATOM 2658 O O . THR A 1 330 ? -8.576 37.185 42.689 1.00 39.83 329 THR A O 1
ATOM 2662 N N . GLN A 1 331 ? -9.629 35.745 44.059 1.00 35.18 330 GLN A N 1
ATOM 2663 C CA . GLN A 1 331 ? -9.540 36.623 45.202 1.00 36.86 330 GLN A CA 1
ATOM 2664 C C . GLN A 1 331 ? -8.063 36.828 45.614 1.00 36.06 330 GLN A C 1
ATOM 2665 O O . GLN A 1 331 ? -7.622 37.960 45.851 1.00 37.06 330 GLN A O 1
ATOM 2671 N N . LEU A 1 332 ? -7.316 35.732 45.680 1.00 36.10 331 LEU A N 1
ATOM 2672 C CA . LEU A 1 332 ? -5.892 35.753 46.065 1.00 36.76 331 LEU A CA 1
ATOM 2673 C C . LEU A 1 332 ? -5.089 36.606 45.091 1.00 37.11 331 LEU A C 1
ATOM 2674 O O . LEU A 1 332 ? -4.225 37.424 45.499 1.00 39.11 331 LEU A O 1
ATOM 2679 N N . THR A 1 333 ? -5.384 36.452 43.801 1.00 35.75 332 THR A N 1
ATOM 2680 C CA . THR A 1 333 ? -4.714 37.255 42.765 1.00 35.43 332 THR A CA 1
ATOM 2681 C C . THR A 1 333 ? -5.078 38.743 42.862 1.00 36.65 332 THR A C 1
ATOM 2682 O O . THR A 1 333 ? -4.204 39.617 42.710 1.00 35.42 332 THR A O 1
ATOM 2686 N N . LYS A 1 334 ? -6.358 39.036 43.107 1.00 36.02 333 LYS A N 1
ATOM 2687 C CA . LYS A 1 334 ? -6.821 40.435 43.204 1.00 36.54 333 LYS A CA 1
ATOM 2688 C C . LYS A 1 334 ? -6.192 41.147 44.388 1.00 33.19 333 LYS A C 1
ATOM 2689 O O . LYS A 1 334 ? -5.994 42.347 44.346 1.00 33.67 333 LYS A O 1
ATOM 2695 N N . HIS A 1 335 ? -5.954 40.400 45.466 1.00 33.66 334 HIS A N 1
ATOM 2696 C CA . HIS A 1 335 ? -5.415 40.931 46.694 1.00 33.01 334 HIS A CA 1
ATOM 2697 C C . HIS A 1 335 ? -3.865 40.762 46.740 1.00 33.88 334 HIS A C 1
ATOM 2698 O O . HIS A 1 335 ? -3.215 41.156 47.710 1.00 36.69 334 HIS A O 1
ATOM 2705 N N . SER A 1 336 ? -3.291 40.286 45.635 1.00 32.87 335 SER A N 1
ATOM 2706 C CA . SER A 1 336 ? -1.833 40.270 45.405 1.00 32.63 335 SER A CA 1
ATOM 2707 C C . SER A 1 336 ? -1.080 39.277 46.310 1.00 34.24 335 SER A C 1
ATOM 2708 O O . SER A 1 336 ? 0.111 39.456 46.606 1.00 36.95 335 SER A O 1
ATOM 2711 N N . TRP A 1 337 ? -1.745 38.176 46.666 1.00 34.16 336 TRP A N 1
ATOM 2712 C CA . TRP A 1 337 ? -1.096 37.118 47.455 1.00 35.29 336 TRP A CA 1
ATOM 2713 C C . TRP A 1 337 ? -0.311 36.211 46.547 1.00 35.06 336 TRP A C 1
ATOM 2714 O O . TRP A 1 337 ? 0.809 35.775 46.895 1.00 31.96 336 TRP A O 1
ATOM 2725 N N . ILE A 1 338 ? -0.902 35.956 45.378 1.00 36.14 337 ILE A N 1
ATOM 2726 C CA . ILE A 1 338 ? -0.275 35.171 44.327 1.00 35.14 337 ILE A CA 1
ATOM 2727 C C . ILE A 1 338 ? -0.280 35.894 42.980 1.00 37.98 337 ILE A C 1
ATOM 2728 O O . ILE A 1 338 ? -0.940 36.916 42.807 1.00 39.17 337 ILE A O 1
ATOM 2733 N N . ILE A 1 339 ? 0.525 35.378 42.055 1.00 40.45 338 ILE A N 1
ATOM 2734 C CA . ILE A 1 339 ? 0.609 35.863 40.683 1.00 45.34 338 ILE A CA 1
ATOM 2735 C C . ILE A 1 339 ? 0.640 34.609 39.786 1.00 43.54 338 ILE A C 1
ATOM 2736 O O . ILE A 1 339 ? 1.277 33.616 40.113 1.00 41.50 338 ILE A O 1
ATOM 2741 N N . LYS A 1 340 ? -0.087 34.641 38.683 1.00 47.51 339 LYS A N 1
ATOM 2742 C CA . LYS A 1 340 ? -0.105 33.511 37.757 1.00 49.84 339 LYS A CA 1
ATOM 2743 C C . LYS A 1 340 ? 0.846 33.807 36.595 1.00 52.12 339 LYS A C 1
ATOM 2744 O O . LYS A 1 340 ? 0.696 34.830 35.914 1.00 52.41 339 LYS A O 1
ATOM 2748 N N . GLU A 1 341 ? 1.814 32.914 36.374 1.00 53.87 340 GLU A N 1
ATOM 2749 C CA . GLU A 1 341 ? 2.804 33.097 35.306 1.00 56.66 340 GLU A CA 1
ATOM 2750 C C . GLU A 1 341 ? 2.295 32.468 33.998 1.00 57.53 340 GLU A C 1
ATOM 2751 O O . GLU A 1 341 ? 1.956 33.184 33.049 1.00 60.16 340 GLU A O 1
ATOM 2753 N N . GLY A 1 342 ? 2.245 31.141 33.947 1.00 55.66 341 GLY A N 1
ATOM 2754 C CA . GLY A 1 342 ? 1.612 30.444 32.833 1.00 55.33 341 GLY A CA 1
ATOM 2755 C C . GLY A 1 342 ? 0.413 29.711 33.386 1.00 54.85 341 GLY A C 1
ATOM 2756 O O . GLY A 1 342 ? -0.647 30.303 33.585 1.00 52.78 341 GLY A O 1
ATOM 2757 N N . GLU A 1 343 ? 0.604 28.417 33.643 1.00 54.98 342 GLU A N 1
ATOM 2758 C CA . GLU A 1 343 ? -0.346 27.601 34.414 1.00 55.29 342 GLU A CA 1
ATOM 2759 C C . GLU A 1 343 ? 0.136 27.525 35.870 1.00 52.84 342 GLU A C 1
ATOM 2760 O O . GLU A 1 343 ? -0.432 26.793 36.686 1.00 53.23 342 GLU A O 1
ATOM 2766 N N . LYS A 1 344 ? 1.209 28.256 36.169 1.00 50.08 343 LYS A N 1
ATOM 2767 C CA . LYS A 1 344 ? 1.856 28.234 37.472 1.00 47.00 343 LYS A CA 1
ATOM 2768 C C . LYS A 1 344 ? 1.357 29.453 38.263 1.00 45.32 343 LYS A C 1
ATOM 2769 O O . LYS A 1 344 ? 1.341 30.578 37.746 1.00 44.12 343 LYS A O 1
ATOM 2772 N N . TYR A 1 345 ? 0.919 29.209 39.496 1.00 42.97 344 TYR A N 1
ATOM 2773 C CA . TYR A 1 345 ? 0.624 30.277 40.447 1.00 41.25 344 TYR A CA 1
ATOM 2774 C C . TYR A 1 345 ? 1.763 30.311 41.465 1.00 41.09 344 TYR A C 1
ATOM 2775 O O . TYR A 1 345 ? 2.160 29.269 41.995 1.00 38.45 344 TYR A O 1
ATOM 2784 N N . CYS A 1 346 ? 2.270 31.507 41.747 1.00 41.16 345 CYS A N 1
ATOM 2785 C CA . CYS A 1 346 ? 3.361 31.688 42.690 1.00 41.71 345 CYS A CA 1
ATOM 2786 C C . CYS A 1 346 ? 3.011 32.754 43.699 1.00 38.80 345 CYS A C 1
ATOM 2787 O O . CYS A 1 346 ? 2.356 33.734 43.332 1.00 35.50 345 CYS A O 1
ATOM 2790 N N . PRO A 1 347 ? 3.479 32.591 44.963 1.00 35.72 346 PRO A N 1
ATOM 2791 C CA . PRO A 1 347 ? 3.374 33.684 45.923 1.00 34.50 346 PRO A CA 1
ATOM 2792 C C . PRO A 1 347 ? 4.032 34.895 45.321 1.00 34.39 346 PRO A C 1
ATOM 2793 O O . PRO A 1 347 ? 4.983 34.747 44.570 1.00 34.61 346 PRO A O 1
ATOM 2797 N N . SER A 1 348 ? 3.507 36.078 45.615 1.00 35.60 347 SER A N 1
ATOM 2798 C CA . SER A 1 348 ? 3.929 37.269 44.929 1.00 34.19 347 SER A CA 1
ATOM 2799 C C . SER A 1 348 ? 5.338 37.763 45.328 1.00 35.56 347 SER A C 1
ATOM 2800 O O . SER A 1 348 ? 5.903 38.617 44.669 1.00 38.84 347 SER A O 1
ATOM 2803 N N . GLU A 1 349 ? 5.888 37.250 46.425 1.00 37.84 348 GLU A N 1
ATOM 2804 C CA . GLU A 1 349 ? 7.297 37.460 46.782 1.00 36.50 348 GLU A CA 1
ATOM 2805 C C . GLU A 1 349 ? 7.801 36.313 47.711 1.00 34.43 348 GLU A C 1
ATOM 2806 O O . GLU A 1 349 ? 7.009 35.614 48.319 1.00 33.40 348 GLU A O 1
ATOM 2812 N N . PRO A 1 350 ? 9.121 36.099 47.780 1.00 33.56 349 PRO A N 1
ATOM 2813 C CA . PRO A 1 350 ? 9.715 34.940 48.429 1.00 34.20 349 PRO A CA 1
ATOM 2814 C C . PRO A 1 350 ? 9.338 34.723 49.880 1.00 31.94 349 PRO A C 1
ATOM 2815 O O . PRO A 1 350 ? 9.213 33.593 50.316 1.00 32.76 349 PRO A O 1
ATOM 2819 N N . LEU A 1 351 ? 9.173 35.776 50.648 1.00 30.03 350 LEU A N 1
ATOM 2820 C CA . LEU A 1 351 ? 8.846 35.547 52.042 1.00 29.90 350 LEU A CA 1
ATOM 2821 C C . LEU A 1 351 ? 7.380 35.163 52.294 1.00 31.85 350 LEU A C 1
ATOM 2822 O O . LEU A 1 351 ? 7.040 34.618 53.356 1.00 30.10 350 LEU A O 1
ATOM 2827 N N . ILE A 1 352 ? 6.508 35.406 51.320 1.00 33.19 351 ILE A N 1
ATOM 2828 C CA . ILE A 1 352 ? 5.165 34.824 51.376 1.00 32.63 351 ILE A CA 1
ATOM 2829 C C . ILE A 1 352 ? 5.231 33.294 51.160 1.00 34.83 351 ILE A C 1
ATOM 2830 O O . ILE A 1 352 ? 4.507 32.542 51.807 1.00 35.70 351 ILE A O 1
ATOM 2835 N N . SER A 1 353 ? 6.102 32.836 50.264 1.00 35.63 352 SER A N 1
ATOM 2836 C CA . SER A 1 353 ? 6.358 31.390 50.153 1.00 38.52 352 SER A CA 1
ATOM 2837 C C . SER A 1 353 ? 6.812 30.873 51.491 1.00 38.49 352 SER A C 1
ATOM 2838 O O . SER A 1 353 ? 6.278 29.908 51.999 1.00 38.78 352 SER A O 1
ATOM 2841 N N . LEU A 1 354 ? 7.811 31.538 52.061 1.00 38.65 353 LEU A N 1
ATOM 2842 C CA . LEU A 1 354 ? 8.377 31.098 53.311 1.00 39.60 353 LEU A CA 1
ATOM 2843 C C . LEU A 1 354 ? 7.319 31.011 54.404 1.00 38.64 353 LEU A C 1
ATOM 2844 O O . LEU A 1 354 ? 7.287 30.040 55.136 1.00 37.77 353 LEU A O 1
ATOM 2849 N N . ALA A 1 355 ? 6.482 32.041 54.511 1.00 36.65 354 ALA A N 1
ATOM 2850 C CA . ALA A 1 355 ? 5.489 32.136 55.571 1.00 36.79 354 ALA A CA 1
ATOM 2851 C C . ALA A 1 355 ? 4.525 30.978 55.573 1.00 36.01 354 ALA A C 1
ATOM 2852 O O . ALA A 1 355 ? 4.045 30.595 56.639 1.00 38.11 354 ALA A O 1
ATOM 2854 N N . PHE A 1 356 ? 4.261 30.393 54.406 1.00 35.14 355 PHE A N 1
ATOM 2855 C CA . PHE A 1 356 ? 3.341 29.258 54.312 1.00 37.68 355 PHE A CA 1
ATOM 2856 C C . PHE A 1 356 ? 4.063 27.926 54.079 1.00 40.80 355 PHE A C 1
ATOM 2857 O O . PHE A 1 356 ? 3.451 26.968 53.630 1.00 42.04 355 PHE A O 1
ATOM 2865 N N . SER A 1 357 ? 5.348 27.863 54.420 1.00 44.16 356 SER A N 1
ATOM 2866 C CA . SER A 1 357 ? 6.198 26.706 54.124 1.00 47.23 356 SER A CA 1
ATOM 2867 C C . SER A 1 357 ? 6.256 25.737 55.282 1.00 47.99 356 SER A C 1
ATOM 2868 O O . SER A 1 357 ? 6.709 24.602 55.106 1.00 48.63 356 SER A O 1
ATOM 2872 N N . GLY B 1 1 ? 35.286 61.952 91.481 1.00 62.96 0 GLY B N 1
ATOM 2873 C CA . GLY B 1 1 ? 36.105 62.387 90.300 1.00 60.93 0 GLY B CA 1
ATOM 2874 C C . GLY B 1 1 ? 37.138 61.355 89.894 1.00 58.77 0 GLY B C 1
ATOM 2875 O O . GLY B 1 1 ? 38.127 61.694 89.245 1.00 57.85 0 GLY B O 1
ATOM 2884 N N . LEU B 1 3 ? 37.936 56.886 88.941 1.00 36.76 2 LEU B N 1
ATOM 2885 C CA . LEU B 1 3 ? 37.424 55.671 88.318 1.00 34.99 2 LEU B CA 1
ATOM 2886 C C . LEU B 1 3 ? 36.604 54.765 89.253 1.00 35.58 2 LEU B C 1
ATOM 2887 O O . LEU B 1 3 ? 35.660 54.122 88.813 1.00 36.22 2 LEU B O 1
ATOM 2892 N N . PHE B 1 4 ? 36.972 54.702 90.528 1.00 36.99 3 PHE B N 1
ATOM 2893 C CA . PHE B 1 4 ? 36.307 53.791 91.449 1.00 36.92 3 PHE B CA 1
ATOM 2894 C C . PHE B 1 4 ? 35.173 54.442 92.251 1.00 38.10 3 PHE B C 1
ATOM 2895 O O . PHE B 1 4 ? 34.714 53.868 93.216 1.00 37.61 3 PHE B O 1
ATOM 2903 N N . ASP B 1 5 ? 34.692 55.615 91.844 1.00 38.75 4 ASP B N 1
ATOM 2904 C CA . ASP B 1 5 ? 33.475 56.193 92.443 1.00 41.96 4 ASP B CA 1
ATOM 2905 C C . ASP B 1 5 ? 32.310 55.179 92.390 1.00 41.06 4 ASP B C 1
ATOM 2906 O O . ASP B 1 5 ? 31.982 54.629 91.322 1.00 38.94 4 ASP B O 1
ATOM 2911 N N . THR B 1 6 ? 31.662 54.968 93.538 1.00 37.89 5 THR B N 1
ATOM 2912 C CA . THR B 1 6 ? 30.611 53.949 93.639 1.00 38.36 5 THR B CA 1
ATOM 2913 C C . THR B 1 6 ? 29.226 54.428 93.183 1.00 37.97 5 THR B C 1
ATOM 2914 O O . THR B 1 6 ? 28.271 53.709 93.329 1.00 36.81 5 THR B O 1
ATOM 2918 N N . SER B 1 7 ? 29.137 55.654 92.669 1.00 40.64 6 SER B N 1
ATOM 2919 C CA A SER B 1 7 ? 27.912 56.155 92.034 0.50 40.06 6 SER B CA 1
ATOM 2920 C CA B SER B 1 7 ? 27.914 56.157 92.031 0.50 39.58 6 SER B CA 1
ATOM 2921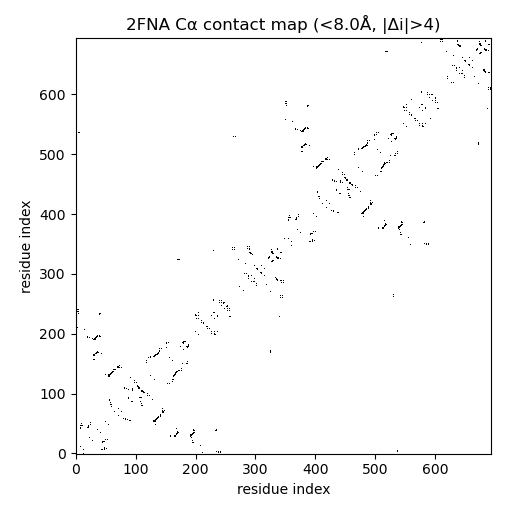 C C . SER B 1 7 ? 28.029 56.085 90.507 1.00 39.13 6 SER B C 1
ATOM 2922 O O . SER B 1 7 ? 29.144 55.972 89.951 1.00 36.38 6 SER B O 1
ATOM 2927 N N . PRO B 1 8 ? 26.884 56.148 89.801 1.00 38.80 7 PRO B N 1
ATOM 2928 C CA . PRO B 1 8 ? 27.023 56.219 88.366 1.00 38.70 7 PRO B CA 1
ATOM 2929 C C . PRO B 1 8 ? 27.910 57.420 87.979 1.00 38.04 7 PRO B C 1
ATOM 2930 O O . PRO B 1 8 ? 27.835 58.499 88.601 1.00 37.46 7 PRO B O 1
ATOM 2934 N N . LYS B 1 9 ? 28.764 57.204 86.995 1.00 34.37 8 LYS B N 1
ATOM 2935 C CA . LYS B 1 9 ? 29.604 58.245 86.457 1.00 35.46 8 LYS B CA 1
ATOM 2936 C C . LYS B 1 9 ? 28.771 59.204 85.605 1.00 37.88 8 LYS B C 1
ATOM 2937 O O . LYS B 1 9 ? 27.706 58.838 85.089 1.00 35.97 8 LYS B O 1
ATOM 2943 N N . ASP B 1 10 ? 29.241 60.445 85.498 1.00 38.49 9 ASP B N 1
ATOM 2944 C CA . ASP B 1 10 ? 28.581 61.437 84.674 1.00 39.88 9 ASP B CA 1
ATOM 2945 C C . ASP B 1 10 ? 29.538 62.160 83.733 1.00 40.34 9 ASP B C 1
ATOM 2946 O O . ASP B 1 10 ? 29.151 63.110 83.078 1.00 38.72 9 ASP B O 1
ATOM 2951 N N . ASN B 1 11 ? 30.776 61.682 83.652 1.00 41.81 10 ASN B N 1
ATOM 2952 C CA . ASN B 1 11 ? 31.814 62.271 82.818 1.00 41.01 10 ASN B CA 1
ATOM 2953 C C . ASN B 1 11 ? 32.664 61.123 82.259 1.00 40.98 10 ASN B C 1
ATOM 2954 O O . ASN B 1 11 ? 33.051 60.209 83.002 1.00 40.02 10 ASN B O 1
ATOM 2959 N N . ARG B 1 12 ? 32.939 61.169 80.955 1.00 39.20 11 ARG B N 1
ATOM 2960 C CA . ARG B 1 12 ? 33.722 60.142 80.284 1.00 42.07 11 ARG B CA 1
ATOM 2961 C C . ARG B 1 12 ? 35.134 60.013 80.893 1.00 42.65 11 ARG B C 1
ATOM 2962 O O . ARG B 1 12 ? 35.729 58.925 80.867 1.00 40.05 11 ARG B O 1
ATOM 2970 N N . LYS B 1 13 ? 35.644 61.117 81.448 1.00 42.17 12 LYS B N 1
ATOM 2971 C CA . LYS B 1 13 ? 36.980 61.144 82.032 1.00 43.25 12 LYS B CA 1
ATOM 2972 C C . LYS B 1 13 ? 37.109 60.191 83.212 1.00 42.24 12 LYS B C 1
ATOM 2973 O O . LYS B 1 13 ? 38.213 59.735 83.499 1.00 41.62 12 LYS B O 1
ATOM 2975 N N . ASP B 1 14 ? 35.989 59.888 83.883 1.00 40.90 13 ASP B N 1
ATOM 2976 C CA . ASP B 1 14 ? 35.966 58.954 85.025 1.00 36.98 13 ASP B CA 1
ATOM 2977 C C . ASP B 1 14 ? 35.474 57.556 84.645 1.00 36.11 13 ASP B C 1
ATOM 2978 O O . ASP B 1 14 ? 35.133 56.778 85.517 1.00 33.71 13 ASP B O 1
ATOM 2983 N N . PHE B 1 15 ? 35.446 57.222 83.352 1.00 36.74 14 PHE B N 1
ATOM 2984 C CA . PHE B 1 15 ? 34.748 56.025 82.903 1.00 33.52 14 PHE B CA 1
ATOM 2985 C C . PHE B 1 15 ? 35.625 55.188 82.004 1.00 35.34 14 PHE B C 1
ATOM 2986 O O . PHE B 1 15 ? 36.177 55.692 81.046 1.00 35.27 14 PHE B O 1
ATOM 2994 N N . PHE B 1 16 ? 35.770 53.910 82.340 1.00 35.23 15 PHE B N 1
ATOM 2995 C CA . PHE B 1 16 ? 36.599 52.985 81.575 1.00 34.33 15 PHE B CA 1
ATOM 2996 C C . PHE B 1 16 ? 35.927 52.508 80.270 1.00 34.52 15 PHE B C 1
ATOM 2997 O O . PHE B 1 16 ? 34.877 51.853 80.289 1.00 34.38 15 PHE B O 1
ATOM 3005 N N . ASP B 1 17 ? 36.545 52.825 79.140 1.00 37.29 16 ASP B N 1
ATOM 3006 C CA . ASP B 1 17 ? 36.132 52.292 77.850 1.00 38.39 16 ASP B CA 1
ATOM 3007 C C . ASP B 1 17 ? 34.622 52.501 77.573 1.00 36.61 16 ASP B C 1
ATOM 3008 O O . ASP B 1 17 ? 34.082 53.621 77.746 1.00 30.45 16 ASP B O 1
ATOM 3013 N N . ARG B 1 18 ? 33.955 51.417 77.166 1.00 35.13 17 ARG B N 1
ATOM 3014 C CA . ARG B 1 18 ? 32.608 51.464 76.560 1.00 37.54 17 ARG B CA 1
ATOM 3015 C C . ARG B 1 18 ? 32.429 52.512 75.465 1.00 36.61 17 ARG B C 1
ATOM 3016 O O . ARG B 1 18 ? 31.306 52.921 75.175 1.00 32.44 17 ARG B O 1
ATOM 3024 N N . GLU B 1 19 ? 33.524 52.906 74.837 1.00 37.90 18 GLU B N 1
ATOM 3025 C CA . GLU B 1 19 ? 33.499 53.990 73.869 1.00 40.39 18 GLU B CA 1
ATOM 3026 C C . GLU B 1 19 ? 32.454 53.759 72.786 1.00 37.64 18 GLU B C 1
ATOM 3027 O O . GLU B 1 19 ? 31.721 54.679 72.434 1.00 36.05 18 GLU B O 1
ATOM 3033 N N . LYS B 1 20 ? 32.406 52.527 72.283 1.00 37.63 19 LYS B N 1
ATOM 3034 C CA . LYS B 1 20 ? 31.513 52.118 71.186 1.00 37.56 19 LYS B CA 1
ATOM 3035 C C . LYS B 1 20 ? 30.057 52.197 71.630 1.00 36.86 19 LYS B C 1
ATOM 3036 O O . LYS B 1 20 ? 29.182 52.596 70.846 1.00 33.94 19 LYS B O 1
ATOM 3039 N N . GLU B 1 21 ? 29.810 51.787 72.877 1.00 35.48 20 GLU B N 1
ATOM 3040 C CA . GLU B 1 21 ? 28.474 51.811 73.449 1.00 34.36 20 GLU B CA 1
ATOM 3041 C C . GLU B 1 21 ? 28.022 53.255 73.665 1.00 34.65 20 GLU B C 1
ATOM 3042 O O . GLU B 1 21 ? 26.880 53.589 73.364 1.00 37.37 20 GLU B O 1
ATOM 3048 N N . ILE B 1 22 ? 28.919 54.114 74.160 1.00 35.20 21 ILE B N 1
ATOM 3049 C CA . ILE B 1 22 ? 28.593 55.543 74.357 1.00 34.56 21 ILE B CA 1
ATOM 3050 C C . ILE B 1 22 ? 28.368 56.225 73.010 1.00 36.22 21 ILE B C 1
ATOM 3051 O O . ILE B 1 22 ? 27.412 56.990 72.869 1.00 34.74 21 ILE B O 1
ATOM 3056 N N . GLU B 1 23 ? 29.226 55.922 72.023 1.00 36.76 22 GLU B N 1
ATOM 3057 C CA . GLU B 1 23 ? 29.079 56.497 70.676 1.00 38.27 22 GLU B CA 1
ATOM 3058 C C . GLU B 1 23 ? 27.765 56.067 69.979 1.00 36.14 22 GLU B C 1
ATOM 3059 O O . GLU B 1 23 ? 27.044 56.893 69.433 1.00 31.54 22 GLU B O 1
ATOM 3065 N N . LYS B 1 24 ? 27.423 54.789 70.058 1.00 36.27 23 LYS B N 1
ATOM 3066 C CA . LYS B 1 24 ? 26.113 54.313 69.606 1.00 36.10 23 LYS B CA 1
ATOM 3067 C C . LYS B 1 24 ? 24.909 54.969 70.330 1.00 36.30 23 LYS B C 1
ATOM 3068 O O . LYS B 1 24 ? 23.921 55.381 69.708 1.00 37.24 23 LYS B O 1
ATOM 3074 N N . LEU B 1 25 ? 24.966 55.039 71.649 1.00 36.33 24 LEU B N 1
ATOM 3075 C CA . LEU B 1 25 ? 23.877 55.668 72.401 1.00 34.92 24 LEU B CA 1
ATOM 3076 C C . LEU B 1 25 ? 23.721 57.092 71.891 1.00 34.01 24 LEU B C 1
ATOM 3077 O O . LEU B 1 25 ? 22.615 57.517 71.568 1.00 29.71 24 LEU B O 1
ATOM 3082 N N . LYS B 1 26 ? 24.848 57.796 71.769 1.00 34.57 25 LYS B N 1
ATOM 3083 C CA . LYS B 1 26 ? 24.847 59.202 71.352 1.00 32.42 25 LYS B CA 1
ATOM 3084 C C . LYS B 1 26 ? 24.344 59.364 69.924 1.00 35.31 25 LYS B C 1
ATOM 3085 O O . LYS B 1 26 ? 23.885 60.450 69.547 1.00 34.84 25 LYS B O 1
ATOM 3091 N N . GLY B 1 27 ? 24.453 58.304 69.127 1.00 33.87 26 GLY B N 1
ATOM 3092 C CA . GLY B 1 27 ? 23.939 58.317 67.783 1.00 34.53 26 GLY B CA 1
ATOM 3093 C C . GLY B 1 27 ? 22.450 58.578 67.724 1.00 35.08 26 GLY B C 1
ATOM 3094 O O . GLY B 1 27 ? 21.983 59.219 66.802 1.00 33.97 26 GLY B O 1
ATOM 3095 N N . LEU B 1 28 ? 21.707 58.086 68.710 1.00 35.56 27 LEU B N 1
ATOM 3096 C CA . LEU B 1 28 ? 20.248 58.132 68.696 1.00 36.79 27 LEU B CA 1
ATOM 3097 C C . LEU B 1 28 ? 19.786 57.674 67.334 1.00 37.79 27 LEU B C 1
ATOM 3098 O O . LEU B 1 28 ? 19.266 58.463 66.554 1.00 38.22 27 LEU B O 1
ATOM 3103 N N . ARG B 1 29 ? 20.021 56.396 67.039 1.00 39.37 28 ARG B N 1
ATOM 3104 C CA . ARG B 1 29 ? 19.930 55.896 65.659 1.00 39.82 28 ARG B CA 1
ATOM 3105 C C . ARG B 1 29 ? 18.502 55.476 65.313 1.00 38.15 28 ARG B C 1
ATOM 3106 O O . ARG B 1 29 ? 18.205 55.170 64.163 1.00 40.71 28 ARG B O 1
ATOM 3110 N N . ALA B 1 30 ? 17.628 55.453 66.316 1.00 39.16 29 ALA B N 1
ATOM 3111 C CA . ALA B 1 30 ? 16.194 55.238 66.117 1.00 36.21 29 ALA B CA 1
ATOM 3112 C C . ALA B 1 30 ? 15.465 56.107 67.111 1.00 35.39 29 ALA B C 1
ATOM 3113 O O . ALA B 1 30 ? 16.072 56.582 68.070 1.00 35.79 29 ALA B O 1
ATOM 3115 N N . PRO B 1 31 ? 14.165 56.348 66.881 1.00 34.58 30 PRO B N 1
ATOM 3116 C CA . PRO B 1 31 ? 13.374 57.096 67.858 1.00 33.16 30 PRO B CA 1
ATOM 3117 C C . PRO B 1 31 ? 13.437 56.517 69.268 1.00 34.14 30 PRO B C 1
ATOM 3118 O O . PRO B 1 31 ? 13.392 57.263 70.241 1.00 33.65 30 PRO B O 1
ATOM 3122 N N . ILE B 1 32 ? 13.549 55.197 69.368 1.00 32.55 31 ILE B N 1
ATOM 3123 C CA . ILE B 1 32 ? 13.718 54.529 70.638 1.00 34.30 31 ILE B CA 1
ATOM 3124 C C . ILE B 1 32 ? 15.054 53.775 70.632 1.00 33.84 31 ILE B C 1
ATOM 3125 O O . ILE B 1 32 ? 15.337 52.963 69.723 1.00 31.20 31 ILE B O 1
ATOM 3130 N N . THR B 1 33 ? 15.867 54.083 71.639 1.00 33.99 32 THR B N 1
ATOM 3131 C CA . THR B 1 33 ? 17.133 53.412 71.891 1.00 33.60 32 THR B CA 1
ATOM 3132 C C . THR B 1 33 ? 16.974 52.681 73.214 1.00 32.50 32 THR B C 1
ATOM 3133 O O . THR B 1 33 ? 16.655 53.310 74.213 1.00 32.30 32 THR B O 1
ATOM 3137 N N . LEU B 1 34 ? 17.167 51.362 73.212 1.00 30.22 33 LEU B N 1
ATOM 3138 C CA . LEU B 1 34 ? 17.194 50.567 74.443 1.00 33.46 33 LEU B CA 1
ATOM 3139 C C . LEU B 1 34 ? 18.639 50.452 74.971 1.00 33.34 33 LEU B C 1
ATOM 3140 O O . LEU B 1 34 ? 19.580 50.259 74.204 1.00 32.56 33 LEU B O 1
ATOM 3145 N N . VAL B 1 35 ? 18.807 50.593 76.277 1.00 30.80 34 VAL B N 1
ATOM 3146 C CA . VAL B 1 35 ? 20.082 50.329 76.935 1.00 30.42 34 VAL B CA 1
ATOM 3147 C C . VAL B 1 35 ? 19.883 49.127 77.868 1.00 30.69 34 VAL B C 1
ATOM 3148 O O . VAL B 1 35 ? 19.162 49.190 78.852 1.00 32.91 34 VAL B O 1
ATOM 3152 N N . LEU B 1 36 ? 20.463 47.997 77.480 1.00 32.17 35 LEU B N 1
ATOM 3153 C CA . LEU B 1 36 ? 20.223 46.731 78.143 1.00 32.30 35 LEU B CA 1
ATOM 3154 C C . LEU B 1 36 ? 21.491 46.198 78.835 1.00 34.51 35 LEU B C 1
ATOM 3155 O O . LEU B 1 36 ? 22.603 46.373 78.331 1.00 35.88 35 LEU B O 1
ATOM 3160 N N . GLY B 1 37 ? 21.306 45.495 79.953 1.00 32.84 36 GLY B N 1
ATOM 3161 C CA . GLY B 1 37 ? 22.402 44.867 80.654 1.00 31.52 36 GLY B CA 1
ATOM 3162 C C . GLY B 1 37 ? 22.001 44.638 82.097 1.00 33.66 36 GLY B C 1
ATOM 3163 O O . GLY B 1 37 ? 21.144 45.362 82.659 1.00 32.41 36 GLY B O 1
ATOM 3164 N N . LEU B 1 38 ? 22.665 43.683 82.722 1.00 30.22 37 LEU B N 1
ATOM 3165 C CA . LEU B 1 38 ? 22.425 43.379 84.125 1.00 30.61 37 LEU B CA 1
ATOM 3166 C C . LEU B 1 38 ? 22.659 44.590 84.977 1.00 31.39 37 LEU B C 1
ATOM 3167 O O . LEU B 1 38 ? 23.326 45.545 84.571 1.00 32.44 37 LEU B O 1
ATOM 3172 N N . ARG B 1 39 ? 22.068 44.564 86.163 1.00 33.53 38 ARG B N 1
ATOM 3173 C CA . ARG B 1 39 ? 22.353 45.543 87.174 1.00 33.70 38 ARG B CA 1
ATOM 3174 C C . ARG B 1 39 ? 23.869 45.680 87.326 1.00 32.05 38 ARG B C 1
ATOM 3175 O O . ARG B 1 39 ? 24.611 44.686 87.243 1.00 36.51 38 ARG B O 1
ATOM 3183 N N . ARG B 1 40 ? 24.295 46.921 87.457 1.00 36.04 39 ARG B N 1
ATOM 3184 C CA . ARG B 1 40 ? 25.674 47.337 87.684 1.00 34.79 39 ARG B CA 1
ATOM 3185 C C . ARG B 1 40 ? 26.653 47.182 86.515 1.00 34.63 39 ARG B C 1
ATOM 3186 O O . ARG B 1 40 ? 27.853 47.115 86.753 1.00 33.17 39 ARG B O 1
ATOM 3194 N N . THR B 1 41 ? 26.159 47.201 85.268 1.00 32.08 40 THR B N 1
ATOM 3195 C CA . THR B 1 41 ? 27.019 47.080 84.067 1.00 33.06 40 THR B CA 1
ATOM 3196 C C . THR B 1 41 ? 27.331 48.433 83.421 1.00 32.41 40 THR B C 1
ATOM 3197 O O . THR B 1 41 ? 27.969 48.506 82.359 1.00 37.57 40 THR B O 1
ATOM 3201 N N . GLY B 1 42 ? 26.840 49.488 84.036 1.00 30.85 41 GLY B N 1
ATOM 3202 C CA . GLY B 1 42 ? 27.137 50.869 83.621 1.00 31.67 41 GLY B CA 1
ATOM 3203 C C . GLY B 1 42 ? 26.078 51.527 82.738 1.00 31.49 41 GLY B C 1
ATOM 3204 O O . GLY B 1 42 ? 26.387 52.498 82.053 1.00 32.47 41 GLY B O 1
ATOM 3205 N N . LYS B 1 43 ? 24.826 51.078 82.816 1.00 30.61 42 LYS B N 1
ATOM 3206 C CA . LYS B 1 43 ? 23.737 51.647 81.998 1.00 30.95 42 LYS B CA 1
ATOM 3207 C C . LYS B 1 43 ? 23.438 53.112 82.331 1.00 30.87 42 LYS B C 1
ATOM 3208 O O . LYS B 1 43 ? 23.453 53.994 81.459 1.00 31.82 42 LYS B O 1
ATOM 3214 N N . SER B 1 44 ? 23.221 53.391 83.602 1.00 31.78 43 SER B N 1
ATOM 3215 C CA . SER B 1 44 ? 22.911 54.769 84.019 1.00 30.70 43 SER B CA 1
ATOM 3216 C C . SER B 1 44 ? 24.075 55.695 83.720 1.00 31.35 43 SER B C 1
ATOM 3217 O O . SER B 1 44 ? 23.874 56.835 83.271 1.00 33.73 43 SER B O 1
ATOM 3220 N N . SER B 1 45 ? 25.281 55.208 83.999 1.00 31.30 44 SER B N 1
ATOM 3221 C CA . SER B 1 45 ? 26.520 55.915 83.732 1.00 31.17 44 SER B CA 1
ATOM 3222 C C . SER B 1 45 ? 26.620 56.321 82.269 1.00 30.81 44 SER B C 1
ATOM 3223 O O . SER B 1 45 ? 26.832 57.496 81.985 1.00 32.94 44 SER B O 1
ATOM 3226 N N . ILE B 1 46 ? 26.469 55.397 81.323 1.00 30.80 45 ILE B N 1
ATOM 3227 C CA . ILE B 1 46 ? 26.626 55.790 79.902 1.00 34.54 45 ILE B CA 1
ATOM 3228 C C . ILE B 1 46 ? 25.511 56.731 79.388 1.00 33.47 45 ILE B C 1
ATOM 3229 O O . ILE B 1 46 ? 25.735 57.549 78.469 1.00 34.25 45 ILE B O 1
ATOM 3234 N N . ILE B 1 47 ? 24.306 56.554 79.927 1.00 32.96 46 ILE B N 1
ATOM 3235 C CA . ILE B 1 47 ? 23.207 57.459 79.661 1.00 34.07 46 ILE B CA 1
ATOM 3236 C C . ILE B 1 47 ? 23.552 58.843 80.161 1.00 31.42 46 ILE B C 1
ATOM 3237 O O . ILE B 1 47 ? 23.411 59.818 79.420 1.00 36.60 46 ILE B O 1
ATOM 3242 N N . LYS B 1 48 ? 24.020 58.945 81.407 1.00 31.54 47 LYS B N 1
ATOM 3243 C CA . LYS B 1 48 ? 24.427 60.238 81.978 1.00 34.01 47 LYS B CA 1
ATOM 3244 C C . LYS B 1 48 ? 25.563 60.963 81.209 1.00 33.59 47 LYS B C 1
ATOM 3245 O O . LYS B 1 48 ? 25.507 62.177 80.950 1.00 35.20 47 LYS B O 1
ATOM 3251 N N . ILE B 1 49 ? 26.571 60.199 80.827 1.00 35.56 48 ILE B N 1
ATOM 3252 C CA . ILE B 1 49 ? 27.708 60.670 80.031 1.00 34.61 48 ILE B CA 1
ATOM 3253 C C . ILE B 1 49 ? 27.241 61.123 78.635 1.00 36.06 48 ILE B C 1
ATOM 3254 O O . ILE B 1 49 ? 27.629 62.196 78.167 1.00 34.21 48 ILE B O 1
ATOM 3259 N N . GLY B 1 50 ? 26.406 60.310 77.994 1.00 36.04 49 GLY B N 1
ATOM 3260 C CA . GLY B 1 50 ? 25.885 60.631 76.679 1.00 37.78 49 GLY B CA 1
ATOM 3261 C C . GLY B 1 50 ? 25.070 61.907 76.643 1.00 38.10 49 GLY B C 1
ATOM 3262 O O . GLY B 1 50 ? 25.268 62.748 75.751 1.00 35.23 49 GLY B O 1
ATOM 3263 N N . ILE B 1 51 ? 24.150 62.075 77.601 1.00 39.03 50 ILE B N 1
ATOM 3264 C CA . ILE B 1 51 ? 23.292 63.246 77.571 1.00 38.85 50 ILE B CA 1
ATOM 3265 C C . ILE B 1 51 ? 24.053 64.529 77.934 1.00 38.06 50 ILE B C 1
ATOM 3266 O O . ILE B 1 51 ? 23.776 65.600 77.351 1.00 38.95 50 ILE B O 1
ATOM 3271 N N . ASN B 1 52 ? 25.017 64.413 78.854 1.00 36.72 51 ASN B N 1
ATOM 3272 C CA . ASN B 1 52 ? 25.947 65.507 79.192 1.00 38.89 51 ASN B CA 1
ATOM 3273 C C . ASN B 1 52 ? 26.816 65.958 78.016 1.00 38.43 51 ASN B C 1
ATOM 3274 O O . ASN B 1 52 ? 26.994 67.174 77.783 1.00 36.26 51 ASN B O 1
ATOM 3279 N N . GLU B 1 53 ? 27.348 64.985 77.280 1.00 37.08 52 GLU B N 1
ATOM 3280 C CA . GLU B 1 53 ? 28.121 65.256 76.052 1.00 38.04 52 GLU B CA 1
ATOM 3281 C C . GLU B 1 53 ? 27.313 65.808 74.863 1.00 37.87 52 GLU B C 1
ATOM 3282 O O . GLU B 1 53 ? 27.790 66.670 74.114 1.00 38.35 52 GLU B O 1
ATOM 3288 N N . LEU B 1 54 ? 26.120 65.285 74.649 1.00 38.57 53 LEU B N 1
ATOM 3289 C CA . LEU B 1 54 ? 25.249 65.822 73.593 1.00 39.08 53 LEU B CA 1
ATOM 3290 C C . LEU B 1 54 ? 24.795 67.234 73.908 1.00 39.20 53 LEU B C 1
ATOM 3291 O O . LEU B 1 54 ? 24.639 68.054 73.001 1.00 36.68 53 LEU B O 1
ATOM 3296 N N . ASN B 1 55 ? 24.576 67.508 75.192 1.00 39.14 54 ASN B N 1
ATOM 3297 C CA . ASN B 1 55 ? 24.074 68.805 75.633 1.00 40.66 54 ASN B CA 1
ATOM 3298 C C . ASN B 1 55 ? 22.739 69.157 74.961 1.00 40.25 54 ASN B C 1
ATOM 3299 O O . ASN B 1 55 ? 22.529 70.285 74.528 1.00 38.56 54 ASN B O 1
ATOM 3304 N N . LEU B 1 56 ? 21.838 68.187 74.860 1.00 38.04 55 LEU B N 1
ATOM 3305 C CA . LEU B 1 56 ? 20.499 68.473 74.362 1.00 37.31 55 LEU B CA 1
ATOM 3306 C C . LEU B 1 56 ? 19.554 68.603 75.537 1.00 38.08 55 LEU B C 1
ATOM 3307 O O . LEU B 1 56 ? 19.873 68.151 76.653 1.00 38.65 55 LEU B O 1
ATOM 3312 N N . PRO B 1 57 ? 18.393 69.233 75.303 1.00 36.75 56 PRO B N 1
ATOM 3313 C CA . PRO B 1 57 ? 17.389 69.319 76.344 1.00 38.94 56 PRO B CA 1
ATOM 3314 C C . PRO B 1 57 ? 16.878 67.914 76.641 1.00 39.88 56 PRO B C 1
ATOM 3315 O O . PRO B 1 57 ? 16.735 67.095 75.726 1.00 38.47 56 PRO B O 1
ATOM 3319 N N . TYR B 1 58 ? 16.626 67.612 77.907 1.00 40.66 57 TYR B N 1
ATOM 3320 C CA . TYR B 1 58 ? 16.188 66.261 78.245 1.00 37.99 57 TYR B CA 1
ATOM 3321 C C . TYR B 1 58 ? 15.273 66.195 79.468 1.00 36.31 57 TYR B C 1
ATOM 3322 O O . TYR B 1 58 ? 15.157 67.140 80.225 1.00 36.43 57 TYR B O 1
ATOM 3331 N N . ILE B 1 59 ? 14.616 65.050 79.596 1.00 36.75 58 ILE B N 1
ATOM 3332 C CA . ILE B 1 59 ? 13.801 64.665 80.751 1.00 37.67 58 ILE B CA 1
ATOM 3333 C C . ILE B 1 59 ? 14.389 63.334 81.176 1.00 35.61 58 ILE B C 1
ATOM 3334 O O . ILE B 1 59 ? 14.598 62.470 80.328 1.00 33.87 58 ILE B O 1
ATOM 3339 N N . TYR B 1 60 ? 14.644 63.152 82.468 1.00 37.52 59 TYR B N 1
ATOM 3340 C CA . TYR B 1 60 ? 15.225 61.915 82.992 1.00 35.35 59 TYR B CA 1
ATOM 3341 C C . TYR B 1 60 ? 14.354 61.394 84.134 1.00 38.10 59 TYR B C 1
ATOM 3342 O O . TYR B 1 60 ? 14.307 61.988 85.201 1.00 38.48 59 TYR B O 1
ATOM 3351 N N . LEU B 1 61 ? 13.643 60.299 83.872 1.00 36.21 60 LEU B N 1
ATOM 3352 C CA . LEU B 1 61 ? 12.825 59.640 84.848 1.00 36.70 60 LEU B CA 1
ATOM 3353 C C . LEU B 1 61 ? 13.665 58.488 85.358 1.00 35.05 60 LEU B C 1
ATOM 3354 O O . LEU B 1 61 ? 13.972 57.548 84.623 1.00 34.07 60 LEU B O 1
ATOM 3359 N N . ASP B 1 62 ? 14.067 58.630 86.611 1.00 35.76 61 ASP B N 1
ATOM 3360 C CA . ASP B 1 62 ? 14.882 57.695 87.325 1.00 39.39 61 ASP B CA 1
ATOM 3361 C C . ASP B 1 62 ? 13.978 56.734 88.101 1.00 39.51 61 ASP B C 1
ATOM 3362 O O . ASP B 1 62 ? 13.701 56.902 89.285 1.00 43.10 61 ASP B O 1
ATOM 3367 N N . LEU B 1 63 ? 13.536 55.691 87.408 1.00 37.45 62 LEU B N 1
ATOM 3368 C CA . LEU B 1 63 ? 12.465 54.832 87.915 1.00 37.27 62 LEU B CA 1
ATOM 3369 C C . LEU B 1 63 ? 12.951 53.805 88.940 1.00 39.71 62 LEU B C 1
ATOM 3370 O O . LEU B 1 63 ? 12.154 53.101 89.524 1.00 38.39 62 LEU B O 1
ATOM 3375 N N . ARG B 1 64 ? 14.259 53.750 89.190 1.00 39.53 63 ARG B N 1
ATOM 3376 C CA . ARG B 1 64 ? 14.795 52.805 90.148 1.00 40.33 63 ARG B CA 1
ATOM 3377 C C . ARG B 1 64 ? 14.255 53.115 91.543 1.00 39.33 63 ARG B C 1
ATOM 3378 O O . ARG B 1 64 ? 14.148 52.233 92.394 1.00 39.65 63 ARG B O 1
ATOM 3386 N N . LYS B 1 65 ? 13.815 54.340 91.748 1.00 38.34 64 LYS B N 1
ATOM 3387 C CA . LYS B 1 65 ? 13.214 54.690 93.027 1.00 43.47 64 LYS B CA 1
ATOM 3388 C C . LYS B 1 65 ? 11.911 53.958 93.340 1.00 42.58 64 LYS B C 1
ATOM 3389 O O . LYS B 1 65 ? 11.436 54.078 94.447 1.00 43.64 64 LYS B O 1
ATOM 3395 N N . PHE B 1 66 ? 11.314 53.263 92.365 1.00 40.67 65 PHE B N 1
ATOM 3396 C CA . PHE B 1 66 ? 10.086 52.498 92.619 1.00 39.19 65 PHE B CA 1
ATOM 3397 C C . PHE B 1 66 ? 10.380 51.016 92.719 1.00 38.30 65 PHE B C 1
ATOM 3398 O O . PHE B 1 66 ? 9.460 50.219 92.736 1.00 39.21 65 PHE B O 1
ATOM 3406 N N . GLU B 1 67 ? 11.644 50.633 92.798 1.00 35.45 66 GLU B N 1
ATOM 3407 C CA . GLU B 1 67 ? 12.005 49.220 92.674 1.00 38.99 66 GLU B CA 1
ATOM 3408 C C . GLU B 1 67 ? 11.522 48.411 93.864 1.00 36.05 66 GLU B C 1
ATOM 3409 O O . GLU B 1 67 ? 11.288 47.217 93.720 1.00 34.96 66 GLU B O 1
ATOM 3415 N N . GLU B 1 68 ? 11.355 49.072 95.024 1.00 35.55 67 GLU B N 1
ATOM 3416 C CA . GLU B 1 68 ? 10.840 48.425 96.246 1.00 39.64 67 GLU B CA 1
ATOM 3417 C C . GLU B 1 68 ? 9.318 48.318 96.320 1.00 39.82 67 GLU B C 1
ATOM 3418 O O . GLU B 1 68 ? 8.805 47.593 97.168 1.00 40.64 67 GLU B O 1
ATOM 3424 N N . ARG B 1 69 ? 8.604 49.041 95.454 1.00 39.66 68 ARG B N 1
ATOM 3425 C CA . ARG B 1 69 ? 7.143 48.992 95.403 1.00 42.86 68 ARG B CA 1
ATOM 3426 C C . ARG B 1 69 ? 6.684 47.976 94.383 1.00 41.62 68 ARG B C 1
ATOM 3427 O O . ARG B 1 69 ? 7.436 47.595 93.474 1.00 40.25 68 ARG B O 1
ATOM 3435 N N . ASN B 1 70 ? 5.431 47.556 94.528 1.00 42.03 69 ASN B N 1
ATOM 3436 C CA . ASN B 1 70 ? 4.814 46.621 93.598 1.00 41.76 69 ASN B CA 1
ATOM 3437 C C . ASN B 1 70 ? 3.796 47.324 92.703 1.00 37.90 69 ASN B C 1
ATOM 3438 O O . ASN B 1 70 ? 3.253 46.735 91.777 1.00 34.16 69 ASN B O 1
ATOM 3443 N N . TYR B 1 71 ? 3.601 48.613 92.945 1.00 35.02 70 TYR B N 1
ATOM 3444 C CA . TYR B 1 71 ? 2.599 49.393 92.276 1.00 33.64 70 TYR B CA 1
ATOM 3445 C C . TYR B 1 71 ? 3.101 50.815 92.277 1.00 34.70 70 TYR B C 1
ATOM 3446 O O . TYR B 1 71 ? 3.683 51.274 93.260 1.00 37.70 70 TYR B O 1
ATOM 3455 N N . ILE B 1 72 ? 2.847 51.508 91.180 1.00 37.58 71 ILE B N 1
ATOM 3456 C CA . ILE B 1 72 ? 3.182 52.923 91.050 1.00 37.02 71 ILE B CA 1
ATOM 3457 C C . ILE B 1 72 ? 1.903 53.635 90.720 1.00 34.32 71 ILE B C 1
ATOM 3458 O O . ILE B 1 72 ? 1.266 53.303 89.738 1.00 31.94 71 ILE B O 1
ATOM 3463 N N . SER B 1 73 ? 1.544 54.644 91.516 1.00 33.44 72 SER B N 1
ATOM 3464 C CA . SER B 1 73 ? 0.336 55.349 91.286 1.00 33.15 72 SER B CA 1
ATOM 3465 C C . SER B 1 73 ? 0.595 56.378 90.210 1.00 32.58 72 SER B C 1
ATOM 3466 O O . SER B 1 73 ? 1.736 56.820 89.997 1.00 30.23 72 SER B O 1
ATOM 3469 N N . TYR B 1 74 ? -0.474 56.719 89.512 1.00 35.31 73 TYR B N 1
ATOM 3470 C CA . TYR B 1 74 ? -0.459 57.729 88.470 1.00 38.27 73 TYR B CA 1
ATOM 3471 C C . TYR B 1 74 ? -0.051 59.061 89.081 1.00 37.20 73 TYR B C 1
ATOM 3472 O O . TYR B 1 74 ? 0.647 59.847 88.450 1.00 34.09 73 TYR B O 1
ATOM 3481 N N . LYS B 1 75 ? -0.483 59.298 90.317 1.00 36.14 74 LYS B N 1
ATOM 3482 C CA . LYS B 1 75 ? -0.069 60.496 91.067 1.00 40.13 74 LYS B CA 1
ATOM 3483 C C . LYS B 1 75 ? 1.446 60.559 91.256 1.00 39.16 74 LYS B C 1
ATOM 3484 O O . LYS B 1 75 ? 2.050 61.622 91.104 1.00 35.11 74 LYS B O 1
ATOM 3490 N N . ASP B 1 76 ? 2.059 59.429 91.618 1.00 35.77 75 ASP B N 1
ATOM 3491 C CA . ASP B 1 76 ? 3.498 59.418 91.880 1.00 38.69 75 ASP B CA 1
ATOM 3492 C C . ASP B 1 76 ? 4.294 59.510 90.586 1.00 37.85 75 ASP B C 1
ATOM 3493 O O . ASP B 1 76 ? 5.336 60.168 90.543 1.00 39.31 75 ASP B O 1
ATOM 3498 N N . PHE B 1 77 ? 3.773 58.910 89.524 1.00 36.53 76 PHE B N 1
ATOM 3499 C CA . PHE B 1 77 ? 4.343 59.084 88.200 1.00 37.44 76 PHE B CA 1
ATOM 3500 C C . PHE B 1 77 ? 4.307 60.581 87.826 1.00 37.93 76 PHE B C 1
ATOM 3501 O O . PHE B 1 77 ? 5.303 61.141 87.412 1.00 39.10 76 PHE B O 1
ATOM 3509 N N . LEU B 1 78 ? 3.168 61.219 88.004 1.00 37.45 77 LEU B N 1
ATOM 3510 C CA . LEU B 1 78 ? 3.030 62.637 87.651 1.00 40.16 77 LEU B CA 1
ATOM 3511 C C . LEU B 1 78 ? 3.966 63.563 88.407 1.00 40.10 77 LEU B C 1
ATOM 3512 O O . LEU B 1 78 ? 4.517 64.502 87.808 1.00 40.15 77 LEU B O 1
ATOM 3517 N N . LEU B 1 79 ? 4.164 63.312 89.699 1.00 40.72 78 LEU B N 1
ATOM 3518 C CA . LEU B 1 79 ? 5.110 64.114 90.495 1.00 41.41 78 LEU B CA 1
ATOM 3519 C C . LEU B 1 79 ? 6.545 64.010 89.962 1.00 40.23 78 LEU B C 1
ATOM 3520 O O . LEU B 1 79 ? 7.267 64.998 89.923 1.00 40.74 78 LEU B O 1
ATOM 3525 N N . GLU B 1 80 ? 6.957 62.806 89.558 1.00 40.88 79 GLU B N 1
ATOM 3526 C CA . GLU B 1 80 ? 8.250 62.595 88.933 1.00 41.59 79 GLU B CA 1
ATOM 3527 C C . GLU B 1 80 ? 8.353 63.374 87.634 1.00 39.26 79 GLU B C 1
ATOM 3528 O O . GLU B 1 80 ? 9.367 64.030 87.377 1.00 38.98 79 GLU B O 1
ATOM 3534 N N . LEU B 1 81 ? 7.304 63.288 86.817 1.00 37.52 80 LEU B N 1
ATOM 3535 C CA . LEU B 1 81 ? 7.303 63.922 85.507 1.00 37.52 80 LEU B CA 1
ATOM 3536 C C . LEU B 1 81 ? 7.376 65.442 85.650 1.00 39.17 80 LEU B C 1
ATOM 3537 O O . LEU B 1 81 ? 8.110 66.121 84.927 1.00 37.81 80 LEU B O 1
ATOM 3542 N N . GLN B 1 82 ? 6.586 65.945 86.586 1.00 35.90 81 GLN B N 1
ATOM 3543 C CA . GLN B 1 82 ? 6.495 67.357 86.887 1.00 36.28 81 GLN B CA 1
ATOM 3544 C C . GLN B 1 82 ? 7.857 67.949 87.251 1.00 34.41 81 GLN B C 1
ATOM 3545 O O . GLN B 1 82 ? 8.236 69.007 86.764 1.00 40.66 81 GLN B O 1
ATOM 3551 N N . LYS B 1 83 ? 8.571 67.266 88.120 1.00 35.54 82 LYS B N 1
ATOM 3552 C CA . LYS B 1 83 ? 9.907 67.644 88.542 1.00 38.47 82 LYS B CA 1
ATOM 3553 C C . LYS B 1 83 ? 10.876 67.833 87.369 1.00 39.57 82 LYS B C 1
ATOM 3554 O O . LYS B 1 83 ? 11.645 68.807 87.333 1.00 41.46 82 LYS B O 1
ATOM 3558 N N . GLU B 1 84 ? 10.805 66.920 86.407 1.00 37.92 83 GLU B N 1
ATOM 3559 C CA . GLU B 1 84 ? 11.628 66.976 85.220 1.00 39.95 83 GLU B CA 1
ATOM 3560 C C . GLU B 1 84 ? 11.198 68.028 84.223 1.00 41.58 83 GLU B C 1
ATOM 3561 O O . GLU B 1 84 ? 12.045 68.660 83.605 1.00 41.14 83 GLU B O 1
ATOM 3567 N N . ILE B 1 85 ? 9.895 68.210 84.053 1.00 40.95 84 ILE B N 1
ATOM 3568 C CA . ILE B 1 85 ? 9.415 69.234 83.150 1.00 44.44 84 ILE B CA 1
ATOM 3569 C C . ILE B 1 85 ? 9.819 70.603 83.676 1.00 44.00 84 ILE B C 1
ATOM 3570 O O . ILE B 1 85 ? 10.194 71.467 82.890 1.00 44.92 84 ILE B O 1
ATOM 3575 N N . ASN B 1 86 ? 9.776 70.773 85.000 1.00 43.96 85 ASN B N 1
ATOM 3576 C CA . ASN B 1 86 ? 10.189 72.017 85.654 1.00 42.82 85 ASN B CA 1
ATOM 3577 C C . ASN B 1 86 ? 11.695 72.313 85.488 1.00 43.67 85 ASN B C 1
ATOM 3578 O O . ASN B 1 86 ? 12.114 73.475 85.541 1.00 40.50 85 ASN B O 1
ATOM 3583 N N . LYS B 1 87 ? 12.512 71.287 85.256 1.00 44.40 86 LYS B N 1
ATOM 3584 C CA . LYS B 1 87 ? 13.917 71.539 84.894 1.00 45.45 86 LYS B CA 1
ATOM 3585 C C . LYS B 1 87 ? 13.998 71.899 83.407 1.00 45.01 86 LYS B C 1
ATOM 3586 O O . LYS B 1 87 ? 14.698 72.846 83.030 1.00 47.66 86 LYS B O 1
ATOM 3592 N N . LEU B 1 88 ? 13.239 71.184 82.575 1.00 45.08 87 LEU B N 1
ATOM 3593 C CA . LEU B 1 88 ? 13.240 71.399 81.119 1.00 43.77 87 LEU B CA 1
ATOM 3594 C C . LEU B 1 88 ? 12.798 72.814 80.696 1.00 45.48 87 LEU B C 1
ATOM 3595 O O . LEU B 1 88 ? 13.297 73.336 79.696 1.00 42.44 87 LEU B O 1
ATOM 3600 N N . VAL B 1 89 ? 11.875 73.421 81.446 1.00 48.98 88 VAL B N 1
ATOM 3601 C CA . VAL B 1 89 ? 11.402 74.794 81.151 1.00 53.08 88 VAL B CA 1
ATOM 3602 C C . VAL B 1 89 ? 12.483 75.876 81.337 1.00 54.32 88 VAL B C 1
ATOM 3603 O O . VAL B 1 89 ? 12.451 76.919 80.663 1.00 57.44 88 VAL B O 1
ATOM 3607 N N . LYS B 1 90 ? 13.415 75.633 82.257 1.00 53.77 89 LYS B N 1
ATOM 3608 C CA . LYS B 1 90 ? 14.577 76.503 82.433 1.00 53.22 89 LYS B CA 1
ATOM 3609 C C . LYS B 1 90 ? 15.495 76.440 81.186 1.00 53.18 89 LYS B C 1
ATOM 3610 O O . LYS B 1 90 ? 16.160 77.418 80.840 1.00 53.20 89 LYS B O 1
ATOM 3614 N N . ARG B 1 91 ? 15.488 75.292 80.514 1.00 51.51 90 ARG B N 1
ATOM 3615 C CA . ARG B 1 91 ? 16.206 75.063 79.261 1.00 50.75 90 ARG B CA 1
ATOM 3616 C C . ARG B 1 91 ? 15.429 75.492 78.002 1.00 50.49 90 ARG B C 1
ATOM 3617 O O . ARG B 1 91 ? 16.036 75.927 77.026 1.00 50.16 90 ARG B O 1
ATOM 3625 N N . LEU B 1 92 ? 14.110 75.328 77.996 1.00 50.01 91 LEU B N 1
ATOM 3626 C CA . LEU B 1 92 ? 13.300 75.680 76.827 1.00 51.00 91 LEU B CA 1
ATOM 3627 C C . LEU B 1 92 ? 12.299 76.781 77.203 1.00 53.31 91 LEU B C 1
ATOM 3628 O O . LEU B 1 92 ? 11.139 76.499 77.512 1.00 51.77 91 LEU B O 1
ATOM 3633 N N . PRO B 1 93 ? 12.747 78.050 77.174 1.00 56.05 92 PRO B N 1
ATOM 3634 C CA . PRO B 1 93 ? 11.921 79.138 77.698 1.00 56.78 92 PRO B CA 1
ATOM 3635 C C . PRO B 1 93 ? 10.501 79.171 77.125 1.00 58.22 92 PRO B C 1
ATOM 3636 O O . PRO B 1 93 ? 9.540 79.387 77.878 1.00 60.55 92 PRO B O 1
ATOM 3640 N N . SER B 1 94 ? 10.370 78.929 75.818 1.00 57.12 93 SER B N 1
ATOM 3641 C CA . SER B 1 94 ? 9.061 78.975 75.158 1.00 56.42 93 SER B CA 1
ATOM 3642 C C . SER B 1 94 ? 8.154 77.800 75.538 1.00 54.91 93 SER B C 1
ATOM 3643 O O . SER B 1 94 ? 6.950 77.844 75.268 1.00 53.39 93 SER B O 1
ATOM 3646 N N . LEU B 1 95 ? 8.714 76.764 76.163 1.00 53.59 94 LEU B N 1
ATOM 3647 C CA . LEU B 1 95 ? 7.912 75.615 76.585 1.00 53.28 94 LEU B CA 1
ATOM 3648 C C . LEU B 1 95 ? 6.767 76.020 77.514 1.00 52.55 94 LEU B C 1
ATOM 3649 O O . LEU B 1 95 ? 5.620 75.662 77.274 1.00 52.36 94 LEU B O 1
ATOM 3654 N N . LEU B 1 96 ? 7.087 76.770 78.564 1.00 52.72 95 LEU B N 1
ATOM 3655 C CA . LEU B 1 96 ? 6.094 77.215 79.539 1.00 53.54 95 LEU B CA 1
ATOM 3656 C C . LEU B 1 96 ? 4.842 77.737 78.835 1.00 55.91 95 LEU B C 1
ATOM 3657 O O . LEU B 1 96 ? 3.731 77.281 79.125 1.00 55.57 95 LEU B O 1
ATOM 3662 N N . LYS B 1 97 ? 5.031 78.664 77.886 1.00 56.60 96 LYS B N 1
ATOM 3663 C CA . LYS B 1 97 ? 3.925 79.215 77.087 1.00 57.88 96 LYS B CA 1
ATOM 3664 C C . LYS B 1 97 ? 3.102 78.128 76.383 1.00 58.46 96 LYS B C 1
ATOM 3665 O O . LYS B 1 97 ? 1.871 78.212 76.334 1.00 58.06 96 LYS B O 1
ATOM 3667 N N . ALA B 1 98 ? 3.788 77.127 75.832 1.00 59.48 97 ALA B N 1
ATOM 3668 C CA . ALA B 1 98 ? 3.134 76.006 75.144 1.00 61.07 97 ALA B CA 1
ATOM 3669 C C . ALA B 1 98 ? 2.263 75.187 76.088 1.00 62.22 97 ALA B C 1
ATOM 3670 O O . ALA B 1 98 ? 1.156 74.773 75.728 1.00 62.30 97 ALA B O 1
ATOM 3672 N N . LEU B 1 99 ? 2.772 74.962 77.296 1.00 63.53 98 LEU B N 1
ATOM 3673 C CA . LEU B 1 99 ? 2.075 74.151 78.291 1.00 64.46 98 LEU B CA 1
ATOM 3674 C C . LEU B 1 99 ? 0.868 74.890 78.874 1.00 66.25 98 LEU B C 1
ATOM 3675 O O . LEU B 1 99 ? -0.033 74.262 79.417 1.00 66.56 98 LEU B O 1
ATOM 3680 N N . LYS B 1 100 ? 0.857 76.218 78.763 1.00 69.51 99 LYS B N 1
ATOM 3681 C CA . LYS B 1 100 ? -0.261 77.034 79.265 1.00 72.03 99 LYS B CA 1
ATOM 3682 C C . LYS B 1 100 ? -1.614 76.515 78.781 1.00 73.93 99 LYS B C 1
ATOM 3683 O O . LYS B 1 100 ? -2.576 76.456 79.555 1.00 74.82 99 LYS B O 1
ATOM 3685 N N . ASN B 1 101 ? -1.675 76.131 77.506 1.00 75.12 100 ASN B N 1
ATOM 3686 C CA . ASN B 1 101 ? -2.908 75.645 76.897 1.00 75.95 100 ASN B CA 1
ATOM 3687 C C . ASN B 1 101 ? -2.851 74.144 76.574 1.00 75.85 100 ASN B C 1
ATOM 3688 O O . ASN B 1 101 ? -3.011 73.749 75.417 1.00 75.99 100 ASN B O 1
ATOM 3690 N N . ILE B 1 102 ? -2.596 73.322 77.596 1.00 75.71 101 ILE B N 1
ATOM 3691 C CA . ILE B 1 102 ? -2.897 71.876 77.533 1.00 75.61 101 ILE B CA 1
ATOM 3692 C C . ILE B 1 102 ? -3.661 71.385 78.769 1.00 74.79 101 ILE B C 1
ATOM 3693 O O . ILE B 1 102 ? -3.552 71.951 79.860 1.00 73.84 101 ILE B O 1
ATOM 3698 N N . GLN B 1 103 ? -4.440 70.325 78.563 1.00 74.33 102 GLN B N 1
ATOM 3699 C CA . GLN B 1 103 ? -5.404 69.843 79.552 1.00 73.74 102 GLN B CA 1
ATOM 3700 C C . GLN B 1 103 ? -4.705 69.076 80.659 1.00 72.18 102 GLN B C 1
ATOM 3701 O O . GLN B 1 103 ? -4.047 68.068 80.396 1.00 72.92 102 GLN B O 1
ATOM 3703 N N . GLY B 1 104 ? -4.856 69.559 81.891 1.00 70.59 103 GLY B N 1
ATOM 3704 C CA . GLY B 1 104 ? -4.258 68.922 83.068 1.00 69.92 103 GLY B CA 1
ATOM 3705 C C . GLY B 1 104 ? -3.037 69.645 83.616 1.00 68.76 103 GLY B C 1
ATOM 3706 O O . GLY B 1 104 ? -2.450 69.197 84.597 1.00 68.45 103 GLY B O 1
ATOM 3707 N N . ILE B 1 105 ? -2.672 70.769 82.993 1.00 67.36 104 ILE B N 1
ATOM 3708 C CA . ILE B 1 105 ? -1.477 71.530 83.362 1.00 65.68 104 ILE B CA 1
ATOM 3709 C C . ILE B 1 105 ? -1.853 72.933 83.856 1.00 65.14 104 ILE B C 1
ATOM 3710 O O . ILE B 1 105 ? -2.599 73.660 83.198 1.00 62.51 104 ILE B O 1
ATOM 3715 N N . VAL B 1 106 ? -1.327 73.281 85.028 1.00 65.26 105 VAL B N 1
ATOM 3716 C CA . VAL B 1 106 ? -1.501 74.592 85.633 1.00 65.98 105 VAL B CA 1
ATOM 3717 C C . VAL B 1 106 ? -0.131 75.253 85.702 1.00 66.38 105 VAL B C 1
ATOM 3718 O O . VAL B 1 106 ? 0.809 74.665 86.231 1.00 64.85 105 VAL B O 1
ATOM 3722 N N . ILE B 1 107 ? -0.016 76.463 85.165 1.00 68.04 106 ILE B N 1
ATOM 3723 C CA . ILE B 1 107 ? 1.234 77.221 85.243 1.00 69.71 106 ILE B CA 1
ATOM 3724 C C . ILE B 1 107 ? 1.234 77.996 86.553 1.00 71.87 106 ILE B C 1
ATOM 3725 O O . ILE B 1 107 ? 0.188 78.453 87.008 1.00 71.81 106 ILE B O 1
ATOM 3738 N N . GLY B 1 109 ? 3.904 80.726 88.100 1.00 73.19 108 GLY B N 1
ATOM 3739 C CA . GLY B 1 109 ? 5.147 81.461 87.933 1.00 71.21 108 GLY B CA 1
ATOM 3740 C C . GLY B 1 109 ? 5.979 80.765 86.871 1.00 69.11 108 GLY B C 1
ATOM 3741 O O . GLY B 1 109 ? 5.541 80.632 85.726 1.00 68.43 108 GLY B O 1
ATOM 3742 N N . ASN B 1 110 ? 7.166 80.300 87.255 1.00 67.39 109 ASN B N 1
ATOM 3743 C CA . ASN B 1 110 ? 8.041 79.576 86.331 1.00 66.35 109 ASN B CA 1
ATOM 3744 C C . ASN B 1 110 ? 7.895 78.044 86.356 1.00 63.65 109 ASN B C 1
ATOM 3745 O O . ASN B 1 110 ? 8.596 77.351 85.620 1.00 62.48 109 ASN B O 1
ATOM 3750 N N . GLU B 1 111 ? 6.978 77.532 87.181 1.00 61.73 110 GLU B N 1
ATOM 3751 C CA . GLU B 1 111 ? 6.739 76.090 87.307 1.00 60.91 110 GLU B CA 1
ATOM 3752 C C . GLU B 1 111 ? 5.345 75.685 86.828 1.00 56.97 110 GLU B C 1
ATOM 3753 O O . GLU B 1 111 ? 4.442 76.503 86.790 1.00 55.24 110 GLU B O 1
ATOM 3759 N N . ILE B 1 112 ? 5.193 74.413 86.464 1.00 54.48 111 ILE B N 1
ATOM 3760 C CA . ILE B 1 112 ? 3.887 73.837 86.139 1.00 52.26 111 ILE B CA 1
ATOM 3761 C C . ILE B 1 112 ? 3.518 72.801 87.189 1.00 50.45 111 ILE B C 1
ATOM 3762 O O . ILE B 1 112 ? 4.387 72.310 87.915 1.00 50.90 111 ILE B O 1
ATOM 3767 N N . LYS B 1 113 ? 2.228 72.492 87.277 1.00 50.06 112 LYS B N 1
ATOM 3768 C CA . LYS B 1 113 ? 1.726 71.427 88.153 1.00 52.20 112 LYS B CA 1
ATOM 3769 C C . LYS B 1 113 ? 0.620 70.666 87.433 1.00 53.47 112 LYS B C 1
ATOM 3770 O O . LYS B 1 113 ? -0.113 71.247 86.640 1.00 52.05 112 LYS B O 1
ATOM 3772 N N . PHE B 1 114 ? 0.537 69.364 87.698 1.00 56.76 113 PHE B N 1
ATOM 3773 C CA . PHE B 1 114 ? -0.435 68.464 87.055 1.00 59.00 113 PHE B CA 1
ATOM 3774 C C . PHE B 1 114 ? -1.665 68.246 87.932 1.00 62.81 113 PHE B C 1
ATOM 3775 O O . PHE B 1 114 ? -1.744 68.814 89.018 1.00 63.45 113 PHE B O 1
ATOM 3783 N N . ASN B 1 115 ? -2.619 67.428 87.463 1.00 67.00 114 ASN B N 1
ATOM 3784 C CA . ASN B 1 115 ? -3.862 67.143 88.210 1.00 68.42 114 ASN B CA 1
ATOM 3785 C C . ASN B 1 115 ? -4.461 65.768 87.900 1.00 69.07 114 ASN B C 1
ATOM 3786 O O . ASN B 1 115 ? -5.666 65.549 88.086 1.00 70.53 114 ASN B O 1
ATOM 3788 N N . ARG B 1 121 ? -7.796 63.220 81.659 1.00 71.32 120 ARG B N 1
ATOM 3789 C CA . ARG B 1 121 ? -6.387 63.266 82.068 1.00 71.42 120 ARG B CA 1
ATOM 3790 C C . ARG B 1 121 ? -5.446 63.808 80.975 1.00 69.83 120 ARG B C 1
ATOM 3791 O O . ARG B 1 121 ? -5.826 63.962 79.806 1.00 68.85 120 ARG B O 1
ATOM 3799 N N . LEU B 1 122 ? -4.217 64.100 81.395 1.00 68.28 121 LEU B N 1
ATOM 3800 C CA . LEU B 1 122 ? -3.177 64.673 80.534 1.00 65.41 121 LEU B CA 1
ATOM 3801 C C . LEU B 1 122 ? -2.710 63.697 79.449 1.00 60.68 121 LEU B C 1
ATOM 3802 O O . LEU B 1 122 ? -2.544 62.514 79.717 1.00 59.26 121 LEU B O 1
ATOM 3807 N N . SER B 1 123 ? -2.517 64.218 78.233 1.00 56.05 122 SER B N 1
ATOM 3808 C CA . SER B 1 123 ? -2.062 63.439 77.077 1.00 53.29 122 SER B CA 1
ATOM 3809 C C . SER B 1 123 ? -0.534 63.418 76.962 1.00 50.19 122 SER B C 1
ATOM 3810 O O . SER B 1 123 ? 0.110 64.461 76.784 1.00 46.93 122 SER B O 1
ATOM 3813 N N . PHE B 1 124 ? 0.044 62.227 77.054 1.00 47.45 123 PHE B N 1
ATOM 3814 C CA . PHE B 1 124 ? 1.496 62.093 76.963 1.00 46.28 123 PHE B CA 1
ATOM 3815 C C . PHE B 1 124 ? 2.017 62.480 75.555 1.00 43.56 123 PHE B C 1
ATOM 3816 O O . PHE B 1 124 ? 3.071 63.091 75.420 1.00 39.19 123 PHE B O 1
ATOM 3824 N N . ALA B 1 125 ? 1.254 62.160 74.514 1.00 43.03 124 ALA B N 1
ATOM 3825 C CA . ALA B 1 125 ? 1.650 62.504 73.150 1.00 42.44 124 ALA B CA 1
ATOM 3826 C C . ALA B 1 125 ? 1.597 64.027 72.888 1.00 43.25 124 ALA B C 1
ATOM 3827 O O . ALA B 1 125 ? 2.415 64.559 72.132 1.00 44.94 124 ALA B O 1
ATOM 3829 N N . ASN B 1 126 ? 0.642 64.718 73.509 1.00 40.77 125 ASN B N 1
ATOM 3830 C CA . ASN B 1 126 ? 0.543 66.178 73.395 1.00 40.58 125 ASN B CA 1
ATOM 3831 C C . ASN B 1 126 ? 1.670 66.864 74.139 1.00 38.26 125 ASN B C 1
ATOM 3832 O O . ASN B 1 126 ? 2.244 67.840 73.680 1.00 41.92 125 ASN B O 1
ATOM 3837 N N . LEU B 1 127 ? 2.006 66.336 75.297 1.00 39.97 126 LEU B N 1
ATOM 3838 C CA . LEU B 1 127 ? 3.135 66.842 76.049 1.00 40.18 126 LEU B CA 1
ATOM 3839 C C . LEU B 1 127 ? 4.430 66.710 75.255 1.00 39.49 126 LEU B C 1
ATOM 3840 O O . LEU B 1 127 ? 5.203 67.662 75.183 1.00 40.91 126 LEU B O 1
ATOM 3845 N N . LEU B 1 128 ? 4.652 65.526 74.664 1.00 40.36 127 LEU B N 1
ATOM 3846 C CA . LEU B 1 128 ? 5.826 65.239 73.826 1.00 39.22 127 LEU B CA 1
ATOM 3847 C C . LEU B 1 128 ? 5.847 66.121 72.598 1.00 40.53 127 LEU B C 1
ATOM 3848 O O . LEU B 1 128 ? 6.899 66.643 72.219 1.00 39.87 127 LEU B O 1
ATOM 3853 N N . GLU B 1 129 ? 4.682 66.283 71.973 1.00 42.05 128 GLU B N 1
ATOM 3854 C CA . GLU B 1 129 ? 4.547 67.202 70.850 1.00 43.95 128 GLU B CA 1
ATOM 3855 C C . GLU B 1 129 ? 4.942 68.626 71.262 1.00 44.54 128 GLU B C 1
ATOM 3856 O O . GLU B 1 129 ? 5.610 69.325 70.497 1.00 46.84 128 GLU B O 1
ATOM 3862 N N . SER B 1 130 ? 4.559 69.040 72.472 1.00 44.50 129 SER B N 1
ATOM 3863 C CA . SER B 1 130 ? 4.908 70.367 72.987 1.00 44.45 129 SER B CA 1
ATOM 3864 C C . SER B 1 130 ? 6.410 70.536 73.177 1.00 45.06 129 SER B C 1
ATOM 3865 O O . SER B 1 130 ? 6.953 71.621 72.926 1.00 45.14 129 SER B O 1
ATOM 3868 N N . PHE B 1 131 ? 7.077 69.480 73.638 1.00 44.83 130 PHE B N 1
ATOM 3869 C CA . PHE B 1 131 ? 8.529 69.517 73.810 1.00 44.93 130 PHE B CA 1
ATOM 3870 C C . PHE B 1 131 ? 9.195 69.766 72.464 1.00 46.30 130 PHE B C 1
ATOM 3871 O O . PHE B 1 131 ? 9.974 70.705 72.313 1.00 46.65 130 PHE B O 1
ATOM 3879 N N . GLU B 1 132 ? 8.890 68.902 71.495 1.00 49.02 131 GLU B N 1
ATOM 3880 C CA . GLU B 1 132 ? 9.396 69.042 70.126 1.00 49.90 131 GLU B CA 1
ATOM 3881 C C . GLU B 1 132 ? 9.179 70.468 69.611 1.00 51.17 131 GLU B C 1
ATOM 3882 O O . GLU B 1 132 ? 10.097 71.083 69.076 1.00 52.78 131 GLU B O 1
ATOM 3888 N N . GLN B 1 133 ? 7.974 70.994 69.799 1.00 52.18 132 GLN B N 1
ATOM 3889 C CA . GLN B 1 133 ? 7.622 72.319 69.285 1.00 53.50 132 GLN B CA 1
ATOM 3890 C C . GLN B 1 133 ? 8.258 73.522 70.010 1.00 53.06 132 GLN B C 1
ATOM 3891 O O . GLN B 1 133 ? 8.232 74.647 69.485 1.00 53.24 132 GLN B O 1
ATOM 3897 N N . ALA B 1 134 ? 8.822 73.300 71.194 1.00 52.23 133 ALA B N 1
ATOM 3898 C CA . ALA B 1 134 ? 9.556 74.348 71.920 1.00 51.95 133 ALA B CA 1
ATOM 3899 C C . ALA B 1 134 ? 11.074 74.304 71.691 1.00 51.50 133 ALA B C 1
ATOM 3900 O O . ALA B 1 134 ? 11.817 75.054 72.327 1.00 49.93 133 ALA B O 1
ATOM 3902 N N . SER B 1 135 ? 11.525 73.445 70.777 1.00 52.54 134 SER B N 1
ATOM 3903 C CA . SER B 1 135 ? 12.958 73.189 70.574 1.00 53.40 134 SER B CA 1
ATOM 3904 C C . SER B 1 135 ? 13.298 72.934 69.110 1.00 54.70 134 SER B C 1
ATOM 3905 O O . SER B 1 135 ? 12.654 72.113 68.459 1.00 56.50 134 SER B O 1
ATOM 3908 N N . LYS B 1 136 ? 14.329 73.609 68.608 1.00 54.50 135 LYS B N 1
ATOM 3909 C CA . LYS B 1 136 ? 14.850 73.321 67.272 1.00 54.33 135 LYS B CA 1
ATOM 3910 C C . LYS B 1 136 ? 15.627 71.994 67.237 1.00 53.27 135 LYS B C 1
ATOM 3911 O O . LYS B 1 136 ? 15.609 71.305 66.223 1.00 52.64 135 LYS B O 1
ATOM 3913 N N . ASP B 1 137 ? 16.299 71.637 68.338 1.00 52.23 136 ASP B N 1
ATOM 3914 C CA . ASP B 1 137 ? 17.110 70.412 68.385 1.00 52.01 136 ASP B CA 1
ATOM 3915 C C . ASP B 1 137 ? 16.272 69.221 68.858 1.00 48.94 136 ASP B C 1
ATOM 3916 O O . ASP B 1 137 ? 15.133 69.370 69.291 1.00 48.28 136 ASP B O 1
ATOM 3921 N N . ASN B 1 138 ? 16.874 68.038 68.789 1.00 46.13 137 ASN B N 1
ATOM 3922 C CA . ASN B 1 138 ? 16.335 66.857 69.442 1.00 44.31 137 ASN B CA 1
ATOM 3923 C C . ASN B 1 138 ? 16.176 67.073 70.951 1.00 41.99 137 ASN B C 1
ATOM 3924 O O . ASN B 1 138 ? 16.999 67.729 71.591 1.00 40.30 137 ASN B O 1
ATOM 3929 N N . VAL B 1 139 ? 15.100 66.523 71.497 1.00 40.52 138 VAL B N 1
ATOM 3930 C CA . VAL B 1 139 ? 14.837 66.535 72.936 1.00 38.04 138 VAL B CA 1
ATOM 3931 C C . VAL B 1 139 ? 14.835 65.059 73.369 1.00 35.37 138 VAL B C 1
ATOM 3932 O O . VAL B 1 139 ? 14.151 64.257 72.778 1.00 31.80 138 VAL B O 1
ATOM 3936 N N . ILE B 1 140 ? 15.603 64.717 74.401 1.00 34.75 139 ILE B N 1
ATOM 3937 C CA . ILE B 1 140 ? 15.806 63.332 74.789 1.00 35.41 139 ILE B CA 1
ATOM 3938 C C . ILE B 1 140 ? 14.902 62.998 75.981 1.00 35.30 139 ILE B C 1
ATOM 3939 O O . ILE B 1 140 ? 14.794 63.789 76.919 1.00 34.87 139 ILE B O 1
ATOM 3944 N N . ILE B 1 141 ? 14.272 61.828 75.938 1.00 35.79 140 ILE B N 1
ATOM 3945 C CA . ILE B 1 141 ? 13.429 61.343 77.024 1.00 34.89 140 ILE B CA 1
ATOM 3946 C C . ILE B 1 141 ? 14.015 60.037 77.577 1.00 33.39 140 ILE B C 1
ATOM 3947 O O . ILE B 1 141 ? 13.927 58.966 76.946 1.00 31.33 140 ILE B O 1
ATOM 3952 N N . VAL B 1 142 ? 14.604 60.151 78.758 1.00 31.03 141 VAL B N 1
ATOM 3953 C CA . VAL B 1 142 ? 15.245 59.058 79.433 1.00 33.40 141 VAL B CA 1
ATOM 3954 C C . VAL B 1 142 ? 14.256 58.410 80.374 1.00 33.21 141 VAL B C 1
ATOM 3955 O O . VAL B 1 142 ? 13.706 59.073 81.271 1.00 31.75 141 VAL B O 1
ATOM 3959 N N . LEU B 1 143 ? 14.036 57.117 80.150 1.00 33.69 142 LEU B N 1
ATOM 3960 C CA . LEU B 1 143 ? 13.319 56.274 81.106 1.00 32.52 142 LEU B CA 1
ATOM 3961 C C . LEU B 1 143 ? 14.295 55.224 81.659 1.00 32.33 142 LEU B C 1
ATOM 3962 O O . LEU B 1 143 ? 14.572 54.182 81.039 1.00 31.84 142 LEU B O 1
ATOM 3967 N N . ASP B 1 144 ? 14.856 55.524 82.826 1.00 31.96 143 ASP B N 1
ATOM 3968 C CA . ASP B 1 144 ? 15.936 54.710 83.367 1.00 30.77 143 ASP B CA 1
ATOM 3969 C C . ASP B 1 144 ? 15.278 53.666 84.264 1.00 31.31 143 ASP B C 1
ATOM 3970 O O . ASP B 1 144 ? 14.748 54.004 85.277 1.0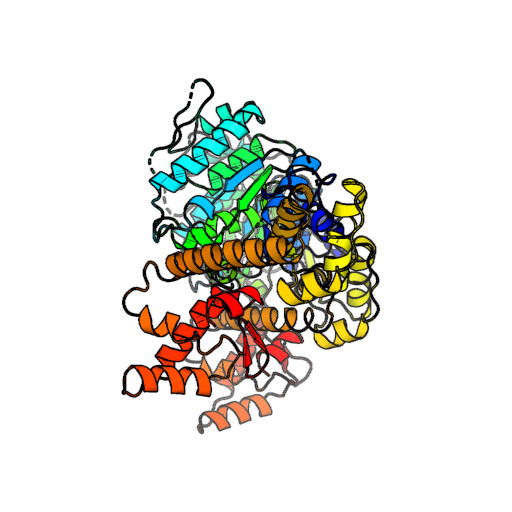0 30.95 143 ASP B O 1
ATOM 3975 N N . GLU B 1 145 ? 15.383 52.399 83.869 1.00 31.62 144 GLU B N 1
ATOM 3976 C CA . GLU B 1 145 ? 14.646 51.254 84.414 1.00 28.43 144 GLU B CA 1
ATOM 3977 C C . GLU B 1 145 ? 13.172 51.331 83.968 1.00 31.49 144 GLU B C 1
ATOM 3978 O O . GLU B 1 145 ? 12.228 51.266 84.777 1.00 31.48 144 GLU B O 1
ATOM 3984 N N . ALA B 1 146 ? 12.991 51.447 82.639 1.00 34.30 145 ALA B N 1
ATOM 3985 C CA . ALA B 1 146 ? 11.668 51.637 82.030 1.00 34.30 145 ALA B CA 1
ATOM 3986 C C . ALA B 1 146 ? 10.689 50.523 82.321 1.00 33.15 145 ALA B C 1
ATOM 3987 O O . ALA B 1 146 ? 9.481 50.736 82.295 1.00 32.18 145 ALA B O 1
ATOM 3989 N N . GLN B 1 147 ? 11.198 49.332 82.596 1.00 31.76 146 GLN B N 1
ATOM 3990 C CA . GLN B 1 147 ? 10.316 48.221 82.904 1.00 32.86 146 GLN B CA 1
ATOM 3991 C C . GLN B 1 147 ? 9.589 48.325 84.260 1.00 31.89 146 GLN B C 1
ATOM 3992 O O . GLN B 1 147 ? 8.664 47.557 84.524 1.00 34.17 146 GLN B O 1
ATOM 3998 N N . GLU B 1 148 ? 10.028 49.239 85.127 1.00 32.99 147 GLU B N 1
ATOM 3999 C CA . GLU B 1 148 ? 9.288 49.578 86.308 1.00 31.39 147 GLU B CA 1
ATOM 4000 C C . GLU B 1 148 ? 7.871 50.066 85.967 1.00 32.25 147 GLU B C 1
ATOM 4001 O O . GLU B 1 148 ? 6.981 50.023 86.813 1.00 31.81 147 GLU B O 1
ATOM 4007 N N . LEU B 1 149 ? 7.689 50.603 84.762 1.00 32.76 148 LEU B N 1
ATOM 4008 C CA . LEU B 1 149 ? 6.405 51.111 84.318 1.00 32.10 148 LEU B CA 1
ATOM 4009 C C . LEU B 1 149 ? 5.359 50.032 84.196 1.00 31.59 148 LEU B C 1
ATOM 4010 O O . LEU B 1 149 ? 4.182 50.345 84.115 1.00 33.19 148 LEU B O 1
ATOM 4015 N N . VAL B 1 150 ? 5.762 48.766 84.195 1.00 32.18 149 VAL B N 1
ATOM 4016 C CA . VAL B 1 150 ? 4.796 47.668 84.298 1.00 34.53 149 VAL B CA 1
ATOM 4017 C C . VAL B 1 150 ? 3.918 47.896 85.520 1.00 34.64 149 VAL B C 1
ATOM 4018 O O . VAL B 1 150 ? 2.727 47.637 85.490 1.00 36.82 149 VAL B O 1
ATOM 4022 N N . LYS B 1 151 ? 4.529 48.388 86.590 1.00 34.13 150 LYS B N 1
ATOM 4023 C CA . LYS B 1 151 ? 3.828 48.590 87.860 1.00 34.08 150 LYS B CA 1
ATOM 4024 C C . LYS B 1 151 ? 2.842 49.783 87.849 1.00 33.75 150 LYS B C 1
ATOM 4025 O O . LYS B 1 151 ? 2.038 49.918 88.759 1.00 34.51 150 LYS B O 1
ATOM 4031 N N . LEU B 1 152 ? 2.954 50.659 86.835 1.00 32.33 151 LEU B N 1
ATOM 4032 C CA . LEU B 1 152 ? 2.094 51.795 86.629 1.00 32.38 151 LEU B CA 1
ATOM 4033 C C . LEU B 1 152 ? 0.821 51.336 85.899 1.00 33.06 151 LEU B C 1
ATOM 4034 O O . LEU B 1 152 ? 0.608 51.611 84.710 1.00 33.34 151 LEU B O 1
ATOM 4039 N N . ARG B 1 153 ? -0.013 50.612 86.633 1.00 35.58 152 ARG B N 1
ATOM 4040 C CA . ARG B 1 153 ? -1.128 49.893 86.039 1.00 34.91 152 ARG B CA 1
ATOM 4041 C C . ARG B 1 153 ? -2.269 50.786 85.572 1.00 34.95 152 ARG B C 1
ATOM 4042 O O . ARG B 1 153 ? -3.078 50.369 84.762 1.00 35.64 152 ARG B O 1
ATOM 4050 N N . GLY B 1 154 ? -2.309 52.026 86.034 1.00 36.35 153 GLY B N 1
ATOM 4051 C CA . GLY B 1 154 ? -3.368 52.958 85.633 1.00 38.54 153 GLY B CA 1
ATOM 4052 C C . GLY B 1 154 ? -3.088 53.788 84.390 1.00 38.62 153 GLY B C 1
ATOM 4053 O O . GLY B 1 154 ? -3.883 54.653 84.068 1.00 41.53 153 GLY B O 1
ATOM 4054 N N . VAL B 1 155 ? -1.995 53.511 83.671 1.00 39.43 154 VAL B N 1
ATOM 4055 C CA . VAL B 1 155 ? -1.582 54.266 82.471 1.00 37.92 154 VAL B CA 1
ATOM 4056 C C . VAL B 1 155 ? -1.017 53.319 81.408 1.00 37.74 154 VAL B C 1
ATOM 4057 O O . VAL B 1 155 ? -0.195 52.474 81.735 1.00 33.30 154 VAL B O 1
ATOM 4061 N N . ASN B 1 156 ? -1.437 53.465 80.148 1.00 38.65 155 ASN B N 1
ATOM 4062 C CA . ASN B 1 156 ? -0.820 52.746 79.012 1.00 38.42 155 ASN B CA 1
ATOM 4063 C C . ASN B 1 156 ? -0.128 53.758 78.110 1.00 39.08 155 ASN B C 1
ATOM 4064 O O . ASN B 1 156 ? -0.801 54.523 77.430 1.00 34.43 155 ASN B O 1
ATOM 4069 N N . LEU B 1 157 ? 1.210 53.765 78.136 1.00 37.39 156 LEU B N 1
ATOM 4070 C CA . LEU B 1 157 ? 2.000 54.715 77.392 1.00 36.22 156 LEU B CA 1
ATOM 4071 C C . LEU B 1 157 ? 2.330 54.238 75.984 1.00 36.95 156 LEU B C 1
ATOM 4072 O O . LEU B 1 157 ? 2.852 55.012 75.177 1.00 38.27 156 LEU B O 1
ATOM 4077 N N . LEU B 1 158 ? 2.045 52.973 75.676 1.00 35.59 157 LEU B N 1
ATOM 4078 C CA . LEU B 1 158 ? 2.478 52.418 74.401 1.00 33.63 157 LEU B CA 1
ATOM 4079 C C . LEU B 1 158 ? 1.962 53.176 73.171 1.00 32.12 157 LEU B C 1
ATOM 4080 O O . LEU B 1 158 ? 2.757 53.506 72.294 1.00 33.18 157 LEU B O 1
ATOM 4085 N N . PRO B 1 159 ? 0.666 53.509 73.116 1.00 34.43 158 PRO B N 1
ATOM 4086 C CA . PRO B 1 159 ? 0.180 54.309 71.970 1.00 35.87 158 PRO B CA 1
ATOM 4087 C C . PRO B 1 159 ? 0.870 55.664 71.788 1.00 35.47 158 PRO B C 1
ATOM 4088 O O . PRO B 1 159 ? 1.138 56.056 70.662 1.00 35.78 158 PRO B O 1
ATOM 4092 N N . ALA B 1 160 ? 1.206 56.348 72.881 1.00 36.27 159 ALA B N 1
ATOM 4093 C CA . ALA B 1 160 ? 1.912 57.637 72.793 1.00 34.96 159 ALA B CA 1
ATOM 4094 C C . ALA B 1 160 ? 3.330 57.450 72.290 1.00 33.86 159 ALA B C 1
ATOM 4095 O O . ALA B 1 160 ? 3.873 58.298 71.585 1.00 35.19 159 ALA B O 1
ATOM 4097 N N . LEU B 1 161 ? 3.936 56.345 72.678 1.00 34.14 160 LEU B N 1
ATOM 4098 C CA . LEU B 1 161 ? 5.315 56.061 72.316 1.00 33.93 160 LEU B CA 1
ATOM 4099 C C . LEU B 1 161 ? 5.392 55.730 70.825 1.00 34.10 160 LEU B C 1
ATOM 4100 O O . LEU B 1 161 ? 6.323 56.164 70.142 1.00 35.75 160 LEU B O 1
ATOM 4105 N N . ALA B 1 162 ? 4.410 54.974 70.339 1.00 32.16 161 ALA B N 1
ATOM 4106 C CA . ALA B 1 162 ? 4.269 54.679 68.903 1.00 32.97 161 ALA B CA 1
ATOM 4107 C C . ALA B 1 162 ? 3.906 55.942 68.097 1.00 32.37 161 ALA B C 1
ATOM 4108 O O . ALA B 1 162 ? 4.460 56.168 67.013 1.00 35.10 161 ALA B O 1
ATOM 4110 N N . TYR B 1 163 ? 3.013 56.776 68.633 1.00 32.01 162 TYR B N 1
ATOM 4111 C CA . TYR B 1 163 ? 2.721 58.078 68.010 1.00 32.93 162 TYR B CA 1
ATOM 4112 C C . TYR B 1 163 ? 4.017 58.834 67.809 1.00 33.69 162 TYR B C 1
ATOM 4113 O O . TYR B 1 163 ? 4.304 59.316 66.703 1.00 32.58 162 TYR B O 1
ATOM 4122 N N . ALA B 1 164 ? 4.800 58.922 68.887 1.00 32.93 163 ALA B N 1
ATOM 4123 C CA . ALA B 1 164 ? 6.047 59.645 68.886 1.00 32.71 163 ALA B CA 1
ATOM 4124 C C . ALA B 1 164 ? 7.011 59.058 67.876 1.00 32.90 163 ALA B C 1
ATOM 4125 O O . ALA B 1 164 ? 7.604 59.801 67.094 1.00 36.51 163 ALA B O 1
ATOM 4127 N N . TYR B 1 165 ? 7.160 57.732 67.901 1.00 32.34 164 TYR B N 1
ATOM 4128 C CA . TYR B 1 165 ? 8.074 57.008 67.013 1.00 31.47 164 TYR B CA 1
ATOM 4129 C C . TYR B 1 165 ? 7.821 57.335 65.558 1.00 32.33 164 TYR B C 1
ATOM 4130 O O . TYR B 1 165 ? 8.764 57.624 64.799 1.00 32.57 164 TYR B O 1
ATOM 4139 N N . ASP B 1 166 ? 6.547 57.301 65.186 1.00 32.12 165 ASP B N 1
ATOM 4140 C CA . ASP B 1 166 ? 6.112 57.550 63.797 1.00 33.12 165 ASP B CA 1
ATOM 4141 C C . ASP B 1 166 ? 6.178 58.999 63.383 1.00 34.47 165 ASP B C 1
ATOM 4142 O O . ASP B 1 166 ? 6.661 59.328 62.286 1.00 34.34 165 ASP B O 1
ATOM 4147 N N . ASN B 1 167 ? 5.690 59.861 64.267 1.00 35.22 166 ASN B N 1
ATOM 4148 C CA . ASN B 1 167 ? 5.346 61.222 63.898 1.00 35.61 166 ASN B CA 1
ATOM 4149 C C . ASN B 1 167 ? 6.306 62.290 64.431 1.00 36.13 166 ASN B C 1
ATOM 4150 O O . ASN B 1 167 ? 6.519 63.308 63.767 1.00 36.12 166 ASN B O 1
ATOM 4155 N N . LEU B 1 168 ? 6.914 62.059 65.593 1.00 35.31 167 LEU B N 1
ATOM 4156 C CA . LEU B 1 168 ? 7.759 63.079 66.226 1.00 34.93 167 LEU B CA 1
ATOM 4157 C C . LEU B 1 168 ? 9.246 62.779 66.033 1.00 35.58 167 LEU B C 1
ATOM 4158 O O . LEU B 1 168 ? 9.871 62.089 66.847 1.00 35.87 167 LEU B O 1
ATOM 4163 N N . LYS B 1 169 ? 9.806 63.324 64.958 1.00 35.41 168 LYS B N 1
ATOM 4164 C CA . LYS B 1 169 ? 11.183 63.049 64.559 1.00 36.89 168 LYS B CA 1
ATOM 4165 C C . LYS B 1 169 ? 12.233 63.776 65.412 1.00 36.66 168 LYS B C 1
ATOM 4166 O O . LYS B 1 169 ? 13.421 63.542 65.222 1.00 39.65 168 LYS B O 1
ATOM 4170 N N . ARG B 1 170 ? 11.814 64.678 66.301 1.00 34.99 169 ARG B N 1
ATOM 4171 C CA . ARG B 1 170 ? 12.746 65.372 67.187 1.00 35.40 169 ARG B CA 1
ATOM 4172 C C . ARG B 1 170 ? 12.621 64.950 68.658 1.00 34.85 169 ARG B C 1
ATOM 4173 O O . ARG B 1 170 ? 13.182 65.590 69.537 1.00 39.11 169 ARG B O 1
ATOM 4181 N N . ILE B 1 171 ? 11.905 63.859 68.915 1.00 34.14 170 ILE B N 1
ATOM 4182 C CA . ILE B 1 171 ? 11.792 63.275 70.253 1.00 35.20 170 ILE B CA 1
ATOM 4183 C C . ILE B 1 171 ? 12.566 61.967 70.242 1.00 34.03 170 ILE B C 1
ATOM 4184 O O . ILE B 1 171 ? 12.244 61.060 69.478 1.00 37.82 170 ILE B O 1
ATOM 4189 N N . LYS B 1 172 ? 13.601 61.877 71.060 1.00 33.76 171 LYS B N 1
ATOM 4190 C CA . LYS B 1 172 ? 14.411 60.675 71.119 1.00 33.34 171 LYS B CA 1
ATOM 4191 C C . LYS B 1 172 ? 14.296 60.036 72.496 1.00 34.51 171 LYS B C 1
ATOM 4192 O O . LYS B 1 172 ? 14.612 60.676 73.499 1.00 32.11 171 LYS B O 1
ATOM 4198 N N . PHE B 1 173 ? 13.873 58.771 72.540 1.00 33.96 172 PHE B N 1
ATOM 4199 C CA . PHE B 1 173 ? 13.810 58.032 73.794 1.00 35.64 172 PHE B CA 1
ATOM 4200 C C . PHE B 1 173 ? 15.049 57.191 74.023 1.00 34.58 172 PHE B C 1
ATOM 4201 O O . PHE B 1 173 ? 15.592 56.584 73.108 1.00 30.20 172 PHE B O 1
ATOM 4209 N N . ILE B 1 174 ? 15.448 57.120 75.287 1.00 34.06 173 ILE B N 1
ATOM 4210 C CA . ILE B 1 174 ? 16.462 56.189 75.744 1.00 34.19 173 ILE B CA 1
ATOM 4211 C C . ILE B 1 174 ? 15.829 55.437 76.897 1.00 33.37 173 ILE B C 1
ATOM 4212 O O . ILE B 1 174 ? 15.506 56.029 77.908 1.00 32.48 173 ILE B O 1
ATOM 4225 N N . SER B 1 176 ? 16.252 52.240 79.520 1.00 35.62 175 SER B N 1
ATOM 4226 C CA . SER B 1 176 ? 17.100 51.213 80.048 1.00 34.80 175 SER B CA 1
ATOM 4227 C C . SER B 1 176 ? 16.312 50.203 80.855 1.00 35.78 175 SER B C 1
ATOM 4228 O O . SER B 1 176 ? 15.178 50.453 81.324 1.00 31.57 175 SER B O 1
ATOM 4231 N N . GLY B 1 177 ? 16.914 49.036 80.994 1.00 35.96 176 GLY B N 1
ATOM 4232 C CA . GLY B 1 177 ? 16.338 47.968 81.792 1.00 35.25 176 GLY B CA 1
ATOM 4233 C C . GLY B 1 177 ? 17.372 46.951 82.238 1.00 35.93 176 GLY B C 1
ATOM 4234 O O . GLY B 1 177 ? 18.116 46.414 81.413 1.00 36.21 176 GLY B O 1
ATOM 4235 N N . SER B 1 178 ? 17.410 46.715 83.559 1.00 36.45 177 SER B N 1
ATOM 4236 C CA . SER B 1 178 ? 18.211 45.658 84.168 1.00 31.70 177 SER B CA 1
ATOM 4237 C C . SER B 1 178 ? 17.503 44.317 84.164 1.00 35.27 177 SER B C 1
ATOM 4238 O O . SER B 1 178 ? 18.146 43.283 84.354 1.00 35.91 177 SER B O 1
ATOM 4241 N N . GLU B 1 179 ? 16.172 44.337 83.997 1.00 34.87 178 GLU B N 1
ATOM 4242 C CA . GLU B 1 179 ? 15.354 43.151 83.793 1.00 33.27 178 GLU B CA 1
ATOM 4243 C C . GLU B 1 179 ? 14.973 43.169 82.290 1.00 36.12 178 GLU B C 1
ATOM 4244 O O . GLU B 1 179 ? 13.970 43.754 81.891 1.00 33.44 178 GLU B O 1
ATOM 4263 N N . GLY B 1 181 ? 14.134 40.964 79.827 1.00 36.48 180 GLY B N 1
ATOM 4264 C CA . GLY B 1 181 ? 12.982 40.295 79.271 1.00 37.30 180 GLY B CA 1
ATOM 4265 C C . GLY B 1 181 ? 11.718 41.040 79.637 1.00 36.22 180 GLY B C 1
ATOM 4266 O O . GLY B 1 181 ? 10.803 41.182 78.815 1.00 35.32 180 GLY B O 1
ATOM 4267 N N . LEU B 1 182 ? 11.672 41.537 80.875 1.00 36.73 181 LEU B N 1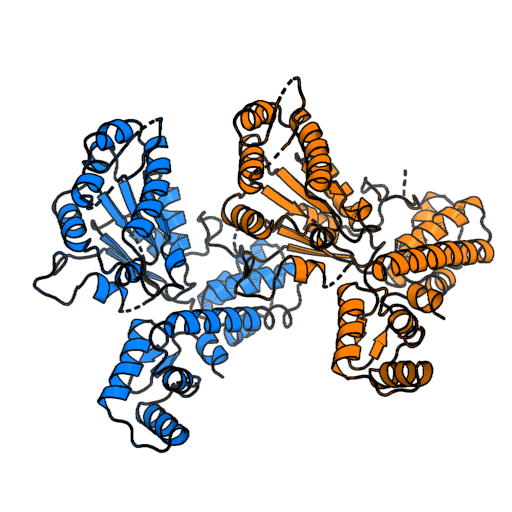
ATOM 4268 C CA . LEU B 1 182 ? 10.533 42.297 81.353 1.00 34.71 181 LEU B CA 1
ATOM 4269 C C . LEU B 1 182 ? 10.367 43.584 80.551 1.00 36.54 181 LEU B C 1
ATOM 4270 O O . LEU B 1 182 ? 9.227 43.990 80.282 1.00 33.88 181 LEU B O 1
ATOM 4275 N N . LEU B 1 183 ? 11.479 44.249 80.207 1.00 35.69 182 LEU B N 1
ATOM 4276 C CA . LEU B 1 183 ? 11.429 45.489 79.377 1.00 33.88 182 LEU B CA 1
ATOM 4277 C C . LEU B 1 183 ? 10.830 45.218 77.978 1.00 33.40 182 LEU B C 1
ATOM 4278 O O . LEU B 1 183 ? 9.988 45.988 77.474 1.00 31.01 182 LEU B O 1
ATOM 4283 N N . TYR B 1 184 ? 11.265 44.121 77.352 1.00 35.51 183 TYR B N 1
ATOM 4284 C CA . TYR B 1 184 ? 10.704 43.697 76.073 1.00 34.41 183 TYR B CA 1
ATOM 4285 C C . TYR B 1 184 ? 9.239 43.307 76.167 1.00 34.45 183 TYR B C 1
ATOM 4286 O O . TYR B 1 184 ? 8.474 43.523 75.219 1.00 33.76 183 TYR B O 1
ATOM 4295 N N . ASP B 1 185 ? 8.855 42.712 77.291 1.00 33.57 184 ASP B N 1
ATOM 4296 C CA . ASP B 1 185 ? 7.437 42.438 77.595 1.00 32.32 184 ASP B CA 1
ATOM 4297 C C . ASP B 1 185 ? 6.635 43.716 77.792 1.00 33.91 184 ASP B C 1
ATOM 4298 O O . ASP B 1 185 ? 5.503 43.843 77.314 1.00 35.41 184 ASP B O 1
ATOM 4303 N N . TYR B 1 186 ? 7.199 44.647 78.541 1.00 32.73 185 TYR B N 1
ATOM 4304 C CA . TYR B 1 186 ? 6.537 45.937 78.755 1.00 33.60 185 TYR B CA 1
ATOM 4305 C C . TYR B 1 186 ? 6.199 46.615 77.430 1.00 32.57 185 TYR B C 1
ATOM 4306 O O . TYR B 1 186 ? 5.113 47.174 77.263 1.00 33.97 185 TYR B O 1
ATOM 4315 N N . LEU B 1 187 ? 7.139 46.539 76.493 1.00 33.70 186 LEU B N 1
ATOM 4316 C CA . LEU B 1 187 ? 7.009 47.167 75.175 1.00 34.39 186 LEU B CA 1
ATOM 4317 C C . LEU B 1 187 ? 6.231 46.335 74.160 1.00 35.65 186 LEU B C 1
ATOM 4318 O O . LEU B 1 187 ? 5.937 46.827 73.080 1.00 32.13 186 LEU B O 1
ATOM 4323 N N . ARG B 1 188 ? 5.926 45.085 74.515 1.00 38.18 187 ARG B N 1
ATOM 4324 C CA . ARG B 1 188 ? 5.194 44.134 73.691 1.00 39.27 187 ARG B CA 1
ATOM 4325 C C . ARG B 1 188 ? 5.770 43.963 72.286 1.00 41.51 187 ARG B C 1
ATOM 4326 O O . ARG B 1 188 ? 5.045 43.959 71.302 1.00 42.63 187 ARG B O 1
ATOM 4334 N N . VAL B 1 189 ? 7.082 43.773 72.227 1.00 44.30 188 VAL B N 1
ATOM 4335 C CA . VAL B 1 189 ? 7.857 43.798 70.976 1.00 47.07 188 VAL B CA 1
ATOM 4336 C C . VAL B 1 189 ? 7.509 42.672 69.970 1.00 47.19 188 VAL B C 1
ATOM 4337 O O . VAL B 1 189 ? 7.294 42.932 68.755 1.00 47.35 188 VAL B O 1
ATOM 4341 N N . GLU B 1 190 ? 7.433 41.440 70.477 1.00 45.93 189 GLU B N 1
ATOM 4342 C CA . GLU B 1 190 ? 7.203 40.270 69.631 1.00 46.43 189 GLU B CA 1
ATOM 4343 C C . GLU B 1 190 ? 5.716 40.104 69.282 1.00 45.40 189 GLU B C 1
ATOM 4344 O O . GLU B 1 190 ? 5.349 39.190 68.525 1.00 47.04 189 GLU B O 1
ATOM 4347 N N . ASP B 1 191 ? 4.881 41.020 69.780 1.00 44.33 190 ASP B N 1
ATOM 4348 C CA . ASP B 1 191 ? 3.433 41.023 69.502 1.00 43.35 190 ASP B CA 1
ATOM 4349 C C . ASP B 1 191 ? 3.007 41.936 68.313 1.00 44.15 190 ASP B C 1
ATOM 4350 O O . ASP B 1 191 ? 3.005 43.169 68.426 1.00 43.24 190 ASP B O 1
ATOM 4355 N N . PRO B 1 192 ? 2.571 41.330 67.186 1.00 44.28 191 PRO B N 1
ATOM 4356 C CA . PRO B 1 192 ? 2.085 42.173 66.076 1.00 43.58 191 PRO B CA 1
ATOM 4357 C C . PRO B 1 192 ? 0.814 43.034 66.329 1.00 42.69 191 PRO B C 1
ATOM 4358 O O . PRO B 1 192 ? 0.552 43.934 65.531 1.00 40.83 191 PRO B O 1
ATOM 4362 N N . GLU B 1 193 ? 0.057 42.768 67.405 1.00 41.23 192 GLU B N 1
ATOM 4363 C CA . GLU B 1 193 ? -1.111 43.589 67.785 1.00 43.55 192 GLU B CA 1
ATOM 4364 C C . GLU B 1 193 ? -0.800 44.879 68.589 1.00 45.06 192 GLU B C 1
ATOM 4365 O O . GLU B 1 193 ? -1.722 45.639 68.917 1.00 48.21 192 GLU B O 1
ATOM 4371 N N . SER B 1 194 ? 0.472 45.126 68.902 1.00 44.59 193 SER B N 1
ATOM 4372 C CA . SER B 1 194 ? 0.870 46.181 69.840 1.00 42.43 193 SER B CA 1
ATOM 4373 C C . SER B 1 194 ? 1.346 47.416 69.112 1.00 40.19 193 SER B C 1
ATOM 4374 O O . SER B 1 194 ? 1.905 47.292 68.024 1.00 38.03 193 SER B O 1
ATOM 4377 N N . PRO B 1 195 ? 1.178 48.610 69.724 1.00 38.88 194 PRO B N 1
ATOM 4378 C CA . PRO B 1 195 ? 1.557 49.830 69.013 1.00 38.50 194 PRO B CA 1
ATOM 4379 C C . PRO B 1 195 ? 2.991 49.850 68.475 1.00 38.42 194 PRO B C 1
ATOM 4380 O O . PRO B 1 195 ? 3.230 50.444 67.424 1.00 36.87 194 PRO B O 1
ATOM 4384 N N . LEU B 1 196 ? 3.936 49.186 69.137 1.00 33.84 195 LEU B N 1
ATOM 4385 C CA . LEU B 1 196 ? 5.327 49.308 68.704 1.00 36.25 195 LEU B CA 1
ATOM 4386 C C . LEU B 1 196 ? 5.855 48.222 67.745 1.00 36.55 195 LEU B C 1
ATOM 4387 O O . LEU B 1 196 ? 7.029 48.269 67.327 1.00 36.20 195 LEU B O 1
ATOM 4392 N N . PHE B 1 197 ? 5.011 47.269 67.368 1.00 36.98 196 PHE B N 1
ATOM 4393 C CA . PHE B 1 197 ? 5.456 46.195 66.453 1.00 37.28 196 PHE B CA 1
ATOM 4394 C C . PHE B 1 197 ? 6.056 46.724 65.157 1.00 34.85 196 PHE B C 1
ATOM 4395 O O . PHE B 1 197 ? 5.427 47.531 64.478 1.00 34.23 196 PHE B O 1
ATOM 4403 N N . GLY B 1 198 ? 7.258 46.261 64.825 1.00 31.90 197 GLY B N 1
ATOM 4404 C CA . GLY B 1 198 ? 7.924 46.639 63.589 1.00 34.66 197 GLY B CA 1
ATOM 4405 C C . GLY B 1 198 ? 8.666 47.962 63.694 1.00 36.94 197 GLY B C 1
ATOM 4406 O O . GLY B 1 198 ? 9.228 48.464 62.698 1.00 39.46 197 GLY B O 1
ATOM 4407 N N . ARG B 1 199 ? 8.660 48.547 64.890 1.00 36.31 198 ARG B N 1
ATOM 4408 C CA . ARG B 1 199 ? 9.349 49.806 65.112 1.00 36.98 198 ARG B CA 1
ATOM 4409 C C . ARG B 1 199 ? 10.659 49.446 65.776 1.00 37.61 198 ARG B C 1
ATOM 4410 O O . ARG B 1 199 ? 10.768 49.302 66.994 1.00 41.17 198 ARG B O 1
ATOM 4418 N N . ALA B 1 200 ? 11.651 49.265 64.926 1.00 36.31 199 ALA B N 1
ATOM 4419 C CA . ALA B 1 200 ? 12.942 48.811 65.334 1.00 35.83 199 ALA B CA 1
ATOM 4420 C C . ALA B 1 200 ? 13.573 49.791 66.314 1.00 33.92 199 ALA B C 1
ATOM 4421 O O . ALA B 1 200 ? 13.433 51.006 66.188 1.00 33.50 199 ALA B O 1
ATOM 4423 N N . PHE B 1 201 ? 14.276 49.260 67.300 1.00 34.68 200 PHE B N 1
ATOM 4424 C CA . PHE B 1 201 ? 14.955 50.097 68.271 1.00 33.97 200 PHE B CA 1
ATOM 4425 C C . PHE B 1 201 ? 16.441 50.007 68.055 1.00 32.87 200 PHE B C 1
ATOM 4426 O O . PHE B 1 201 ? 16.951 48.974 67.628 1.00 32.52 200 PHE B O 1
ATOM 4434 N N . SER B 1 202 ? 17.141 51.091 68.365 1.00 32.09 201 SER B N 1
ATOM 4435 C CA . SER B 1 202 ? 18.585 51.049 68.496 1.00 33.16 201 SER B CA 1
ATOM 4436 C C . SER B 1 202 ? 18.877 50.391 69.829 1.00 33.32 201 SER B C 1
ATOM 4437 O O . SER B 1 202 ? 18.251 50.734 70.831 1.00 34.97 201 SER B O 1
ATOM 4440 N N . THR B 1 203 ? 19.768 49.404 69.857 1.00 32.37 202 THR B N 1
ATOM 4441 C CA . THR B 1 203 ? 20.009 48.649 71.093 1.00 36.26 202 THR B CA 1
ATOM 4442 C C . THR B 1 203 ? 21.479 48.773 71.494 1.00 36.67 202 THR B C 1
ATOM 4443 O O . THR B 1 203 ? 22.384 48.477 70.700 1.00 37.03 202 THR B O 1
ATOM 4447 N N . VAL B 1 204 ? 21.715 49.227 72.715 1.00 33.38 203 VAL B N 1
ATOM 4448 C CA . VAL B 1 204 ? 23.039 49.254 73.263 1.00 32.81 203 VAL B CA 1
ATOM 4449 C C . VAL B 1 204 ? 23.073 48.257 74.409 1.00 34.48 203 VAL B C 1
ATOM 4450 O O . VAL B 1 204 ? 22.298 48.379 75.352 1.00 35.45 203 VAL B O 1
ATOM 4454 N N . GLU B 1 205 ? 23.978 47.285 74.314 1.00 34.03 204 GLU B N 1
ATOM 4455 C CA . GLU B 1 205 ? 24.051 46.207 75.259 1.00 36.82 204 GLU B CA 1
ATOM 4456 C C . GLU B 1 205 ? 25.361 46.260 76.046 1.00 36.93 204 GLU B C 1
ATOM 4457 O O . GLU B 1 205 ? 26.446 46.195 75.469 1.00 34.48 204 GLU B O 1
ATOM 4463 N N . LEU B 1 206 ? 25.242 46.390 77.365 1.00 35.69 205 LEU B N 1
ATOM 4464 C CA . LEU B 1 206 ? 26.387 46.432 78.270 1.00 36.53 205 LEU B CA 1
ATOM 4465 C C . LEU B 1 206 ? 26.495 45.071 78.954 1.00 37.80 205 LEU B C 1
ATOM 4466 O O . LEU B 1 206 ? 25.601 44.674 79.666 1.00 42.41 205 LEU B O 1
ATOM 4471 N N . LYS B 1 207 ? 27.586 44.361 78.690 1.00 37.64 206 LYS B N 1
ATOM 4472 C CA . LYS B 1 207 ? 27.842 43.034 79.268 1.00 36.31 206 LYS B CA 1
ATOM 4473 C C . LYS B 1 207 ? 28.820 43.148 80.450 1.00 35.16 206 LYS B C 1
ATOM 4474 O O . LYS B 1 207 ? 29.561 44.118 80.543 1.00 32.03 206 LYS B O 1
ATOM 4480 N N . PRO B 1 208 ? 28.859 42.135 81.336 1.00 34.32 207 PRO B N 1
ATOM 4481 C CA . PRO B 1 208 ? 29.932 42.145 82.322 1.00 34.96 207 PRO B CA 1
ATOM 4482 C C . PRO B 1 208 ? 31.296 42.223 81.627 1.00 35.88 207 PRO B C 1
ATOM 4483 O O . PRO B 1 208 ? 31.422 41.808 80.455 1.00 34.43 207 PRO B O 1
ATOM 4487 N N . PHE B 1 209 ? 32.288 42.751 82.329 1.00 35.44 208 PHE B N 1
ATOM 4488 C CA . PHE B 1 209 ? 33.658 42.733 81.849 1.00 34.29 208 PHE B CA 1
ATOM 4489 C C . PHE B 1 209 ? 34.124 41.288 81.670 1.00 34.80 208 PHE B C 1
ATOM 4490 O O . PHE B 1 209 ? 33.893 40.416 82.508 1.00 35.03 208 PHE B O 1
ATOM 4498 N N . SER B 1 210 ? 34.755 41.032 80.546 1.00 32.38 209 SER B N 1
ATOM 4499 C CA . SER B 1 210 ? 35.568 39.821 80.406 1.00 35.29 209 SER B CA 1
ATOM 4500 C C . SER B 1 210 ? 36.737 39.894 81.390 1.00 36.31 209 SER B C 1
ATOM 4501 O O . SER B 1 210 ? 37.028 40.959 81.965 1.00 34.37 209 SER B O 1
ATOM 4504 N N . ARG B 1 211 ? 37.374 38.751 81.614 1.00 36.36 210 ARG B N 1
ATOM 4505 C CA . ARG B 1 211 ? 38.602 38.690 82.401 1.00 35.05 210 ARG B CA 1
ATOM 4506 C C . ARG B 1 211 ? 39.586 39.789 81.990 1.00 33.83 210 ARG B C 1
ATOM 4507 O O . ARG B 1 211 ? 40.118 40.498 82.836 1.00 33.36 210 ARG B O 1
ATOM 4515 N N . GLU B 1 212 ? 39.809 39.948 80.690 1.00 33.52 211 GLU B N 1
ATOM 4516 C CA . GLU B 1 212 ? 40.799 40.889 80.221 1.00 34.08 211 GLU B CA 1
ATOM 4517 C C . GLU B 1 212 ? 40.362 42.322 80.488 1.00 33.13 211 GLU B C 1
ATOM 4518 O O . GLU B 1 212 ? 41.159 43.128 80.939 1.00 29.74 211 GLU B O 1
ATOM 4524 N N . GLU B 1 213 ? 39.086 42.623 80.255 1.00 33.28 212 GLU B N 1
ATOM 4525 C CA . GLU B 1 213 ? 38.561 43.953 80.503 1.00 33.85 212 GLU B CA 1
ATOM 4526 C C . GLU B 1 213 ? 38.604 44.294 81.997 1.00 34.22 212 GLU B C 1
ATOM 4527 O O . GLU B 1 213 ? 38.959 45.419 82.384 1.00 33.39 212 GLU B O 1
ATOM 4533 N N . ALA B 1 214 ? 38.246 43.318 82.827 1.00 34.73 213 ALA B N 1
ATOM 4534 C CA . ALA B 1 214 ? 38.254 43.478 84.276 1.00 33.81 213 ALA B CA 1
ATOM 4535 C C . ALA B 1 214 ? 39.638 43.849 84.806 1.00 34.54 213 ALA B C 1
ATOM 4536 O O . ALA B 1 214 ? 39.758 44.775 85.599 1.00 30.11 213 ALA B O 1
ATOM 4538 N N . ILE B 1 215 ? 40.668 43.151 84.322 1.00 37.55 214 ILE B N 1
ATOM 4539 C CA . ILE B 1 215 ? 42.063 43.409 84.682 1.00 34.63 214 ILE B CA 1
ATOM 4540 C C . ILE B 1 215 ? 42.481 44.796 84.241 1.00 34.03 214 ILE B C 1
ATOM 4541 O O . ILE B 1 215 ? 43.120 45.504 85.012 1.00 33.27 214 ILE B O 1
ATOM 4546 N N . GLU B 1 216 ? 42.097 45.202 83.028 1.00 32.72 215 GLU B N 1
ATOM 4547 C CA . GLU B 1 216 ? 42.409 46.535 82.525 1.00 34.61 215 GLU B CA 1
ATOM 4548 C C . GLU B 1 216 ? 41.705 47.625 83.282 1.00 32.41 215 GLU B C 1
ATOM 4549 O O . GLU B 1 216 ? 42.302 48.662 83.550 1.00 34.92 215 GLU B O 1
ATOM 4555 N N . PHE B 1 217 ? 40.439 47.399 83.620 1.00 33.96 216 PHE B N 1
ATOM 4556 C CA . PHE B 1 217 ? 39.694 48.296 84.499 1.00 33.14 216 PHE B CA 1
ATOM 4557 C C . PHE B 1 217 ? 40.455 48.535 85.795 1.00 29.65 216 PHE B C 1
ATOM 4558 O O . PHE B 1 217 ? 40.670 49.678 86.215 1.00 30.15 216 PHE B O 1
ATOM 4566 N N . LEU B 1 218 ? 40.802 47.458 86.457 1.00 28.30 217 LEU B N 1
ATOM 4567 C CA . LEU B 1 218 ? 41.508 47.577 87.734 1.00 32.68 217 LEU B CA 1
ATOM 4568 C C . LEU B 1 218 ? 42.847 48.276 87.535 1.00 32.32 217 LEU B C 1
ATOM 4569 O O . LEU B 1 218 ? 43.206 49.201 88.301 1.00 31.89 217 LEU B O 1
ATOM 4574 N N . ARG B 1 219 ? 43.558 47.876 86.486 1.00 31.79 218 ARG B N 1
ATOM 4575 C CA A ARG B 1 219 ? 44.882 48.430 86.205 0.50 31.38 218 ARG B CA 1
ATOM 4576 C CA B ARG B 1 219 ? 44.883 48.430 86.215 0.50 31.43 218 ARG B CA 1
ATOM 4577 C C . ARG B 1 219 ? 44.798 49.938 86.003 1.00 31.90 218 ARG B C 1
ATOM 4578 O O . ARG B 1 219 ? 45.617 50.681 86.518 1.00 32.02 218 ARG B O 1
ATOM 4593 N N . ARG B 1 220 ? 43.793 50.396 85.264 1.00 32.23 219 ARG B N 1
ATOM 4594 C CA . ARG B 1 220 ? 43.663 51.825 85.018 1.00 35.73 219 ARG B CA 1
ATOM 4595 C C . ARG B 1 220 ? 43.427 52.573 86.323 1.00 31.94 219 ARG B C 1
ATOM 4596 O O . ARG B 1 220 ? 43.992 53.623 86.536 1.00 30.99 219 ARG B O 1
ATOM 4604 N N . GLY B 1 221 ? 42.599 52.036 87.203 1.00 31.00 220 GLY B N 1
ATOM 4605 C CA . GLY B 1 221 ? 42.258 52.750 88.422 1.00 31.62 220 GLY B CA 1
ATOM 4606 C C . GLY B 1 221 ? 43.413 52.819 89.390 1.00 29.03 220 GLY B C 1
ATOM 4607 O O . GLY B 1 221 ? 43.586 53.812 90.096 1.00 29.44 220 GLY B O 1
ATOM 4608 N N . PHE B 1 222 ? 44.201 51.749 89.438 1.00 31.44 221 PHE B N 1
ATOM 4609 C CA . PHE B 1 222 ? 45.449 51.748 90.234 1.00 30.49 221 PHE B CA 1
ATOM 4610 C C . PHE B 1 222 ? 46.525 52.616 89.618 1.00 29.18 221 PHE B C 1
ATOM 4611 O O . PHE B 1 222 ? 47.190 53.359 90.336 1.00 27.79 221 PHE B O 1
ATOM 4619 N N . GLN B 1 223 ? 46.664 52.603 88.293 1.00 28.97 222 GLN B N 1
ATOM 4620 C CA . GLN B 1 223 ? 47.580 53.544 87.630 1.00 29.96 222 GLN B CA 1
ATOM 4621 C C . GLN B 1 223 ? 47.233 55.019 87.966 1.00 28.25 222 GLN B C 1
ATOM 4622 O O . GLN B 1 223 ? 48.109 55.816 88.282 1.00 28.79 222 GLN B O 1
ATOM 4628 N N . GLU B 1 224 ? 45.955 55.373 87.922 1.00 32.36 223 GLU B N 1
ATOM 4629 C CA . GLU B 1 224 ? 45.500 56.720 88.294 1.00 31.46 223 GLU B CA 1
ATOM 4630 C C . GLU B 1 224 ? 45.747 57.059 89.760 1.00 32.11 223 GLU B C 1
ATOM 4631 O O . GLU B 1 224 ? 46.055 58.199 90.091 1.00 31.94 223 GLU B O 1
ATOM 4637 N N . ALA B 1 225 ? 45.644 56.064 90.630 1.00 31.24 224 ALA B N 1
ATOM 4638 C CA . ALA B 1 225 ? 45.913 56.241 92.052 1.00 33.14 224 ALA B CA 1
ATOM 4639 C C . ALA B 1 225 ? 47.409 56.222 92.345 1.00 34.19 224 ALA B C 1
ATOM 4640 O O . ALA B 1 225 ? 47.858 56.585 93.460 1.00 34.22 224 ALA B O 1
ATOM 4642 N N . ASP B 1 226 ? 48.178 55.800 91.344 1.00 32.35 225 ASP B N 1
ATOM 4643 C CA . ASP B 1 226 ? 49.632 55.690 91.424 1.00 30.59 225 ASP B CA 1
ATOM 4644 C C . ASP B 1 226 ? 50.035 54.767 92.574 1.00 31.15 225 ASP B C 1
ATOM 4645 O O . ASP B 1 226 ? 50.875 55.111 93.402 1.00 32.11 225 ASP B O 1
ATOM 4650 N N . ILE B 1 227 ? 49.396 53.604 92.621 1.00 29.01 226 ILE B N 1
ATOM 4651 C CA . ILE B 1 227 ? 49.767 52.539 93.535 1.00 32.72 226 ILE B CA 1
ATOM 4652 C C . ILE B 1 227 ? 49.974 51.226 92.781 1.00 31.41 226 ILE B C 1
ATOM 4653 O O . ILE B 1 227 ? 49.411 51.011 91.720 1.00 29.74 226 ILE B O 1
ATOM 4658 N N . ASP B 1 228 ? 50.838 50.378 93.326 1.00 31.45 227 ASP B N 1
ATOM 4659 C CA . ASP B 1 228 ? 51.156 49.093 92.719 1.00 30.38 227 ASP B CA 1
ATOM 4660 C C . ASP B 1 228 ? 49.994 48.133 92.976 1.00 30.48 227 ASP B C 1
ATOM 4661 O O . ASP B 1 228 ? 49.197 48.346 93.868 1.00 29.08 227 ASP B O 1
ATOM 4666 N N . PHE B 1 229 ? 49.880 47.097 92.154 1.00 29.64 228 PHE B N 1
ATOM 4667 C CA . PHE B 1 229 ? 48.931 46.030 92.382 1.00 30.44 228 PHE B CA 1
ATOM 4668 C C . PHE B 1 229 ? 49.415 44.863 91.540 1.00 32.71 228 PHE B C 1
ATOM 4669 O O . PHE B 1 229 ? 49.939 45.073 90.448 1.00 33.53 228 PHE B O 1
ATOM 4677 N N . LYS B 1 230 ? 49.245 43.650 92.054 1.00 33.46 229 LYS B N 1
ATOM 4678 C CA . LYS B 1 230 ? 49.765 42.443 91.398 1.00 37.02 229 LYS B CA 1
ATOM 4679 C C . LYS B 1 230 ? 48.698 41.372 91.181 1.00 37.32 229 LYS B C 1
ATOM 4680 O O . LYS B 1 230 ? 48.749 40.634 90.190 1.00 40.23 229 LYS B O 1
ATOM 4686 N N . ASP B 1 231 ? 47.709 41.305 92.067 1.00 36.98 230 ASP B N 1
ATOM 4687 C CA . ASP B 1 231 ? 46.812 40.156 92.106 1.00 36.06 230 ASP B CA 1
ATOM 4688 C C . ASP B 1 231 ? 45.512 40.366 91.302 1.00 35.78 230 ASP B C 1
ATOM 4689 O O . ASP B 1 231 ? 44.430 40.065 91.765 1.00 34.09 230 ASP B O 1
ATOM 4694 N N . TYR B 1 232 ? 45.644 40.850 90.074 1.00 35.82 231 TYR B N 1
ATOM 4695 C CA . TYR B 1 232 ? 44.486 41.129 89.254 1.00 35.91 231 TYR B CA 1
ATOM 4696 C C . TYR B 1 232 ? 43.670 39.873 89.024 1.00 36.89 231 TYR B C 1
ATOM 4697 O O . TYR B 1 232 ? 42.439 39.920 89.101 1.00 35.18 231 TYR B O 1
ATOM 4706 N N . GLU B 1 233 ? 44.352 38.764 88.725 1.00 38.16 232 GLU B N 1
ATOM 4707 C CA . GLU B 1 233 ? 43.683 37.495 88.424 1.00 39.63 232 GLU B CA 1
ATOM 4708 C C . GLU B 1 233 ? 42.829 36.971 89.581 1.00 37.15 232 GLU B C 1
ATOM 4709 O O . GLU B 1 233 ? 41.691 36.570 89.361 1.00 34.18 232 GLU B O 1
ATOM 4715 N N . VAL B 1 234 ? 43.328 37.004 90.813 1.00 37.03 233 VAL B N 1
ATOM 4716 C CA . VAL B 1 234 ? 42.491 36.529 91.931 1.00 39.06 233 VAL B CA 1
ATOM 4717 C C . VAL B 1 234 ? 41.252 37.407 92.170 1.00 35.01 233 VAL B C 1
ATOM 4718 O O . VAL B 1 234 ? 40.234 36.913 92.590 1.00 36.45 233 VAL B O 1
ATOM 4722 N N . VAL B 1 235 ? 41.359 38.715 91.949 1.00 36.13 234 VAL B N 1
ATOM 4723 C CA . VAL B 1 235 ? 40.214 39.595 92.129 1.00 34.62 234 VAL B CA 1
ATOM 4724 C C . VAL B 1 235 ? 39.122 39.193 91.117 1.00 33.12 234 VAL B C 1
ATOM 4725 O O . VAL B 1 235 ? 37.974 38.979 91.481 1.00 36.22 234 VAL B O 1
ATOM 4729 N N . TYR B 1 236 ? 39.482 39.037 89.843 1.00 35.60 235 TYR B N 1
ATOM 4730 C CA . TYR B 1 236 ? 38.512 38.584 88.865 1.00 34.22 235 TYR B CA 1
ATOM 4731 C C . TYR B 1 236 ? 37.892 37.201 89.217 1.00 35.22 235 TYR B C 1
ATOM 4732 O O . TYR B 1 236 ? 36.689 37.000 89.095 1.00 34.53 235 TYR B O 1
ATOM 4741 N N . GLU B 1 237 ? 38.715 36.275 89.687 1.00 38.28 236 GLU B N 1
ATOM 4742 C CA . GLU B 1 237 ? 38.262 34.934 90.096 1.00 38.84 236 GLU B CA 1
ATOM 4743 C C . GLU B 1 237 ? 37.302 34.954 91.296 1.00 38.10 236 GLU B C 1
ATOM 4744 O O . GLU B 1 237 ? 36.386 34.155 91.364 1.00 36.66 236 GLU B O 1
ATOM 4750 N N . LYS B 1 238 ? 37.492 35.900 92.215 1.00 36.91 237 LYS B N 1
ATOM 4751 C CA . LYS B 1 238 ? 36.648 36.017 93.403 1.00 36.78 237 LYS B CA 1
ATOM 4752 C C . LYS B 1 238 ? 35.414 36.903 93.236 1.00 35.36 237 LYS B C 1
ATOM 4753 O O . LYS B 1 238 ? 34.405 36.650 93.846 1.00 34.35 237 LYS B O 1
ATOM 4759 N N . ILE B 1 239 ? 35.490 37.917 92.387 1.00 36.64 238 ILE B N 1
ATOM 4760 C CA . ILE B 1 239 ? 34.428 38.905 92.222 1.00 35.43 238 ILE B CA 1
ATOM 4761 C C . ILE B 1 239 ? 33.660 38.746 90.893 1.00 36.13 238 ILE B C 1
ATOM 4762 O O . ILE B 1 239 ? 32.481 39.072 90.819 1.00 39.18 238 ILE B O 1
ATOM 4767 N N . GLY B 1 240 ? 34.344 38.284 89.852 1.00 33.55 239 GLY B N 1
ATOM 4768 C CA . GLY B 1 240 ? 33.816 38.221 88.507 1.00 31.31 239 GLY B CA 1
ATOM 4769 C C . GLY B 1 240 ? 33.835 39.571 87.821 1.00 33.98 239 GLY B C 1
ATOM 4770 O O . GLY B 1 240 ? 34.465 40.521 88.313 1.00 35.60 239 GLY B O 1
ATOM 4771 N N . GLY B 1 241 ? 33.043 39.662 86.738 1.00 33.02 240 GLY B N 1
ATOM 4772 C CA . GLY B 1 241 ? 33.110 40.728 85.765 1.00 33.82 240 GLY B CA 1
ATOM 4773 C C . GLY B 1 241 ? 32.143 41.889 85.881 1.00 33.35 240 GLY B C 1
ATOM 4774 O O . GLY B 1 241 ? 32.228 42.820 85.085 1.00 32.80 240 GLY B O 1
ATOM 4775 N N . ILE B 1 242 ? 31.252 41.879 86.867 1.00 34.39 241 ILE B N 1
ATOM 4776 C CA . ILE B 1 242 ? 30.261 42.942 86.981 1.00 34.37 241 ILE B CA 1
ATOM 4777 C C . ILE B 1 242 ? 30.972 44.247 87.397 1.00 36.44 241 ILE B C 1
ATOM 4778 O O . ILE B 1 242 ? 31.610 44.287 88.433 1.00 34.74 241 ILE B O 1
ATOM 4783 N N . PRO B 1 243 ? 30.892 45.289 86.552 1.00 35.61 242 PRO B N 1
ATOM 4784 C CA . PRO B 1 243 ? 31.618 46.524 86.816 1.00 35.41 242 PRO B CA 1
ATOM 4785 C C . PRO B 1 243 ? 31.373 47.126 88.177 1.00 33.95 242 PRO B C 1
ATOM 4786 O O . PRO B 1 243 ? 32.310 47.636 88.790 1.00 35.00 242 PRO B O 1
ATOM 4790 N N . GLY B 1 244 ? 30.142 47.056 88.663 1.00 35.46 243 GLY B N 1
ATOM 4791 C CA . GLY B 1 244 ? 29.801 47.692 89.934 1.00 32.31 243 GLY B CA 1
ATOM 4792 C C . GLY B 1 244 ? 30.510 47.066 91.117 1.00 32.59 243 GLY B C 1
ATOM 4793 O O . GLY B 1 244 ? 30.892 47.763 92.037 1.00 30.44 243 GLY B O 1
ATOM 4794 N N . TRP B 1 245 ? 30.690 45.743 91.074 1.00 30.16 244 TRP B N 1
ATOM 4795 C CA . TRP B 1 245 ? 31.399 45.032 92.122 1.00 30.69 244 TRP B CA 1
ATOM 4796 C C . TRP B 1 245 ? 32.896 45.354 92.132 1.00 31.17 244 TRP B C 1
ATOM 4797 O O . TRP B 1 245 ? 33.479 45.581 93.182 1.00 28.35 244 TRP B O 1
ATOM 4808 N N . LEU B 1 246 ? 33.505 45.358 90.940 1.00 30.11 245 LEU B N 1
ATOM 4809 C CA . LEU B 1 246 ? 34.908 45.604 90.789 1.00 31.43 245 LEU B CA 1
ATOM 4810 C C . LEU B 1 246 ? 35.238 47.066 91.103 1.00 31.06 245 LEU B C 1
ATOM 4811 O O . LEU B 1 246 ? 36.345 47.345 91.566 1.00 29.84 245 LEU B O 1
ATOM 4816 N N . THR B 1 247 ? 34.288 47.968 90.841 1.00 33.22 246 THR B N 1
ATOM 4817 C CA . THR B 1 247 ? 34.398 49.407 91.229 1.00 32.09 246 THR B CA 1
ATOM 4818 C C . THR B 1 247 ? 34.475 49.539 92.767 1.00 31.16 246 THR B C 1
ATOM 4819 O O . THR B 1 247 ? 35.312 50.261 93.354 1.00 29.75 246 THR B O 1
ATOM 4823 N N . TYR B 1 248 ? 33.587 48.816 93.421 1.00 31.83 247 TYR B N 1
ATOM 4824 C CA . TYR B 1 248 ? 33.546 48.797 94.858 1.00 31.19 247 TYR B CA 1
ATOM 4825 C C . TYR B 1 248 ? 34.844 48.248 95.443 1.00 29.98 247 TYR B C 1
ATOM 4826 O O . TYR B 1 248 ? 35.378 48.831 96.372 1.00 32.06 247 TYR B O 1
ATOM 4835 N N . PHE B 1 249 ? 35.330 47.122 94.900 1.00 32.62 248 PHE B N 1
ATOM 4836 C CA . PHE B 1 249 ? 36.599 46.555 95.301 1.00 30.44 248 PHE B CA 1
ATOM 4837 C C . PHE B 1 249 ? 37.730 47.594 95.217 1.00 31.66 248 PHE B C 1
ATOM 4838 O O . PHE B 1 249 ? 38.495 47.764 96.165 1.00 33.94 248 PHE B O 1
ATOM 4846 N N . GLY B 1 250 ? 37.861 48.234 94.058 1.00 31.46 249 GLY B N 1
ATOM 4847 C CA . GLY B 1 250 ? 38.875 49.263 93.854 1.00 33.16 249 GLY B CA 1
ATOM 4848 C C . GLY B 1 250 ? 38.758 50.384 94.873 1.00 30.92 249 GLY B C 1
ATOM 4849 O O . GLY B 1 250 ? 39.737 50.795 95.461 1.00 30.99 249 GLY B O 1
ATOM 4850 N N . PHE B 1 251 ? 37.534 50.840 95.078 1.00 31.76 250 PHE B N 1
ATOM 4851 C CA . PHE B 1 251 ? 37.202 51.867 96.058 1.00 29.45 250 PHE B CA 1
ATOM 4852 C C . PHE B 1 251 ? 37.711 51.532 97.483 1.00 31.74 250 PHE B C 1
ATOM 4853 O O . PHE B 1 251 ? 38.346 52.396 98.161 1.00 29.22 250 PHE B O 1
ATOM 4861 N N . ILE B 1 252 ? 37.458 50.291 97.904 1.00 28.83 251 ILE B N 1
ATOM 4862 C CA . ILE B 1 252 ? 37.831 49.840 99.244 1.00 32.19 251 ILE B CA 1
ATOM 4863 C C . ILE B 1 252 ? 39.357 49.697 99.302 1.00 29.80 251 ILE B C 1
ATOM 4864 O O . ILE B 1 252 ? 40.022 50.206 100.210 1.00 29.67 251 ILE B O 1
ATOM 4869 N N . TYR B 1 253 ? 39.903 49.004 98.319 1.00 28.95 252 TYR B N 1
ATOM 4870 C CA . TYR B 1 253 ? 41.343 48.736 98.293 1.00 28.25 252 TYR B CA 1
ATOM 4871 C C . TYR B 1 253 ? 42.169 50.006 98.249 1.00 26.70 252 TYR B C 1
ATOM 4872 O O . TYR B 1 253 ? 43.193 50.079 98.905 1.00 28.63 252 TYR B O 1
ATOM 4881 N N . LEU B 1 254 ? 41.784 51.006 97.472 1.00 29.46 253 LEU B N 1
ATOM 4882 C CA . LEU B 1 254 ? 42.629 52.183 97.370 1.00 32.38 253 LEU B CA 1
ATOM 4883 C C . LEU B 1 254 ? 43.014 52.692 98.736 1.00 35.02 253 LEU B C 1
ATOM 4884 O O . LEU B 1 254 ? 44.130 53.161 98.932 1.00 35.34 253 LEU B O 1
ATOM 4889 N N . ASP B 1 255 ? 42.075 52.611 99.675 1.00 33.99 254 ASP B N 1
ATOM 4890 C CA . ASP B 1 255 ? 42.308 53.163 100.973 1.00 32.28 254 ASP B CA 1
ATOM 4891 C C . ASP B 1 255 ? 42.758 52.164 102.002 1.00 32.33 254 ASP B C 1
ATOM 4892 O O . ASP B 1 255 ? 43.646 52.452 102.751 1.00 35.65 254 ASP B O 1
ATOM 4897 N N . ASN B 1 256 ? 42.212 50.961 101.998 1.00 32.38 255 ASN B N 1
ATOM 4898 C CA . ASN B 1 256 ? 42.592 49.958 102.982 1.00 33.85 255 ASN B CA 1
ATOM 4899 C C . ASN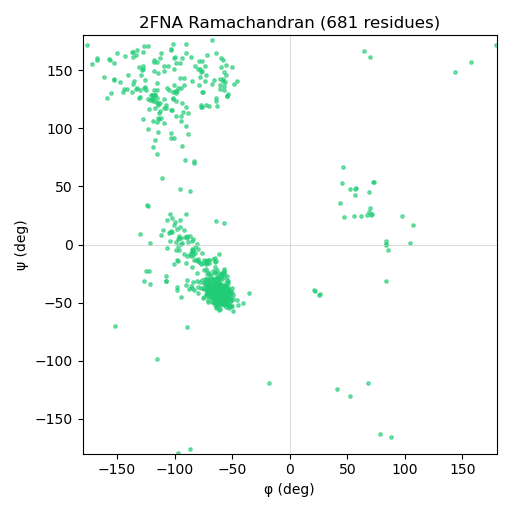 B 1 256 ? 43.859 49.173 102.553 1.00 36.69 255 ASN B C 1
ATOM 4900 O O . ASN B 1 256 ? 44.670 48.841 103.361 1.00 39.44 255 ASN B O 1
ATOM 4905 N N . LYS B 1 257 ? 44.010 48.887 101.273 1.00 36.76 256 LYS B N 1
ATOM 4906 C CA . LYS B 1 257 ? 45.169 48.150 100.716 1.00 36.94 256 LYS B CA 1
ATOM 4907 C C . LYS B 1 257 ? 45.484 46.755 101.305 1.00 34.26 256 LYS B C 1
ATOM 4908 O O . LYS B 1 257 ? 46.610 46.291 101.217 1.00 33.23 256 LYS B O 1
ATOM 4914 N N . ASN B 1 258 ? 44.499 46.080 101.882 1.00 34.76 257 ASN B N 1
ATOM 4915 C CA . ASN B 1 258 ? 44.629 44.662 102.257 1.00 32.91 257 ASN B CA 1
ATOM 4916 C C . ASN B 1 258 ? 43.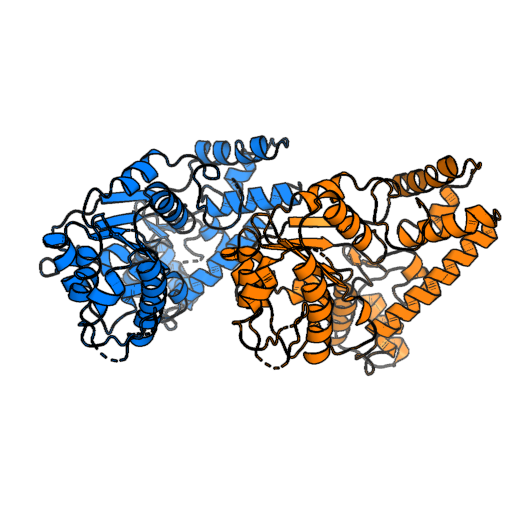781 43.874 101.279 1.00 34.69 257 ASN B C 1
ATOM 4917 O O . ASN B 1 258 ? 42.555 44.051 101.231 1.00 35.42 257 ASN B O 1
ATOM 4922 N N . LEU B 1 259 ? 44.414 43.005 100.492 1.00 32.67 258 LEU B N 1
ATOM 4923 C CA . LEU B 1 259 ? 43.721 42.298 99.412 1.00 34.32 258 LEU B CA 1
ATOM 4924 C C . LEU B 1 259 ? 42.566 41.428 99.860 1.00 35.20 258 LEU B C 1
ATOM 4925 O O . LEU B 1 259 ? 41.468 41.491 99.282 1.00 31.82 258 LEU B O 1
ATOM 4930 N N . ASP B 1 260 ? 42.811 40.574 100.843 1.00 32.94 259 ASP B N 1
ATOM 4931 C CA . ASP B 1 260 ? 41.766 39.657 101.272 1.00 35.40 259 ASP B CA 1
ATOM 4932 C C . ASP B 1 260 ? 40.604 40.369 101.980 1.00 35.30 259 ASP B C 1
ATOM 4933 O O . ASP B 1 260 ? 39.434 40.008 101.745 1.00 31.29 259 ASP B O 1
ATOM 4938 N N . PHE B 1 261 ? 40.920 41.340 102.854 1.00 31.98 260 PHE B N 1
ATOM 4939 C CA . PHE B 1 261 ? 39.886 42.182 103.465 1.00 32.09 260 PHE B CA 1
ATOM 4940 C C . PHE B 1 261 ? 39.008 42.876 102.425 1.00 31.83 260 PHE B C 1
ATOM 4941 O O . PHE B 1 261 ? 37.785 42.945 102.566 1.00 31.40 260 PHE B O 1
ATOM 4949 N N . ALA B 1 262 ? 39.653 43.482 101.436 1.00 28.19 261 ALA B N 1
ATOM 4950 C CA . ALA B 1 262 ? 38.958 44.230 100.409 1.00 30.75 261 ALA B CA 1
ATOM 4951 C C . ALA B 1 262 ? 38.118 43.291 99.560 1.00 31.14 261 ALA B C 1
ATOM 4952 O O . ALA B 1 262 ? 37.016 43.638 99.162 1.00 31.24 261 ALA B O 1
ATOM 4954 N N . ILE B 1 263 ? 38.616 42.091 99.276 1.00 32.14 262 ILE B N 1
ATOM 4955 C CA . ILE B 1 263 ? 37.772 41.146 98.552 1.00 32.66 262 ILE B CA 1
ATOM 4956 C C . ILE B 1 263 ? 36.557 40.746 99.373 1.00 30.43 262 ILE B C 1
ATOM 4957 O O . ILE B 1 263 ? 35.441 40.757 98.867 1.00 31.85 262 ILE B O 1
ATOM 4962 N N . ASN B 1 264 ? 36.767 40.344 100.623 1.00 33.22 263 ASN B N 1
ATOM 4963 C CA . ASN B 1 264 ? 35.655 39.929 101.490 1.00 33.08 263 ASN B CA 1
ATOM 4964 C C . ASN B 1 264 ? 34.635 41.048 101.763 1.00 34.76 263 ASN B C 1
ATOM 4965 O O . ASN B 1 264 ? 33.433 40.799 101.834 1.00 36.00 263 ASN B O 1
ATOM 4970 N N . GLN B 1 265 ? 35.088 42.287 101.893 1.00 34.19 264 GLN B N 1
ATOM 4971 C CA . GLN B 1 265 ? 34.162 43.423 102.111 1.00 32.19 264 GLN B CA 1
ATOM 4972 C C . GLN B 1 265 ? 33.226 43.566 100.894 1.00 32.20 264 GLN B C 1
ATOM 4973 O O . GLN B 1 265 ? 32.024 43.773 101.024 1.00 30.31 264 GLN B O 1
ATOM 4979 N N . THR B 1 266 ? 33.808 43.440 99.710 1.00 31.99 265 THR B N 1
ATOM 4980 C CA . THR B 1 266 ? 33.063 43.463 98.457 1.00 34.09 265 THR B CA 1
ATOM 4981 C C . THR B 1 266 ? 32.055 42.321 98.354 1.00 30.63 265 THR B C 1
ATOM 4982 O O . THR B 1 266 ? 30.929 42.511 97.934 1.00 30.70 265 THR B O 1
ATOM 4986 N N . LEU B 1 267 ? 32.482 41.133 98.691 1.00 30.69 266 LEU B N 1
ATOM 4987 C CA . LEU B 1 267 ? 31.588 40.008 98.687 1.00 29.66 266 LEU B CA 1
ATOM 4988 C C . LEU B 1 267 ? 30.418 40.241 99.644 1.00 31.07 266 LEU B C 1
ATOM 4989 O O . LEU B 1 267 ? 29.269 39.860 99.370 1.00 32.05 266 LEU B O 1
ATOM 4994 N N . GLU B 1 268 ? 30.682 40.848 100.782 1.00 31.85 267 GLU B N 1
ATOM 4995 C CA . GLU B 1 268 ? 29.597 41.122 101.745 1.00 33.74 267 GLU B CA 1
ATOM 4996 C C . GLU B 1 268 ? 28.648 42.241 101.291 1.00 33.27 267 GLU B C 1
ATOM 4997 O O . GLU B 1 268 ? 27.430 42.126 101.435 1.00 32.25 267 GLU B O 1
ATOM 5003 N N . TYR B 1 269 ? 29.205 43.321 100.762 1.00 34.10 268 TYR B N 1
ATOM 5004 C CA . TYR B 1 269 ? 28.415 44.350 100.067 1.00 31.70 268 TYR B CA 1
ATOM 5005 C C . TYR B 1 269 ? 27.520 43.706 99.026 1.00 32.87 268 TYR B C 1
ATOM 5006 O O . TYR B 1 269 ? 26.301 43.907 99.021 1.00 33.62 268 TYR B O 1
ATOM 5015 N N . ALA B 1 270 ? 28.129 42.893 98.154 1.00 31.26 269 ALA B N 1
ATOM 5016 C CA . ALA B 1 270 ? 27.404 42.281 97.056 1.00 32.20 269 ALA B CA 1
ATOM 5017 C C . ALA B 1 270 ? 26.268 41.383 97.538 1.00 32.76 269 ALA B C 1
ATOM 5018 O O . ALA B 1 270 ? 25.142 41.500 97.078 1.00 31.95 269 ALA B O 1
ATOM 5020 N N . LYS B 1 271 ? 26.572 40.451 98.433 1.00 33.57 270 LYS B N 1
ATOM 5021 C CA . LYS B 1 271 ? 25.578 39.474 98.892 1.00 32.82 270 LYS B CA 1
ATOM 5022 C C . LYS B 1 271 ? 24.345 40.150 99.470 1.00 35.97 270 LYS B C 1
ATOM 5023 O O . LYS B 1 271 ? 23.196 39.793 99.150 1.00 33.14 270 LYS B O 1
ATOM 5029 N N . LYS B 1 272 ? 24.599 41.119 100.337 1.00 35.31 271 LYS B N 1
ATOM 5030 C CA . LYS B 1 272 ? 23.552 41.883 100.997 1.00 36.34 271 LYS B CA 1
ATOM 5031 C C . LYS B 1 272 ? 22.669 42.643 99.996 1.00 34.48 271 LYS B C 1
ATOM 5032 O O . LYS B 1 272 ? 21.444 42.605 100.084 1.00 32.85 271 LYS B O 1
ATOM 5038 N N . LEU B 1 273 ? 23.292 43.314 99.042 1.00 33.11 272 LEU B N 1
ATOM 5039 C CA . LEU B 1 273 ? 22.545 44.012 97.998 1.00 33.41 272 LEU B CA 1
ATOM 5040 C C . LEU B 1 273 ? 21.731 43.063 97.105 1.00 32.23 272 LEU B C 1
ATOM 5041 O O . LEU B 1 273 ? 20.558 43.314 96.850 1.00 32.21 272 LEU B O 1
ATOM 5046 N N . ILE B 1 274 ? 22.378 42.000 96.618 1.00 30.29 273 ILE B N 1
ATOM 5047 C CA . ILE B 1 274 ? 21.692 40.949 95.857 1.00 31.97 273 ILE B CA 1
ATOM 5048 C C . ILE B 1 274 ? 20.449 40.419 96.568 1.00 32.34 273 ILE B C 1
ATOM 5049 O O . ILE B 1 274 ? 19.374 40.251 95.943 1.00 28.00 273 ILE B O 1
ATOM 5054 N N . LEU B 1 275 ? 20.591 40.122 97.859 1.00 33.91 274 LEU B N 1
ATOM 5055 C CA . LEU B 1 275 ? 19.496 39.537 98.620 1.00 33.08 274 LEU B CA 1
ATOM 5056 C C . LEU B 1 275 ? 18.397 40.557 98.918 1.00 31.03 274 LEU B C 1
ATOM 5057 O O . LEU B 1 275 ? 17.192 40.207 99.000 1.00 29.49 274 LEU B O 1
ATOM 5062 N N . LYS B 1 276 ? 18.770 41.830 99.039 1.00 35.20 275 LYS B N 1
ATOM 5063 C CA . LYS B 1 276 ? 17.746 42.885 99.068 1.00 36.01 275 LYS B CA 1
ATOM 5064 C C . LYS B 1 276 ? 16.974 43.031 97.731 1.00 35.97 275 LYS B C 1
ATOM 5065 O O . LYS B 1 276 ? 15.756 43.184 97.726 1.00 35.13 275 LYS B O 1
ATOM 5071 N N . GLU B 1 277 ? 17.700 43.021 96.616 1.00 34.31 276 GLU B N 1
ATOM 5072 C CA . GLU B 1 277 ? 17.086 42.981 95.319 1.00 32.36 276 GLU B CA 1
ATOM 5073 C C . GLU B 1 277 ? 16.193 41.715 95.152 1.00 33.55 276 GLU B C 1
ATOM 5074 O O . GLU B 1 277 ? 15.142 41.784 94.552 1.00 33.48 276 GLU B O 1
ATOM 5080 N N . PHE B 1 278 ? 16.582 40.571 95.707 1.00 32.92 277 PHE B N 1
ATOM 5081 C CA . PHE B 1 278 ? 15.699 39.415 95.632 1.00 34.19 277 PHE B CA 1
ATOM 5082 C C . PHE B 1 278 ? 14.397 39.634 96.415 1.00 33.08 277 PHE B C 1
ATOM 5083 O O . PHE B 1 278 ? 13.324 39.258 95.952 1.00 32.10 277 PHE B O 1
ATOM 5091 N N . GLU B 1 279 ? 14.473 40.324 97.550 1.00 32.95 278 GLU B N 1
ATOM 5092 C CA . GLU B 1 279 ? 13.258 40.671 98.297 1.00 32.50 278 GLU B CA 1
ATOM 5093 C C . GLU B 1 279 ? 12.313 41.541 97.482 1.00 32.15 278 GLU B C 1
ATOM 5094 O O . GLU B 1 279 ? 11.083 41.378 97.561 1.00 31.09 278 GLU B O 1
ATOM 5100 N N . ASN B 1 280 ? 12.872 42.458 96.687 1.00 33.90 279 ASN B N 1
ATOM 5101 C CA . ASN B 1 280 ? 12.093 43.278 95.773 1.00 33.33 279 ASN B CA 1
ATOM 5102 C C . ASN B 1 280 ? 11.420 42.418 94.692 1.00 33.99 279 ASN B C 1
ATOM 5103 O O . ASN B 1 280 ? 10.293 42.677 94.277 1.00 32.58 279 ASN B O 1
ATOM 5108 N N . PHE B 1 281 ? 12.121 41.401 94.211 1.00 34.14 280 PHE B N 1
ATOM 5109 C CA . PHE B 1 281 ? 11.519 40.498 93.239 1.00 33.68 280 PHE B CA 1
ATOM 5110 C C . PHE B 1 281 ? 10.340 39.745 93.906 1.00 31.63 280 PHE B C 1
ATOM 5111 O O . PHE B 1 281 ? 9.262 39.630 93.337 1.00 32.78 280 PHE B O 1
ATOM 5119 N N . LEU B 1 282 ? 10.537 39.303 95.135 1.00 32.18 281 LEU B N 1
ATOM 5120 C CA . LEU B 1 282 ? 9.549 38.518 95.857 1.00 31.52 281 LEU B CA 1
ATOM 5121 C C . LEU B 1 282 ? 8.349 39.332 96.366 1.00 34.10 281 LEU B C 1
ATOM 5122 O O . LEU B 1 282 ? 7.350 38.764 96.780 1.00 35.24 281 LEU B O 1
ATOM 5127 N N . HIS B 1 283 ? 8.464 40.653 96.338 1.00 35.49 282 HIS B N 1
ATOM 5128 C CA . HIS B 1 283 ? 7.355 41.544 96.676 1.00 36.86 282 HIS B CA 1
ATOM 5129 C C . HIS B 1 283 ? 6.262 41.322 95.642 1.00 38.32 282 HIS B C 1
ATOM 5130 O O . HIS B 1 283 ? 6.521 41.370 94.429 1.00 36.37 282 HIS B O 1
ATOM 5137 N N . GLY B 1 284 ? 5.059 41.023 96.121 1.00 35.88 283 GLY B N 1
ATOM 5138 C CA . GLY B 1 284 ? 3.971 40.580 95.233 1.00 38.63 283 GLY B CA 1
ATOM 5139 C C . GLY B 1 284 ? 3.955 39.071 94.922 1.00 38.24 283 GLY B C 1
ATOM 5140 O O . GLY B 1 284 ? 3.034 38.582 94.277 1.00 38.91 283 GLY B O 1
ATOM 5141 N N . ARG B 1 285 ? 4.951 38.326 95.384 1.00 38.19 284 ARG B N 1
ATOM 5142 C CA . ARG B 1 285 ? 5.080 36.907 95.027 1.00 35.99 284 ARG B CA 1
ATOM 5143 C C . ARG B 1 285 ? 5.102 36.076 96.277 1.00 39.23 284 ARG B C 1
ATOM 5144 O O . ARG B 1 285 ? 5.704 35.015 96.300 1.00 38.31 284 ARG B O 1
ATOM 5152 N N . GLU B 1 286 ? 4.368 36.530 97.293 1.00 40.55 285 GLU B N 1
ATOM 5153 C CA A GLU B 1 286 ? 4.403 35.978 98.647 0.50 40.89 285 GLU B CA 1
ATOM 5154 C CA B GLU B 1 286 ? 4.502 35.939 98.636 0.50 41.65 285 GLU B CA 1
ATOM 5155 C C . GLU B 1 286 ? 3.980 34.506 98.714 1.00 42.24 285 GLU B C 1
ATOM 5156 O O . GLU B 1 286 ? 4.497 33.719 99.516 1.00 42.82 285 GLU B O 1
ATOM 5167 N N . ILE B 1 287 ? 2.991 34.146 97.897 1.00 40.42 286 ILE B N 1
ATOM 5168 C CA . ILE B 1 287 ? 2.513 32.766 97.857 1.00 41.45 286 ILE B CA 1
ATOM 5169 C C . ILE B 1 287 ? 3.627 31.812 97.348 1.00 40.18 286 ILE B C 1
ATOM 5170 O O . ILE B 1 287 ? 3.676 30.651 97.738 1.00 42.32 286 ILE B O 1
ATOM 5175 N N . ALA B 1 288 ? 4.534 32.321 96.515 1.00 39.85 287 ALA B N 1
ATOM 5176 C CA . ALA B 1 288 ? 5.575 31.508 95.844 1.00 37.93 287 ALA B CA 1
ATOM 5177 C C . ALA B 1 288 ? 6.948 31.698 96.464 1.00 38.35 287 ALA B C 1
ATOM 5178 O O . ALA B 1 288 ? 7.964 31.241 95.917 1.00 38.09 287 ALA B O 1
ATOM 5180 N N . ARG B 1 289 ? 6.995 32.372 97.606 1.00 39.02 288 ARG B N 1
ATOM 5181 C CA . ARG B 1 289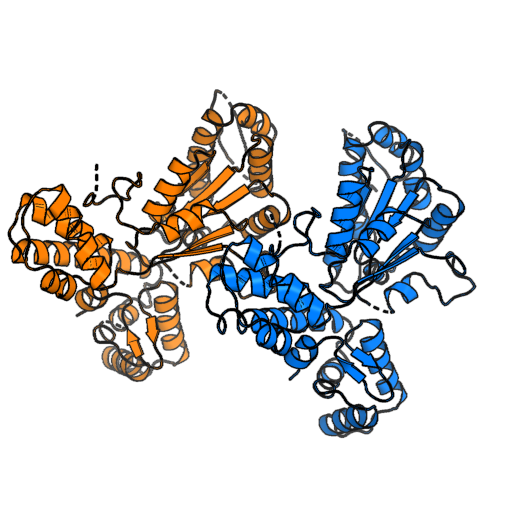 ? 8.259 32.849 98.144 1.00 40.63 288 ARG B CA 1
ATOM 5182 C C . ARG B 1 289 ? 9.271 31.741 98.444 1.00 38.17 288 ARG B C 1
ATOM 5183 O O . ARG B 1 289 ? 10.450 31.836 98.097 1.00 38.62 288 ARG B O 1
ATOM 5191 N N . LYS B 1 290 ? 8.804 30.731 99.149 1.00 33.64 289 LYS B N 1
ATOM 5192 C CA . LYS B 1 290 ? 9.610 29.597 99.475 1.00 36.80 289 LYS B CA 1
ATOM 5193 C C . LYS B 1 290 ? 10.061 28.861 98.227 1.00 35.50 289 LYS B C 1
ATOM 5194 O O . LYS B 1 290 ? 11.202 28.428 98.148 1.00 36.18 289 LYS B O 1
ATOM 5200 N N . ARG B 1 291 ? 9.197 28.738 97.228 1.00 34.86 290 ARG B N 1
ATOM 5201 C CA . ARG B 1 291 ? 9.617 28.038 96.004 1.00 35.11 290 ARG B CA 1
ATOM 5202 C C . ARG B 1 291 ? 10.677 28.835 95.259 1.00 33.67 290 ARG B C 1
ATOM 5203 O O . ARG B 1 291 ? 11.648 28.270 94.774 1.00 29.87 290 ARG B O 1
ATOM 5211 N N . TYR B 1 292 ? 10.527 30.155 95.189 1.00 31.19 291 TYR B N 1
ATOM 5212 C CA . TYR B 1 292 ? 11.516 30.935 94.483 1.00 32.24 291 TYR B CA 1
ATOM 5213 C C . TYR B 1 292 ? 12.893 30.818 95.142 1.00 31.88 291 TYR B C 1
ATOM 5214 O O . TYR B 1 292 ? 13.916 30.707 94.436 1.00 32.71 291 TYR B O 1
ATOM 5223 N N . LEU B 1 293 ? 12.930 30.843 96.477 1.00 33.36 292 LEU B N 1
ATOM 5224 C CA . LEU B 1 293 ? 14.194 30.740 97.226 1.00 33.78 292 LEU B CA 1
ATOM 5225 C C . LEU B 1 293 ? 14.848 29.391 96.997 1.00 32.28 292 LEU B C 1
ATOM 5226 O O . LEU B 1 293 ? 16.059 29.282 96.826 1.00 33.46 292 LEU B O 1
ATOM 5231 N N . ASN B 1 294 ? 14.026 28.366 97.021 1.00 31.10 293 ASN B N 1
ATOM 5232 C CA . ASN B 1 294 ? 14.447 26.996 96.700 1.00 31.69 293 ASN B CA 1
ATOM 5233 C C . ASN B 1 294 ? 15.079 26.880 95.316 1.00 33.31 293 ASN B C 1
ATOM 5234 O O . ASN B 1 294 ? 16.132 26.228 95.139 1.00 31.24 293 ASN B O 1
ATOM 5239 N N . ILE B 1 295 ? 14.460 27.505 94.327 1.00 33.17 294 ILE B N 1
ATOM 5240 C CA . ILE B 1 295 ? 14.960 27.390 92.941 1.00 32.74 294 ILE B CA 1
ATOM 5241 C C . ILE B 1 295 ? 16.369 28.011 92.838 1.00 31.84 294 ILE B C 1
ATOM 5242 O O . ILE B 1 295 ? 17.318 27.464 92.237 1.00 28.37 294 ILE B O 1
ATOM 5255 N N . ARG B 1 297 ? 18.574 28.604 95.222 1.00 31.42 296 ARG B N 1
ATOM 5256 C CA . ARG B 1 297 ? 19.503 27.789 95.951 1.00 35.68 296 ARG B CA 1
ATOM 5257 C C . ARG B 1 297 ? 19.899 26.575 95.132 1.00 34.72 296 ARG B C 1
ATOM 5258 O O . ARG B 1 297 ? 21.061 26.236 95.077 1.00 32.89 296 ARG B O 1
ATOM 5266 N N . THR B 1 298 ? 18.927 25.952 94.479 1.00 33.08 297 THR B N 1
ATOM 5267 C CA . THR B 1 298 ? 19.181 24.813 93.620 1.00 33.92 297 THR B CA 1
ATOM 5268 C C . THR B 1 298 ? 20.078 25.194 92.432 1.00 36.45 297 THR B C 1
ATOM 5269 O O . THR B 1 298 ? 21.001 24.460 92.064 1.00 32.49 297 THR B O 1
ATOM 5273 N N . LEU B 1 299 ? 19.828 26.370 91.869 1.00 33.24 298 LEU B N 1
ATOM 5274 C CA . LEU B 1 299 ? 20.566 26.833 90.700 1.00 35.79 298 LEU B CA 1
ATOM 5275 C C . LEU B 1 299 ? 21.847 27.546 91.039 1.00 34.98 298 LEU B C 1
ATOM 5276 O O . LEU B 1 299 ? 22.490 28.072 90.154 1.00 36.51 298 LEU B O 1
ATOM 5281 N N . SER B 1 300 ? 22.242 27.548 92.311 1.00 37.25 299 SER B N 1
ATOM 5282 C CA . SER B 1 300 ? 23.532 28.127 92.720 1.00 37.48 299 SER B CA 1
ATOM 5283 C C . SER B 1 300 ? 24.674 27.546 91.868 1.00 36.24 299 SER B C 1
ATOM 5284 O O . SER B 1 300 ? 25.541 28.262 91.414 1.00 36.74 299 SER B O 1
ATOM 5287 N N . LYS B 1 301 ? 24.663 26.233 91.656 1.00 35.21 300 LYS B N 1
ATOM 5288 C CA . LYS B 1 301 ? 25.716 25.568 90.897 1.00 35.20 300 LYS B CA 1
ATOM 5289 C C . LYS B 1 301 ? 25.266 25.202 89.492 1.00 35.17 300 LYS B C 1
ATOM 5290 O O . LYS B 1 301 ? 25.826 24.294 88.885 1.00 35.13 300 LYS B O 1
ATOM 5296 N N . CYS B 1 302 ? 24.295 25.956 88.983 1.00 33.44 301 CYS B N 1
ATOM 5297 C CA . CYS B 1 302 ? 23.563 25.688 87.766 1.00 33.95 301 CYS B CA 1
ATOM 5298 C C . CYS B 1 302 ? 22.763 24.424 87.920 1.00 31.94 301 CYS B C 1
ATOM 5299 O O . CYS B 1 302 ? 22.977 23.649 88.877 1.00 29.95 301 CYS B O 1
ATOM 5302 N N . GLY B 1 303 ? 21.843 24.225 86.981 1.00 32.73 302 GLY B N 1
ATOM 5303 C CA . GLY B 1 303 ? 21.052 22.990 86.941 1.00 33.71 302 GLY B CA 1
ATOM 5304 C C . GLY B 1 303 ? 20.041 22.950 85.807 1.00 35.62 302 GLY B C 1
ATOM 5305 O O . GLY B 1 303 ? 19.787 23.938 85.089 1.00 36.01 302 GLY B O 1
ATOM 5306 N N . LYS B 1 304 ? 19.451 21.786 85.644 1.00 34.79 303 LYS B N 1
ATOM 5307 C CA . LYS B 1 304 ? 18.496 21.582 84.582 1.00 34.20 303 LYS B CA 1
ATOM 5308 C C . LYS B 1 304 ? 17.099 21.647 85.167 1.00 33.40 303 LYS B C 1
ATOM 5309 O O . LYS B 1 304 ? 16.943 21.698 86.380 1.00 32.46 303 LYS B O 1
ATOM 5313 N N . TRP B 1 305 ? 16.093 21.632 84.289 1.00 34.08 304 TRP B N 1
ATOM 5314 C CA . TRP B 1 305 ? 14.704 21.586 84.700 1.00 33.69 304 TRP B CA 1
ATOM 5315 C C . TRP B 1 305 ? 14.457 20.481 85.729 1.00 31.21 304 TRP B C 1
ATOM 5316 O O . TRP B 1 305 ? 13.725 20.667 86.698 1.00 28.87 304 TRP B O 1
ATOM 5327 N N . SER B 1 306 ? 15.039 19.317 85.474 1.00 30.02 305 SER B N 1
ATOM 5328 C CA . SER B 1 306 ? 14.869 18.164 86.360 1.00 32.54 305 SER B CA 1
ATOM 5329 C C . SER B 1 306 ? 15.453 18.410 87.745 1.00 32.04 305 SER B C 1
ATOM 5330 O O . SER B 1 306 ? 14.901 17.941 88.719 1.00 29.91 305 SER B O 1
ATOM 5333 N N . ASP B 1 307 ? 16.530 19.196 87.845 1.00 33.55 306 ASP B N 1
ATOM 5334 C CA . ASP B 1 307 ? 17.121 19.476 89.167 1.00 31.49 306 ASP B CA 1
ATOM 5335 C C . ASP B 1 307 ? 16.198 20.413 89.954 1.00 31.88 306 ASP B C 1
ATOM 5336 O O . ASP B 1 307 ? 15.968 20.200 91.144 1.00 30.55 306 ASP B O 1
ATOM 5341 N N . VAL B 1 308 ? 15.660 21.419 89.255 1.00 28.59 307 VAL B N 1
ATOM 5342 C CA . VAL B 1 308 ? 14.727 22.389 89.816 1.00 31.66 307 VAL B CA 1
ATOM 5343 C C . VAL B 1 308 ? 13.479 21.672 90.324 1.00 31.95 307 VAL B C 1
ATOM 5344 O O . VAL B 1 308 ? 13.128 21.776 91.497 1.00 33.76 307 VAL B O 1
ATOM 5348 N N . LYS B 1 309 ? 12.834 20.913 89.444 1.00 34.67 308 LYS B N 1
ATOM 5349 C CA . LYS B 1 309 ? 11.629 20.166 89.804 1.00 35.72 308 LYS B CA 1
ATOM 5350 C C . LYS B 1 309 ? 11.888 19.271 91.002 1.00 34.35 308 LYS B C 1
ATOM 5351 O O . LYS B 1 309 ? 11.159 19.306 91.984 1.00 34.07 308 LYS B O 1
ATOM 5357 N N . ARG B 1 310 ? 12.949 18.471 90.911 1.00 34.18 309 ARG B N 1
ATOM 5358 C CA . ARG B 1 310 ? 13.306 17.521 91.960 1.00 33.31 309 ARG B CA 1
ATOM 5359 C C . ARG B 1 310 ? 13.416 18.183 93.347 1.00 31.56 309 ARG B C 1
ATOM 5360 O O . ARG B 1 310 ? 12.945 17.635 94.354 1.00 26.23 309 ARG B O 1
ATOM 5368 N N . ALA B 1 311 ? 14.033 19.364 93.390 1.00 30.72 310 ALA B N 1
ATOM 5369 C CA . ALA B 1 311 ? 14.288 20.054 94.658 1.00 29.95 310 ALA B CA 1
ATOM 5370 C C . ALA B 1 311 ? 13.031 20.717 95.211 1.00 33.40 310 ALA B C 1
ATOM 5371 O O . ALA B 1 311 ? 12.838 20.735 96.422 1.00 31.80 310 ALA B O 1
ATOM 5373 N N . LEU B 1 312 ? 12.189 21.274 94.331 1.00 32.79 311 LEU B N 1
ATOM 5374 C CA . LEU B 1 312 ? 10.872 21.781 94.759 1.00 35.59 311 LEU B CA 1
ATOM 5375 C C . LEU B 1 312 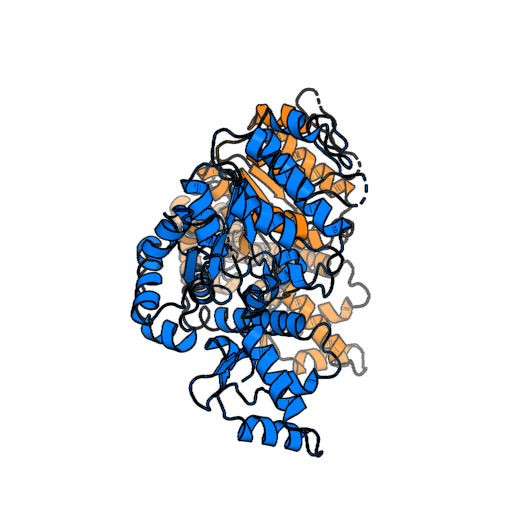? 9.987 20.701 95.388 1.00 37.60 311 LEU B C 1
ATOM 5376 O O . LEU B 1 312 ? 9.390 20.923 96.442 1.00 36.81 311 LEU B O 1
ATOM 5381 N N . GLU B 1 313 ? 9.918 19.533 94.747 1.00 36.87 312 GLU B N 1
ATOM 5382 C CA . GLU B 1 313 ? 9.075 18.458 95.235 1.00 39.63 312 GLU B CA 1
ATOM 5383 C C . GLU B 1 313 ? 9.635 17.864 96.518 1.00 39.64 312 GLU B C 1
ATOM 5384 O O . GLU B 1 313 ? 8.879 17.472 97.404 1.00 41.37 312 GLU B O 1
ATOM 5390 N N . LEU B 1 314 ? 10.961 17.804 96.627 1.00 39.07 313 LEU B N 1
ATOM 5391 C CA . LEU B 1 314 ? 11.590 17.337 97.852 1.00 40.00 313 LEU B CA 1
ATOM 5392 C C . LEU B 1 314 ? 11.237 18.217 99.053 1.00 40.26 313 LEU B C 1
ATOM 5393 O O . LEU B 1 314 ? 10.919 17.696 100.110 1.00 36.72 313 LEU B O 1
ATOM 5398 N N . GLU B 1 315 ? 11.300 19.545 98.891 1.00 41.34 314 GLU B N 1
ATOM 5399 C CA . GLU B 1 315 ? 10.993 20.449 99.998 1.00 42.53 314 GLU B CA 1
ATOM 5400 C C . GLU B 1 315 ? 9.549 20.312 100.514 1.00 42.72 314 GLU B C 1
ATOM 5401 O O . GLU B 1 315 ? 9.330 20.259 101.721 1.00 43.55 314 GLU B O 1
ATOM 5407 N N . GLU B 1 316 ? 8.581 20.250 99.598 1.00 43.66 315 GLU B N 1
ATOM 5408 C CA . GLU B 1 316 ? 7.163 20.273 99.952 1.00 43.77 315 GLU B CA 1
ATOM 5409 C C . GLU B 1 316 ? 6.516 18.904 100.020 1.00 45.46 315 GLU B C 1
ATOM 5410 O O . GLU B 1 316 ? 5.384 18.763 100.518 1.00 46.99 315 GLU B O 1
ATOM 5416 N N . GLY B 1 317 ? 7.202 17.899 99.487 1.00 44.87 316 GLY B N 1
ATOM 5417 C CA . GLY B 1 317 ? 6.694 16.545 99.520 1.00 43.54 316 GLY B CA 1
ATOM 5418 C C . GLY B 1 317 ? 5.452 16.272 98.693 1.00 43.75 316 GLY B C 1
ATOM 5419 O O . GLY B 1 317 ? 4.708 15.336 98.988 1.00 46.44 316 GLY B O 1
ATOM 5420 N N . ILE B 1 318 ? 5.232 17.062 97.651 1.00 42.84 317 ILE B N 1
ATOM 5421 C CA . ILE B 1 318 ? 4.136 16.833 96.714 1.00 43.06 317 ILE B CA 1
ATOM 5422 C C . ILE B 1 318 ? 4.614 17.016 95.282 1.00 42.16 317 ILE B C 1
ATOM 5423 O O . ILE B 1 318 ? 5.642 17.646 95.046 1.00 40.28 317 ILE B O 1
ATOM 5428 N N . GLU B 1 319 ? 3.856 16.474 94.332 1.00 41.47 318 GLU B N 1
ATOM 5429 C CA . GLU B 1 319 ? 4.129 16.695 92.917 1.00 42.57 318 GLU B CA 1
ATOM 5430 C C . GLU B 1 319 ? 3.722 18.141 92.545 1.00 43.50 318 GLU B C 1
ATOM 5431 O O . GLU B 1 319 ? 2.733 18.680 93.046 1.00 42.23 318 GLU B O 1
ATOM 5434 N N . ILE B 1 320 ? 4.533 18.772 91.706 1.00 44.13 319 ILE B N 1
ATOM 5435 C CA . ILE B 1 320 ? 4.296 20.140 91.277 1.00 44.61 319 ILE B CA 1
ATOM 5436 C C . ILE B 1 320 ? 4.292 20.123 89.766 1.00 44.27 319 ILE B C 1
ATOM 5437 O O . ILE B 1 320 ? 5.070 19.395 89.136 1.00 45.18 319 ILE B O 1
ATOM 5442 N N . SER B 1 321 ? 3.391 20.922 89.203 1.00 43.19 320 SER B N 1
ATOM 5443 C CA . SER B 1 321 ? 3.066 20.861 87.796 1.00 41.74 320 SER B CA 1
ATOM 5444 C C . SER B 1 321 ? 4.103 21.543 86.928 1.00 40.58 320 SER B C 1
ATOM 5445 O O . SER B 1 321 ? 4.664 22.605 87.275 1.00 39.20 320 SER B O 1
ATOM 5448 N N . ASP B 1 322 ? 4.318 20.960 85.761 1.00 38.19 321 ASP B N 1
ATOM 5449 C CA . ASP B 1 322 ? 5.270 21.523 84.824 1.00 40.72 321 ASP B CA 1
ATOM 5450 C C . ASP B 1 322 ? 4.948 22.979 84.496 1.00 38.68 321 ASP B C 1
ATOM 5451 O O . ASP B 1 322 ? 5.854 23.781 84.287 1.00 38.93 321 ASP B O 1
ATOM 5456 N N . SER B 1 323 ? 3.659 23.322 84.486 1.00 38.89 322 SER B N 1
ATOM 5457 C CA . SER B 1 323 ? 3.223 24.714 84.285 1.00 38.27 322 SER B CA 1
ATOM 5458 C C . SER B 1 323 ? 3.651 25.656 85.375 1.00 35.51 322 SER B C 1
ATOM 5459 O O . SER B 1 323 ? 3.993 26.798 85.084 1.00 38.49 322 SER B O 1
ATOM 5462 N N . GLU B 1 324 ? 3.570 25.229 86.633 1.00 36.12 323 GLU B N 1
ATOM 5463 C CA . GLU B 1 324 ? 3.994 26.102 87.754 1.00 38.00 323 GLU B CA 1
ATOM 5464 C C . GLU B 1 324 ? 5.507 26.331 87.707 1.00 36.44 323 GLU B C 1
ATOM 5465 O O . GLU B 1 324 ? 6.002 27.459 87.864 1.00 36.10 323 GLU B O 1
ATOM 5471 N N . ILE B 1 325 ? 6.245 25.257 87.480 1.00 35.32 324 ILE B N 1
ATOM 5472 C CA . ILE B 1 325 ? 7.697 25.353 87.413 1.00 37.45 324 ILE B CA 1
ATOM 5473 C C . ILE B 1 325 ? 8.170 26.240 86.252 1.00 36.63 324 ILE B C 1
ATOM 5474 O O . ILE B 1 325 ? 9.021 27.114 86.431 1.00 36.71 324 ILE B O 1
ATOM 5479 N N . TYR B 1 326 ? 7.599 26.006 85.072 1.00 38.01 325 TYR B N 1
ATOM 5480 C CA . TYR B 1 326 ? 7.841 26.812 83.878 1.00 37.62 325 TYR B CA 1
ATOM 5481 C C . TYR B 1 326 ? 7.542 28.307 84.127 1.00 36.79 325 TYR B C 1
ATOM 5482 O O . TYR B 1 326 ? 8.238 29.186 83.627 1.00 35.84 325 TYR B O 1
ATOM 5491 N N . ASN B 1 327 ? 6.486 28.590 84.870 1.00 34.64 326 ASN B N 1
ATOM 5492 C CA . ASN B 1 327 ? 6.189 29.964 85.215 1.00 37.13 326 ASN B CA 1
ATOM 5493 C C . ASN B 1 327 ? 7.300 30.582 86.073 1.00 34.84 326 ASN B C 1
ATOM 5494 O O . ASN B 1 327 ? 7.774 31.691 85.772 1.00 37.04 326 ASN B O 1
ATOM 5499 N N . TYR B 1 328 ? 7.707 29.877 87.134 1.00 33.45 327 TYR B N 1
ATOM 5500 C CA . TYR B 1 328 ? 8.792 30.359 88.005 1.00 33.23 327 TYR B CA 1
ATOM 5501 C C . TYR B 1 328 ? 10.075 30.669 87.261 1.00 31.88 327 TYR B C 1
ATOM 5502 O O . TYR B 1 328 ? 10.676 31.753 87.454 1.00 33.63 327 TYR B O 1
ATOM 5511 N N . LEU B 1 329 ? 10.491 29.732 86.414 1.00 31.74 328 LEU B N 1
ATOM 5512 C CA . LEU B 1 329 ? 11.721 29.878 85.645 1.00 32.73 328 LEU B CA 1
ATOM 5513 C C . LEU B 1 329 ? 11.639 31.013 84.628 1.00 34.66 328 LEU B C 1
ATOM 5514 O O . LEU B 1 329 ? 12.644 31.695 84.346 1.00 34.27 328 LEU B O 1
ATOM 5519 N N . THR B 1 330 ? 10.444 31.206 84.075 1.00 35.04 329 THR B N 1
ATOM 5520 C CA . THR B 1 330 ? 10.168 32.324 83.181 1.00 35.24 329 THR B CA 1
ATOM 5521 C C . THR B 1 330 ? 10.302 33.667 83.885 1.00 33.66 329 THR B C 1
ATOM 5522 O O . THR B 1 330 ? 10.965 34.560 83.383 1.00 36.78 329 THR B O 1
ATOM 5526 N N . GLN B 1 331 ? 9.703 33.801 85.056 1.00 32.95 330 GLN B N 1
ATOM 5527 C CA . GLN B 1 331 ? 9.795 35.051 85.827 1.00 33.46 330 GLN B CA 1
ATOM 5528 C C . GLN B 1 331 ? 11.218 35.362 86.236 1.00 34.42 330 GLN B C 1
ATOM 5529 O O . GLN B 1 331 ? 11.663 36.505 86.113 1.00 31.16 330 GLN B O 1
ATOM 5535 N N . LEU B 1 332 ? 11.936 34.341 86.701 1.00 33.36 331 LEU B N 1
ATOM 5536 C CA . LEU B 1 332 ? 13.347 34.517 87.070 1.00 33.08 331 LEU B CA 1
ATOM 5537 C C . LEU B 1 332 ? 14.205 34.885 85.845 1.00 35.98 331 LEU B C 1
ATOM 5538 O O . LEU B 1 332 ? 15.125 35.679 85.952 1.00 35.72 331 LEU B O 1
ATOM 5543 N N . THR B 1 333 ? 13.891 34.303 84.682 1.00 33.10 332 THR B N 1
ATOM 5544 C CA . THR B 1 333 ? 14.564 34.667 83.443 1.00 34.29 332 THR B CA 1
ATOM 5545 C C . THR B 1 333 ? 14.262 36.090 82.988 1.00 37.09 332 THR B C 1
ATOM 5546 O O . THR B 1 333 ? 15.195 36.855 82.673 1.00 33.02 332 THR B O 1
ATOM 5550 N N . LYS B 1 334 ? 12.980 36.465 82.956 1.00 37.38 333 LYS B N 1
ATOM 5551 C CA . LYS B 1 334 ? 12.655 37.808 82.445 1.00 39.12 333 LYS B CA 1
ATOM 5552 C C . LYS B 1 334 ? 13.083 38.916 83.385 1.00 36.80 333 LYS B C 1
ATOM 5553 O O . LYS B 1 334 ? 13.295 40.032 82.934 1.00 32.91 333 LYS B O 1
ATOM 5559 N N . HIS B 1 335 ? 13.230 38.605 84.672 1.00 35.93 334 HIS B N 1
ATOM 5560 C CA . HIS B 1 335 ? 13.810 39.539 85.637 1.00 33.75 334 HIS B CA 1
ATOM 5561 C C . HIS B 1 335 ? 15.335 39.446 85.773 1.00 33.36 334 HIS B C 1
ATOM 5562 O O . HIS B 1 335 ? 15.937 40.116 86.621 1.00 30.74 334 HIS B O 1
ATOM 5569 N N . SER B 1 336 ? 15.956 38.628 84.922 1.00 33.70 335 SER B N 1
ATOM 5570 C CA . SER B 1 336 ? 17.429 38.579 84.743 1.00 33.19 335 SER B CA 1
ATOM 5571 C C . SER B 1 336 ? 18.189 38.020 85.959 1.00 33.59 335 SER B C 1
ATOM 5572 O O . SER B 1 336 ? 19.372 38.331 86.144 1.00 35.96 335 SER B O 1
ATOM 5575 N N . TRP B 1 337 ? 17.525 37.157 86.738 1.00 32.74 336 TRP B N 1
ATOM 5576 C CA . TRP B 1 337 ? 18.144 36.402 87.838 1.00 31.74 336 TRP B CA 1
ATOM 5577 C C . TRP B 1 337 ? 18.908 35.204 87.324 1.00 33.16 336 TRP B C 1
ATOM 5578 O O . TRP B 1 337 ? 19.960 34.852 87.846 1.00 31.85 336 TRP B O 1
ATOM 5589 N N . ILE B 1 338 ? 18.363 34.586 86.292 1.00 31.81 337 ILE B N 1
ATOM 5590 C CA . ILE B 1 338 ? 18.988 33.447 85.658 1.00 32.42 337 ILE B CA 1
ATOM 5591 C C . ILE B 1 338 ? 18.989 33.553 84.133 1.00 35.52 337 ILE B C 1
ATOM 5592 O O . ILE B 1 338 ? 18.189 34.307 83.541 1.00 32.03 337 ILE B O 1
ATOM 5597 N N . ILE B 1 339 ? 19.851 32.733 83.524 1.00 35.01 338 ILE B N 1
ATOM 5598 C CA . ILE B 1 339 ? 20.021 32.673 82.080 1.00 39.61 338 ILE B CA 1
ATOM 5599 C C . ILE B 1 339 ? 20.070 31.203 81.716 1.00 39.55 338 ILE B C 1
ATOM 5600 O O . ILE B 1 339 ? 20.685 30.407 82.425 1.00 39.96 338 ILE B O 1
ATOM 5605 N N . LYS B 1 340 ? 19.443 30.842 80.603 1.00 43.34 339 LYS B N 1
ATOM 5606 C CA . LYS B 1 340 ? 19.448 29.462 80.104 1.00 46.68 339 LYS B CA 1
ATOM 5607 C C . LYS B 1 340 ? 20.455 29.307 78.952 1.00 48.02 339 LYS B C 1
ATOM 5608 O O . LYS B 1 340 ? 20.435 30.068 77.981 1.00 48.19 339 LYS B O 1
ATOM 5614 N N . GLU B 1 341 ? 21.358 28.351 79.087 1.00 48.91 340 GLU B N 1
ATOM 5615 C CA . GLU B 1 341 ? 22.273 28.011 78.010 1.00 51.08 340 GLU B CA 1
ATOM 5616 C C . GLU B 1 341 ? 22.085 26.520 77.724 1.00 53.53 340 GLU B C 1
ATOM 5617 O O . GLU B 1 341 ? 22.596 25.647 78.443 1.00 52.41 340 GLU B O 1
ATOM 5619 N N . GLY B 1 342 ? 21.313 26.256 76.678 1.00 55.84 341 GLY B N 1
ATOM 5620 C CA . GLY B 1 342 ? 20.903 24.903 76.337 1.00 56.54 341 GLY B CA 1
ATOM 5621 C C . GLY B 1 342 ? 19.965 24.388 77.410 1.00 55.43 341 GLY B C 1
ATOM 5622 O O . GLY B 1 342 ? 18.901 24.976 77.655 1.00 54.94 341 GLY B O 1
ATOM 5623 N N . GLU B 1 343 ? 20.385 23.309 78.063 1.00 52.91 342 GLU B N 1
ATOM 5624 C CA . GLU B 1 343 ? 19.597 22.683 79.109 1.00 52.36 342 GLU B CA 1
ATOM 5625 C C . GLU B 1 343 ? 19.882 23.243 80.511 1.00 49.27 342 GLU B C 1
ATOM 5626 O O . GLU B 1 343 ? 19.087 23.001 81.424 1.00 46.19 342 GLU B O 1
ATOM 5632 N N . LYS B 1 344 ? 21.001 23.963 80.690 1.00 46.66 343 LYS B N 1
ATOM 5633 C CA . LYS B 1 344 ? 21.369 24.469 82.017 1.00 45.19 343 LYS B CA 1
ATOM 5634 C C . LYS B 1 344 ? 20.858 25.909 82.211 1.00 42.55 343 LYS B C 1
ATOM 5635 O O . LYS B 1 344 ? 20.950 26.770 81.305 1.00 40.59 343 LYS B O 1
ATOM 5641 N N . TYR B 1 345 ? 20.272 26.126 83.384 1.00 38.97 344 TYR B N 1
ATOM 5642 C CA . TYR B 1 345 ? 19.969 27.457 83.910 1.00 35.82 344 TYR B CA 1
ATOM 5643 C C . TYR B 1 345 ? 21.062 27.795 84.911 1.00 37.59 344 TYR B C 1
ATOM 5644 O O . TYR B 1 345 ? 21.395 26.953 85.763 1.00 34.98 344 TYR B O 1
ATOM 5653 N N . CYS B 1 346 ? 21.619 28.999 84.798 1.00 34.03 345 CYS B N 1
ATOM 5654 C CA . CYS B 1 346 ? 22.678 29.483 85.655 1.00 35.99 345 CYS B CA 1
ATOM 5655 C C . CYS B 1 346 ? 22.248 30.838 86.184 1.00 33.71 345 CYS B C 1
ATOM 5656 O O . CYS B 1 346 ? 21.529 31.568 85.486 1.00 31.47 345 CYS B O 1
ATOM 5659 N N . PRO B 1 347 ? 22.703 31.180 87.385 1.00 31.20 346 PRO B N 1
ATOM 5660 C CA . PRO B 1 347 ? 22.519 32.536 87.858 1.00 33.06 346 PRO B CA 1
ATOM 5661 C C . PRO B 1 347 ? 23.214 33.447 86.884 1.00 33.61 346 PRO B C 1
ATOM 5662 O O . PRO B 1 347 ? 24.176 33.027 86.233 1.00 32.89 346 PRO B O 1
ATOM 5666 N N . SER B 1 348 ? 22.724 34.677 86.786 1.00 32.99 347 SER B N 1
ATOM 5667 C CA A SER B 1 348 ? 23.144 35.585 85.724 0.50 32.70 347 SER B CA 1
ATOM 5668 C CA B SER B 1 348 ? 23.131 35.569 85.709 0.50 33.38 347 SER B CA 1
ATOM 5669 C C . SER B 1 348 ? 24.549 36.107 85.889 1.00 34.59 347 SER B C 1
ATOM 5670 O O . SER B 1 348 ? 25.185 36.518 84.915 1.00 31.06 347 SER B O 1
ATOM 5675 N N . GLU B 1 349 ? 25.036 36.112 87.125 1.00 34.25 348 GLU B N 1
ATOM 5676 C CA . GLU B 1 349 ? 26.390 36.511 87.368 1.00 34.06 348 GLU B CA 1
ATOM 5677 C C . GLU B 1 349 ? 26.874 35.810 88.643 1.00 34.95 348 GLU B C 1
ATOM 5678 O O . GLU B 1 349 ? 26.049 35.341 89.450 1.00 33.67 348 GLU B O 1
ATOM 5684 N N . PRO B 1 350 ? 28.208 35.654 88.778 1.00 35.69 349 PRO B N 1
ATOM 5685 C CA . PRO B 1 350 ? 28.825 34.832 89.818 1.00 37.20 349 PRO B CA 1
ATOM 5686 C C . PRO B 1 350 ? 28.441 35.146 91.243 1.00 34.82 349 PRO B C 1
ATOM 5687 O O . PRO B 1 350 ? 28.330 34.243 92.034 1.00 30.16 349 PRO B O 1
ATOM 5691 N N . LEU B 1 351 ? 28.234 36.412 91.586 1.00 33.11 350 LEU B N 1
ATOM 5692 C CA . LEU B 1 351 ? 27.953 36.697 92.969 1.00 34.66 350 LEU B CA 1
ATOM 5693 C C . LEU B 1 351 ? 26.511 36.400 93.338 1.00 33.11 350 LEU B C 1
ATOM 5694 O O . LEU B 1 351 ? 26.185 36.266 94.522 1.00 29.87 350 LEU B O 1
ATOM 5699 N N . ILE B 1 352 ? 25.658 36.238 92.329 1.00 32.59 351 ILE B N 1
ATOM 5700 C CA . ILE B 1 352 ? 24.300 35.743 92.571 1.00 32.07 351 ILE B CA 1
ATOM 5701 C C . ILE B 1 352 ? 24.377 34.251 92.944 1.00 29.84 351 ILE B C 1
ATOM 5702 O O . ILE B 1 352 ? 23.661 33.792 93.849 1.00 28.65 351 ILE B O 1
ATOM 5707 N N . SER B 1 353 ? 25.239 33.479 92.302 1.00 33.49 352 SER B N 1
ATOM 5708 C CA . SER B 1 353 ? 25.478 32.090 92.780 1.00 31.52 352 SER B CA 1
ATOM 5709 C C . SER B 1 353 ? 25.917 32.069 94.244 1.00 33.74 352 SER B C 1
ATOM 5710 O O . SER B 1 353 ? 25.375 31.355 95.070 1.00 33.23 352 SER B O 1
ATOM 5713 N N . LEU B 1 354 ? 26.915 32.879 94.547 1.00 34.70 353 LEU B N 1
ATOM 5714 C CA . LEU B 1 354 ? 27.434 32.998 95.899 1.00 34.54 353 LEU B CA 1
ATOM 5715 C C . LEU B 1 354 ? 26.349 33.361 96.903 1.00 34.26 353 LEU B C 1
ATOM 5716 O O . LEU B 1 354 ? 26.285 32.765 97.956 1.00 28.48 353 LEU B O 1
ATOM 5721 N N . ALA B 1 355 ? 25.522 34.367 96.586 1.00 33.09 354 ALA B N 1
ATOM 5722 C CA . ALA B 1 355 ? 24.513 34.837 97.529 1.00 34.71 354 ALA B CA 1
ATOM 5723 C C . ALA B 1 355 ? 23.550 33.722 97.916 1.00 36.22 354 ALA B C 1
ATOM 5724 O O . ALA B 1 355 ? 22.990 33.771 98.990 1.00 36.05 354 ALA B O 1
ATOM 5726 N N . PHE B 1 356 ? 23.380 32.712 97.053 1.00 36.48 355 PHE B N 1
ATOM 5727 C CA . PHE B 1 356 ? 22.416 31.631 97.297 1.00 36.19 355 PHE B CA 1
ATOM 5728 C C . PHE B 1 356 ? 23.086 30.300 97.561 1.00 36.89 355 PHE B C 1
ATOM 5729 O O . PHE B 1 356 ? 22.409 29.297 97.645 1.00 35.37 355 PHE B O 1
ATOM 5737 N N . SER B 1 357 ? 24.411 30.291 97.717 1.00 38.16 356 SER B N 1
ATOM 5738 C CA . SER B 1 357 ? 25.153 29.073 98.058 1.00 40.46 356 SER B CA 1
ATOM 5739 C C . SER B 1 357 ? 25.089 28.781 99.556 1.00 41.61 356 SER B C 1
ATOM 5740 O O . SER B 1 357 ? 24.745 29.625 100.394 1.00 39.64 356 SER B O 1
#

Radius of gyration: 29.86 Å; Cα contacts (8 Å, |Δi|>4): 1064; chains: 2; bounding box: 76×67×74 Å

CATH classification: 3.40.50.300 (+2 more: 1.10.8.60, 1.10.10.10)

Secondary structure (DSSP, 8-state):
----SS---SGGGS---HHHHHHHHHT-SSBEEEEESTTSSHHHHHHHHHHHHT--EEEEEGGGGTT-S---HHHHHHHHHHHHHHHHHH-TTHHHHTTTSTTEE---S-EE----HHHHHHHHHHT-SS-EEEEEETGGGGGG-TT---HHHHHHHHHH-TTEEE--B---HHHHHTTTT-TTSTTTT---EEEEEPPP-HHHHHHHHHHHHHHHT-----HHHHHHHH-S-HHHHHHHHHHHHHH--HHHHHHHHHHHHHHHHHHHHHHHHTT-GGGHHHHHH--TTTT-B-HHHHHHHHHHHH-S---HHHHHHHHHHHHHTTSEEESSS-EEESSHHHHHHT-/----SSPP-SGGGS-S-HHHHHHHHH--SSBEEEE-STTSSHHHHHHHHHHHHT--EEEEEGGGGTT-S---HHHHHHHHHHHHHHHHHH-HHHHHHHHTSTT-B-----B-----HHHHHHHHHHT-SS-EEEEEETGGGGGG-TT---HHHHHHHHHH-TTEEE--B---HHHHHTTTT-TTSTTTT---EEEE-PPPPHHHHHHHHHHHHHHHT-----HHHHHHHH-S-HHHHHHHHHHHHHH--HHHHHHHHHHHHHHHHHHHHHHHHTT-GGGHHHHHH--GGGG-B-HHHHHHHHHHHHSS---HHHHHHHHHHHHHTTSEEEETTEEEESSHHHHHHT-

Nearest PDB structures (foldseek):
  2fna-assembly2_B  TM=9.987E-01  e=4.575E-56  Saccharolobus solfataricus P2
  2qen-assembly1_A  TM=8.540E-01  e=5.361E-26  unclassified
  5c1a-assembly2_K  TM=5.655E-01  e=2.926E-04  Homo sapiens
  3bos-assembly1_B  TM=4.917E-01  e=4.377E-04  Shewanella amazonensis SB2B
  5ubv-assembly2_B  TM=5.380E-01  e=1.198E-03  Thermothelomyces thermophilus ATCC 42464

Organism: Saccharolobus solfataricus (strain ATCC 35092 / DSM 1617 / JCM 11322 / P2) (NCBI:txid273057)